Protein AF-A0A832MPG4-F1 (afdb_monomer_lite)

InterPro domains:
  IPR000160 GGDEF domain [PS50887] (207-350)
  IPR043128 Reverse transcriptase/Diguanylate cyclase domain [G3DSA:3.30.70.270] (206-352)
  IPR054767 Cas10/Cmr2, second palm domain [PF22335] (208-336)

Organism: NCBI:txid57487

Radius of gyration: 25.45 Å; chains: 1; bounding box: 69×52×69 Å

Structure (mmCIF, N/CA/C/O backbone):
data_AF-A0A832MPG4-F1
#
_entry.id   AF-A0A832MPG4-F1
#
loop_
_atom_site.group_PDB
_atom_site.id
_atom_site.type_symbol
_atom_site.label_atom_id
_atom_site.label_alt_id
_atom_site.label_comp_id
_atom_site.label_asym_id
_atom_site.label_entity_id
_atom_site.label_seq_id
_atom_site.pdbx_PDB_ins_code
_atom_site.Cartn_x
_atom_site.Cartn_y
_atom_site.Cartn_z
_atom_site.occupancy
_atom_site.B_iso_or_equiv
_atom_site.auth_seq_id
_atom_site.auth_comp_id
_atom_site.auth_asym_id
_atom_site.auth_atom_id
_atom_site.pdbx_PDB_model_num
ATOM 1 N N . MET A 1 1 ? -30.781 -4.147 20.267 1.00 72.12 1 MET A N 1
ATOM 2 C CA . MET A 1 1 ? -29.347 -4.487 20.108 1.00 72.12 1 MET A CA 1
ATOM 3 C C . MET A 1 1 ? -28.607 -3.244 19.686 1.00 72.12 1 MET A C 1
ATOM 5 O O . MET A 1 1 ? -28.600 -2.948 18.504 1.00 72.12 1 MET A O 1
ATOM 9 N N . LYS A 1 2 ? -27.970 -2.528 20.610 1.00 80.94 2 LYS A N 1
ATOM 10 C CA . LYS A 1 2 ? -27.192 -1.333 20.265 1.00 80.94 2 LYS A CA 1
ATOM 11 C C . LYS A 1 2 ? -25.809 -1.713 19.722 1.00 80.94 2 LYS A C 1
ATOM 13 O O . LYS A 1 2 ? -25.154 -2.627 20.226 1.00 80.94 2 LYS A O 1
ATOM 18 N N . LEU A 1 3 ? -25.357 -1.006 18.692 1.00 83.38 3 LEU A N 1
ATOM 19 C CA . LEU A 1 3 ? -24.011 -1.117 18.136 1.00 83.38 3 LEU A CA 1
ATOM 20 C C . LEU A 1 3 ? -23.300 0.224 18.255 1.00 83.38 3 LEU A C 1
ATOM 22 O O . LEU A 1 3 ? -23.774 1.226 17.729 1.00 83.38 3 LEU A O 1
ATOM 26 N N . LEU A 1 4 ? -22.142 0.231 18.898 1.00 87.81 4 LEU A N 1
ATOM 27 C CA . LEU A 1 4 ? -21.223 1.356 18.880 1.00 87.81 4 LEU A CA 1
ATOM 28 C C . LEU A 1 4 ? -20.187 1.121 17.798 1.00 87.81 4 LEU A C 1
ATOM 30 O O . LEU A 1 4 ? -19.517 0.091 17.785 1.00 87.81 4 LEU A O 1
ATOM 34 N N . ALA A 1 5 ? -20.023 2.096 16.919 1.00 87.88 5 ALA A N 1
ATOM 35 C CA . ALA A 1 5 ? -18.925 2.123 15.979 1.00 87.88 5 ALA A CA 1
ATOM 36 C C . ALA A 1 5 ? -18.061 3.347 16.198 1.00 87.88 5 ALA A C 1
ATOM 38 O O . ALA A 1 5 ? -18.566 4.422 16.528 1.00 87.88 5 ALA A O 1
ATOM 39 N N . TYR A 1 6 ? -16.767 3.178 15.971 1.00 89.50 6 TYR A N 1
ATOM 40 C CA . TYR A 1 6 ? -15.835 4.283 15.934 1.00 89.50 6 TYR A CA 1
ATOM 41 C C . TYR A 1 6 ? -14.905 4.206 14.731 1.00 89.50 6 TYR A C 1
ATOM 43 O O . TYR A 1 6 ? -14.626 3.126 14.213 1.00 89.50 6 TYR A O 1
ATOM 51 N N . ASP A 1 7 ? -14.423 5.375 14.321 1.00 88.44 7 ASP A N 1
ATOM 52 C CA . ASP A 1 7 ? -13.494 5.575 13.209 1.00 88.44 7 ASP A CA 1
ATOM 53 C C . ASP A 1 7 ? -12.481 6.650 13.609 1.00 88.44 7 ASP A C 1
ATOM 55 O O . ASP A 1 7 ? -12.854 7.793 13.904 1.00 88.44 7 ASP A O 1
ATOM 59 N N . VAL A 1 8 ? -11.204 6.276 13.682 1.00 87.38 8 VAL A N 1
ATOM 60 C CA . VAL A 1 8 ? -10.113 7.214 13.950 1.00 87.38 8 VAL A CA 1
ATOM 61 C C . VAL A 1 8 ? -9.846 8.036 12.690 1.00 87.38 8 VAL A C 1
ATOM 63 O O . VAL A 1 8 ? -9.507 7.523 11.625 1.00 87.38 8 VAL A O 1
ATOM 66 N N . GLU A 1 9 ? -9.948 9.354 12.813 1.00 83.31 9 GLU A N 1
ATOM 67 C CA . GLU A 1 9 ? -9.802 10.253 11.681 1.00 83.31 9 GLU A CA 1
ATOM 68 C C . GLU A 1 9 ? -8.371 10.289 11.157 1.00 83.31 9 GLU A C 1
ATOM 70 O O . GLU A 1 9 ? -7.395 10.426 11.896 1.00 83.31 9 GLU A O 1
ATOM 75 N N . HIS A 1 10 ? -8.257 10.272 9.827 1.00 81.50 10 HIS A N 1
ATOM 76 C CA . HIS A 1 10 ? -7.028 10.621 9.121 1.00 81.50 10 HIS A CA 1
ATOM 77 C C . HIS A 1 10 ? -5.778 9.849 9.593 1.00 81.50 10 HIS A C 1
ATOM 79 O O . HIS A 1 10 ? -4.670 10.378 9.482 1.00 81.50 10 HIS A O 1
ATOM 85 N N . ILE A 1 11 ? -5.930 8.589 10.032 1.00 86.94 11 ILE A N 1
ATOM 86 C CA . ILE A 1 11 ? -4.853 7.720 10.556 1.00 86.94 11 ILE A CA 1
ATOM 87 C C . ILE A 1 11 ? -3.583 7.799 9.711 1.00 86.94 11 ILE A C 1
ATOM 89 O O . ILE A 1 11 ? -2.497 8.027 10.232 1.00 86.94 11 ILE A O 1
ATOM 93 N N . LYS A 1 12 ? -3.711 7.678 8.385 1.00 87.62 12 LYS A N 1
ATOM 94 C CA . LYS A 1 12 ? -2.565 7.705 7.468 1.00 87.62 12 LYS A CA 1
ATOM 95 C C . LYS A 1 12 ? -1.814 9.045 7.543 1.00 87.62 12 LYS A C 1
ATOM 97 O O . LYS A 1 12 ? -0.597 9.066 7.690 1.00 87.62 12 LYS A O 1
ATOM 102 N N . LYS A 1 13 ? -2.531 10.178 7.569 1.00 83.94 13 LYS A N 1
ATOM 103 C CA . LYS A 1 13 ? -1.917 11.505 7.774 1.00 83.94 13 LYS A CA 1
ATOM 104 C C . LYS A 1 13 ? -1.330 11.662 9.176 1.00 83.94 13 LYS A C 1
ATOM 106 O O . LYS A 1 13 ? -0.319 12.340 9.315 1.00 83.94 13 LYS A O 1
ATOM 111 N N . TYR A 1 14 ? -1.949 11.074 10.199 1.00 85.25 14 TYR A N 1
ATOM 112 C CA . TYR A 1 14 ? -1.407 11.056 11.558 1.00 85.25 14 TYR A CA 1
ATOM 113 C C . TYR A 1 14 ? -0.072 10.292 11.605 1.00 85.25 14 TYR A C 1
ATOM 115 O O . TYR A 1 14 ? 0.888 10.800 12.185 1.00 85.25 14 TYR A O 1
ATOM 123 N N . ILE A 1 15 ? 0.013 9.123 10.961 1.00 87.12 15 ILE A N 1
ATOM 124 C CA . ILE A 1 15 ? 1.207 8.267 10.907 1.00 87.12 15 ILE A CA 1
ATOM 125 C C . ILE A 1 15 ? 2.340 8.957 10.130 1.00 87.12 15 ILE A C 1
ATOM 127 O O . ILE A 1 15 ? 3.437 9.121 10.663 1.00 87.12 15 ILE A O 1
ATOM 131 N N . PHE A 1 16 ? 2.076 9.427 8.907 1.00 87.31 16 PHE A N 1
ATOM 132 C CA . PHE A 1 16 ? 3.109 9.973 8.013 1.00 87.31 16 PHE A CA 1
ATOM 133 C C . PHE A 1 16 ? 3.426 11.462 8.223 1.00 87.31 16 PHE A C 1
ATOM 135 O O . PHE A 1 16 ? 4.261 12.011 7.511 1.00 87.31 16 PHE A O 1
ATOM 142 N N . SER A 1 17 ? 2.817 12.140 9.204 1.00 80.00 17 SER A N 1
ATOM 143 C CA . SER A 1 17 ? 3.164 13.539 9.516 1.00 80.00 17 SER A CA 1
ATOM 144 C C . SER A 1 17 ? 4.507 13.709 10.230 1.00 80.00 17 SER A C 1
ATOM 146 O O . SER A 1 17 ? 4.906 14.838 10.497 1.00 80.00 17 SER A O 1
ATOM 148 N N . GLY A 1 18 ? 5.152 12.615 10.631 1.00 72.62 18 GLY A N 1
ATOM 149 C CA . GLY A 1 18 ? 6.453 12.655 11.285 1.00 72.62 18 GLY A CA 1
ATOM 150 C C . GLY A 1 18 ? 7.586 12.937 10.298 1.00 72.62 18 GLY A C 1
ATOM 151 O O . GLY A 1 18 ? 7.536 12.495 9.155 1.00 72.62 18 GLY A O 1
ATOM 152 N N . LYS A 1 19 ? 8.633 13.637 10.749 1.00 70.81 19 LYS A N 1
ATOM 153 C CA . LYS A 1 19 ? 9.854 13.882 9.954 1.00 70.81 19 LYS A CA 1
ATOM 154 C C . LYS A 1 19 ? 10.850 12.721 9.972 1.00 70.81 19 LYS A C 1
ATOM 156 O O . LYS A 1 19 ? 11.709 12.640 9.106 1.00 70.81 19 LYS A O 1
ATOM 161 N N . HIS A 1 20 ? 10.741 11.825 10.953 1.00 75.38 20 HIS A N 1
ATOM 162 C CA . HIS A 1 20 ? 11.677 10.716 11.146 1.00 75.38 20 HIS A CA 1
ATOM 163 C C . HIS A 1 20 ? 10.942 9.378 11.154 1.00 75.38 20 HIS A C 1
ATOM 165 O O . HIS A 1 20 ? 9.866 9.267 11.746 1.00 75.38 20 HIS A O 1
ATOM 171 N N . LEU A 1 21 ? 11.562 8.330 10.606 1.00 77.50 21 LEU A N 1
ATOM 172 C CA . LEU A 1 21 ? 10.959 6.995 10.537 1.00 77.50 21 LEU A CA 1
ATOM 173 C C . LEU A 1 21 ? 10.512 6.484 11.917 1.00 77.50 21 LEU A C 1
ATOM 175 O O . LEU A 1 21 ? 9.410 5.961 12.049 1.00 77.50 21 LEU A O 1
ATOM 179 N N . LYS A 1 22 ? 11.310 6.720 12.970 1.00 76.00 22 LYS A N 1
ATOM 180 C CA . LYS A 1 22 ? 10.948 6.368 14.358 1.00 76.00 22 LYS A CA 1
ATOM 181 C C . LYS A 1 22 ? 9.586 6.936 14.768 1.00 76.00 22 LYS A C 1
ATOM 183 O O . LYS A 1 22 ? 8.824 6.258 15.441 1.00 76.00 22 LYS A O 1
ATOM 188 N N . THR A 1 23 ? 9.244 8.144 14.322 1.00 76.44 23 THR A N 1
ATOM 189 C CA . THR A 1 23 ? 7.944 8.765 14.627 1.00 76.44 23 THR A CA 1
ATOM 190 C C . THR A 1 23 ? 6.795 8.228 13.789 1.00 76.44 23 THR A C 1
ATOM 192 O O . THR A 1 23 ? 5.671 8.185 14.285 1.00 76.44 23 THR A O 1
ATOM 195 N N . VAL A 1 24 ? 7.065 7.782 12.560 1.00 83.38 24 VAL A N 1
ATOM 196 C CA . VAL A 1 24 ? 6.081 7.087 11.720 1.00 83.38 24 VAL A CA 1
ATOM 197 C C . VAL A 1 24 ? 5.732 5.739 12.358 1.00 83.38 24 VAL A C 1
ATOM 199 O O . VAL A 1 24 ? 4.561 5.421 12.563 1.00 83.38 24 VAL A O 1
ATOM 202 N N . ILE A 1 25 ? 6.750 4.980 12.770 1.00 83.06 25 ILE A N 1
ATOM 203 C CA . ILE A 1 25 ? 6.578 3.681 13.432 1.00 83.06 25 ILE A CA 1
ATOM 204 C C . ILE A 1 25 ? 5.965 3.823 14.822 1.00 83.06 25 ILE A C 1
ATOM 206 O O . ILE A 1 25 ? 5.067 3.060 15.177 1.00 83.06 25 ILE A O 1
ATOM 210 N N . GLY A 1 26 ? 6.398 4.825 15.584 1.00 82.62 26 GLY A N 1
ATOM 211 C CA . GLY A 1 26 ? 5.801 5.190 16.861 1.00 82.62 26 GLY A CA 1
ATOM 212 C C . GLY A 1 26 ? 4.330 5.563 16.718 1.00 82.62 26 GLY A C 1
ATOM 213 O O . GLY A 1 26 ? 3.496 5.036 17.442 1.00 82.62 26 GLY A O 1
ATOM 214 N N . GLY A 1 27 ? 3.987 6.397 15.730 1.00 85.94 27 GLY A N 1
ATOM 215 C CA . GLY A 1 27 ? 2.603 6.761 15.418 1.00 85.94 27 GLY A CA 1
ATOM 216 C C . GLY A 1 27 ? 1.734 5.545 15.092 1.00 85.94 27 GLY A C 1
ATOM 217 O O . GLY A 1 27 ? 0.668 5.385 15.677 1.00 85.94 27 GLY A O 1
ATOM 218 N N . SER A 1 28 ? 2.210 4.645 14.229 1.00 87.69 28 SER A N 1
ATOM 219 C CA . SER A 1 28 ? 1.526 3.371 13.957 1.00 87.69 28 SER A CA 1
ATOM 220 C C . SER A 1 28 ? 1.383 2.501 15.212 1.00 87.69 28 SER A C 1
ATOM 222 O O . SER A 1 28 ? 0.315 1.962 15.500 1.00 87.69 28 SER A O 1
ATOM 224 N N . GLY A 1 29 ? 2.446 2.421 16.015 1.00 87.44 29 GLY A N 1
ATOM 225 C CA . GLY A 1 29 ? 2.453 1.705 17.285 1.00 87.44 29 GLY A CA 1
ATOM 226 C C . GLY A 1 29 ? 1.420 2.235 18.281 1.00 87.44 29 GLY A C 1
ATOM 227 O O . GLY A 1 29 ? 0.754 1.435 18.934 1.00 87.44 29 GLY A O 1
ATOM 228 N N . LEU A 1 30 ? 1.230 3.556 18.352 1.00 88.50 30 LEU A N 1
ATOM 229 C CA . LEU A 1 30 ? 0.194 4.179 19.179 1.00 88.50 30 LEU A CA 1
ATOM 230 C C . LEU A 1 30 ? -1.219 3.852 18.685 1.00 88.50 30 LEU A C 1
ATOM 232 O O . LEU A 1 30 ? -2.087 3.613 19.516 1.00 88.50 30 LEU A O 1
ATOM 236 N N . VAL A 1 31 ? -1.450 3.761 17.369 1.00 89.50 31 VAL A N 1
ATOM 237 C CA . VAL A 1 31 ? -2.740 3.295 16.820 1.00 89.50 31 VAL A CA 1
ATOM 238 C C . VAL A 1 31 ? -3.007 1.847 17.241 1.00 89.50 31 VAL A C 1
ATOM 240 O O . VAL A 1 31 ? -4.068 1.556 17.784 1.00 89.50 31 VAL A O 1
ATOM 243 N N . ARG A 1 32 ? -2.019 0.951 17.112 1.00 88.31 32 ARG A N 1
ATOM 244 C CA . ARG A 1 32 ? -2.151 -0.439 17.590 1.00 88.31 32 ARG A CA 1
ATOM 245 C C . ARG A 1 32 ? -2.336 -0.521 19.107 1.00 88.31 32 ARG A C 1
ATOM 247 O O . ARG A 1 32 ? -3.034 -1.400 19.605 1.00 88.31 32 ARG A O 1
ATOM 254 N N . LYS A 1 33 ? -1.683 0.358 19.876 1.00 89.12 33 LYS A N 1
ATOM 255 C CA . LYS A 1 33 ? -1.841 0.400 21.336 1.00 89.12 33 LYS A CA 1
ATOM 256 C C . LYS A 1 33 ? -3.229 0.896 21.725 1.00 89.12 33 LYS A C 1
ATOM 258 O O . LYS A 1 33 ? -3.817 0.310 22.624 1.00 89.12 33 LYS A O 1
ATOM 263 N N . PHE A 1 34 ? -3.760 1.894 21.025 1.00 92.00 34 PHE A N 1
ATOM 264 C CA . PHE A 1 34 ? -5.147 2.321 21.167 1.00 92.00 34 PHE A CA 1
ATOM 265 C C . PHE A 1 34 ? -6.099 1.140 20.961 1.00 92.00 34 PHE A C 1
ATOM 267 O O . PHE A 1 34 ? -6.880 0.841 21.856 1.00 92.00 34 PHE A O 1
ATOM 274 N N . GLU A 1 35 ? -5.962 0.401 19.857 1.00 90.75 35 GLU A N 1
ATOM 275 C CA . GLU A 1 35 ? -6.779 -0.791 19.587 1.00 90.75 35 GLU A CA 1
ATOM 276 C C . GLU A 1 35 ? -6.671 -1.831 20.713 1.00 90.75 35 GLU A C 1
ATOM 278 O O . GLU A 1 35 ? -7.694 -2.304 21.203 1.00 90.75 35 GLU A O 1
ATOM 283 N N . LYS A 1 36 ? -5.456 -2.137 21.187 1.00 90.75 36 LYS A N 1
ATOM 284 C CA . LYS A 1 36 ? -5.241 -3.064 22.314 1.00 90.75 36 LYS A CA 1
ATOM 285 C C . LYS A 1 36 ? -5.875 -2.580 23.618 1.00 90.75 36 LYS A C 1
ATOM 287 O O . LYS A 1 36 ? -6.447 -3.389 24.339 1.00 90.75 36 LYS A O 1
ATOM 292 N N . ASP A 1 37 ? -5.797 -1.288 23.922 1.00 92.38 37 ASP A N 1
ATOM 293 C CA . ASP A 1 37 ? -6.431 -0.703 25.109 1.00 92.38 37 ASP A CA 1
ATOM 294 C C . ASP A 1 37 ? -7.960 -0.802 25.029 1.00 92.38 37 ASP A C 1
ATOM 296 O O . ASP A 1 37 ? -8.609 -1.067 26.043 1.00 92.38 37 ASP A O 1
ATOM 300 N N . ILE A 1 38 ? -8.534 -0.645 23.830 1.00 91.94 38 ILE A N 1
ATOM 301 C CA . ILE A 1 38 ? -9.957 -0.906 23.592 1.00 91.94 38 ILE A CA 1
ATOM 302 C C . ILE A 1 38 ? -10.278 -2.387 23.852 1.00 91.94 38 ILE A C 1
ATOM 304 O O . ILE A 1 38 ? -11.235 -2.691 24.565 1.00 91.94 38 ILE A O 1
ATOM 308 N N . GLU A 1 39 ? -9.469 -3.320 23.341 1.00 90.94 39 GLU A N 1
ATOM 309 C CA . GLU A 1 39 ? -9.669 -4.754 23.593 1.00 90.94 39 GLU A CA 1
ATOM 310 C C . GLU A 1 39 ? -9.580 -5.122 25.077 1.00 90.94 39 GLU A C 1
ATOM 312 O O . GLU A 1 39 ? -10.393 -5.901 25.572 1.00 90.94 39 GLU A O 1
ATOM 317 N N . GLU A 1 40 ? -8.589 -4.589 25.790 1.00 90.94 40 GLU A N 1
ATOM 318 C CA . GLU A 1 40 ? -8.394 -4.819 27.223 1.00 90.94 40 GLU A CA 1
ATOM 319 C C . GLU A 1 40 ? -9.551 -4.258 28.053 1.00 90.94 40 GLU A C 1
ATOM 321 O O . GLU A 1 40 ? -10.003 -4.918 28.989 1.00 90.94 40 GLU A O 1
ATOM 326 N N . PHE A 1 41 ? -10.068 -3.081 27.693 1.00 89.69 41 PHE A N 1
ATOM 327 C CA . PHE A 1 41 ? -11.236 -2.497 28.344 1.00 89.69 41 PHE A CA 1
ATOM 328 C C . PHE A 1 41 ? -12.461 -3.402 28.206 1.00 89.69 41 PHE A C 1
ATOM 330 O O . PHE A 1 41 ? -13.052 -3.792 29.211 1.00 89.69 41 PHE A O 1
ATOM 337 N N . PHE A 1 42 ? -12.789 -3.826 26.984 1.00 86.50 42 PHE A N 1
ATOM 338 C CA . PHE A 1 42 ? -13.979 -4.645 26.749 1.00 86.50 42 PHE A CA 1
ATOM 339 C C . PHE A 1 42 ? -13.837 -6.106 27.193 1.00 86.50 42 PHE A C 1
ATOM 341 O O . PHE A 1 42 ? -14.845 -6.742 27.470 1.00 86.50 42 PHE A O 1
ATOM 348 N N . LYS A 1 43 ? -12.620 -6.647 27.353 1.00 82.75 43 LYS A N 1
ATOM 349 C CA . LYS A 1 43 ? -12.422 -7.952 28.023 1.00 82.75 43 LYS A CA 1
ATOM 350 C C . LYS A 1 43 ? -12.928 -7.956 29.467 1.00 82.75 43 LYS A C 1
ATOM 352 O O . LYS A 1 43 ? -13.313 -9.011 29.963 1.00 82.75 43 LYS A O 1
ATOM 357 N N . ASN A 1 44 ? -12.902 -6.801 30.130 1.00 78.75 44 ASN A N 1
ATOM 358 C CA . ASN A 1 44 ? -13.364 -6.643 31.508 1.00 78.75 44 ASN A CA 1
ATOM 359 C C . ASN A 1 44 ? -14.854 -6.267 31.601 1.00 78.75 44 ASN A C 1
ATOM 361 O O . ASN A 1 44 ? -15.393 -6.201 32.702 1.00 78.75 44 ASN A O 1
ATOM 365 N N . GLU A 1 45 ? -15.522 -6.049 30.467 1.00 77.12 45 GLU A N 1
ATOM 366 C CA . GLU A 1 45 ? -16.935 -5.680 30.380 1.00 77.12 45 GLU A CA 1
ATOM 367 C C . GLU A 1 45 ? -17.725 -6.873 29.829 1.00 77.12 45 GLU A C 1
ATOM 369 O O . GLU A 1 45 ? -17.860 -7.038 28.618 1.00 77.12 45 GLU A O 1
ATOM 374 N N . SER A 1 46 ? -18.240 -7.729 30.721 1.00 65.94 46 SER A N 1
ATOM 375 C CA . SER A 1 46 ? -18.885 -9.009 30.367 1.00 65.94 46 SER A CA 1
ATOM 376 C C . SER A 1 46 ? -20.084 -8.889 29.424 1.00 65.94 46 SER A C 1
ATOM 378 O O . SER A 1 46 ? -20.449 -9.866 28.773 1.00 65.94 46 SER A O 1
ATOM 380 N N . ASP A 1 47 ? -20.680 -7.702 29.355 1.00 77.56 47 ASP A N 1
ATOM 381 C CA . ASP A 1 47 ? -21.929 -7.448 28.639 1.00 77.56 47 ASP A CA 1
ATOM 382 C C . ASP A 1 47 ? -21.697 -6.778 27.273 1.00 77.56 47 ASP A C 1
ATOM 384 O O . ASP A 1 47 ? -22.653 -6.469 26.559 1.00 77.56 47 ASP A O 1
ATOM 388 N N . CYS A 1 48 ? -20.432 -6.551 26.899 1.00 82.50 48 CYS A N 1
ATOM 389 C CA . CYS A 1 48 ? -20.033 -6.000 25.607 1.00 82.50 48 CYS A CA 1
ATOM 390 C C . CYS A 1 48 ? -19.321 -7.056 24.756 1.00 82.50 48 CYS A C 1
ATOM 392 O O . CYS A 1 48 ? -18.548 -7.874 25.251 1.00 82.50 48 CYS A O 1
ATOM 394 N N . GLU A 1 49 ? -19.523 -7.003 23.442 1.00 84.38 49 GLU A N 1
ATOM 395 C CA . GLU A 1 49 ? -18.852 -7.905 22.505 1.00 84.38 49 GLU A CA 1
ATOM 396 C C . GLU A 1 49 ? -18.168 -7.111 21.389 1.00 84.38 49 GLU A C 1
ATOM 398 O O . GLU A 1 49 ? -18.814 -6.388 20.631 1.00 84.38 49 GLU A O 1
ATOM 403 N N . ILE A 1 50 ? -16.849 -7.268 21.250 1.00 86.56 50 ILE A N 1
ATOM 404 C CA . ILE A 1 50 ? -16.105 -6.704 20.118 1.00 86.56 50 ILE A CA 1
ATOM 405 C C . ILE A 1 50 ? -16.402 -7.542 18.873 1.00 86.56 50 ILE A C 1
ATOM 407 O O . ILE A 1 50 ? -15.969 -8.693 18.773 1.00 86.56 50 ILE A O 1
ATOM 411 N N . VAL A 1 51 ? -17.103 -6.946 17.910 1.00 81.38 51 VAL A N 1
ATOM 412 C CA . VAL A 1 51 ? -17.351 -7.549 16.593 1.00 81.38 51 VAL A CA 1
ATOM 413 C C . VAL A 1 51 ? -16.112 -7.395 15.715 1.00 81.38 51 VAL A C 1
ATOM 415 O O . VAL A 1 51 ? -15.674 -8.347 15.069 1.00 81.38 51 VAL A O 1
ATOM 418 N N . TYR A 1 52 ? -15.537 -6.192 15.709 1.00 83.00 52 TYR A N 1
ATOM 419 C CA . TYR A 1 52 ? -14.341 -5.850 14.950 1.00 83.00 52 TYR A CA 1
ATOM 420 C C . TYR A 1 52 ? -13.579 -4.722 15.642 1.00 83.00 52 TYR A C 1
ATOM 422 O O . TYR A 1 52 ? -14.187 -3.798 16.173 1.00 83.00 52 TYR A O 1
ATOM 430 N N . ASN A 1 53 ? -12.254 -4.803 15.626 1.00 86.56 53 ASN A N 1
ATOM 431 C CA . ASN A 1 53 ? -11.361 -3.744 16.067 1.00 86.56 53 ASN A CA 1
ATOM 432 C C . ASN A 1 53 ? -10.047 -3.883 15.293 1.00 86.56 53 ASN A C 1
ATOM 434 O O . ASN A 1 53 ? -9.393 -4.921 15.384 1.00 86.56 53 ASN A O 1
ATOM 438 N N . GLY A 1 54 ? -9.705 -2.884 14.489 1.00 83.81 54 GLY A N 1
ATOM 439 C CA . GLY A 1 54 ? -8.490 -2.889 13.685 1.00 83.81 54 GLY A CA 1
ATOM 440 C C . GLY A 1 54 ? -8.466 -1.769 12.649 1.00 83.81 54 GLY A C 1
ATOM 441 O O . GLY A 1 54 ? -9.503 -1.238 12.253 1.00 83.81 54 GLY A O 1
ATOM 442 N N . GLY A 1 55 ? -7.267 -1.387 12.212 1.00 78.06 55 GLY A N 1
ATOM 443 C CA . GLY A 1 55 ? -7.078 -0.299 11.249 1.00 78.06 55 GLY A CA 1
ATOM 444 C C . GLY A 1 55 ? -7.641 1.045 11.731 1.00 78.06 55 GLY A C 1
ATOM 445 O O . GLY A 1 55 ? -8.092 1.840 10.911 1.00 78.06 55 GLY A O 1
ATOM 446 N N . GLY A 1 56 ? -7.677 1.264 13.051 1.00 82.94 56 GLY A N 1
ATOM 447 C CA . GLY A 1 56 ? -8.305 2.392 13.745 1.00 82.94 56 GLY A CA 1
ATOM 448 C C . GLY A 1 56 ? -9.824 2.489 13.589 1.00 82.94 56 GLY A C 1
ATOM 449 O O . GLY A 1 56 ? -10.403 3.532 13.880 1.00 82.94 56 GLY A O 1
ATOM 450 N N . ASN A 1 57 ? -10.474 1.405 13.175 1.00 86.69 57 ASN A N 1
ATOM 451 C CA . ASN A 1 57 ? -11.922 1.266 13.143 1.00 86.69 57 ASN A CA 1
ATOM 452 C C . ASN A 1 57 ? -12.365 0.230 14.173 1.00 86.69 57 ASN A C 1
ATOM 454 O O . ASN A 1 57 ? -11.670 -0.755 14.421 1.00 86.69 57 ASN A O 1
ATOM 458 N N . GLY A 1 58 ? -13.549 0.419 14.744 1.00 87.88 58 GLY A N 1
ATOM 459 C CA . GLY A 1 58 ? -14.110 -0.550 15.672 1.00 87.88 58 GLY A CA 1
ATOM 460 C C . GLY A 1 58 ? -15.620 -0.624 15.615 1.00 87.88 58 GLY A C 1
ATOM 461 O O . GLY A 1 58 ? -16.304 0.352 15.312 1.00 87.88 58 GLY A O 1
ATOM 462 N N . LEU A 1 59 ? -16.127 -1.811 15.921 1.00 86.81 59 LEU A N 1
ATOM 463 C CA . LEU A 1 59 ? -17.537 -2.105 16.075 1.00 86.81 59 LEU A CA 1
ATOM 464 C C . LEU A 1 59 ? -17.737 -2.992 17.300 1.00 86.81 59 LEU A C 1
ATOM 466 O O . LEU A 1 59 ? -17.212 -4.107 17.381 1.00 86.81 59 LEU A O 1
ATOM 470 N N . ILE A 1 60 ? -18.537 -2.492 18.229 1.00 87.81 60 ILE A N 1
ATOM 471 C CA . ILE A 1 60 ? -18.814 -3.107 19.515 1.00 87.81 60 ILE A CA 1
ATOM 472 C C . ILE A 1 60 ? -20.318 -3.248 19.674 1.00 87.81 60 ILE A C 1
ATOM 474 O O . ILE A 1 60 ? -21.080 -2.304 19.469 1.00 87.81 60 ILE A O 1
ATOM 478 N N . ARG A 1 61 ? -20.746 -4.441 20.063 1.00 85.25 61 ARG A N 1
ATOM 479 C CA . ARG A 1 61 ? -22.105 -4.695 20.511 1.00 85.25 61 ARG A CA 1
ATOM 480 C C . ARG A 1 61 ? -22.225 -4.301 21.975 1.00 85.25 61 ARG A C 1
ATOM 482 O O . ARG A 1 61 ? -21.472 -4.797 22.811 1.00 85.25 61 ARG A O 1
ATOM 489 N N . LEU A 1 62 ? -23.177 -3.417 22.243 1.00 85.12 62 LEU A N 1
ATOM 490 C CA . LEU A 1 62 ? -23.519 -2.930 23.572 1.00 85.12 62 LEU A CA 1
ATOM 491 C C . LEU A 1 62 ? -24.730 -3.701 24.132 1.00 85.12 62 LEU A C 1
ATOM 493 O O . LEU A 1 62 ? -25.522 -4.246 23.348 1.00 85.12 62 LEU A O 1
ATOM 497 N N . PRO A 1 63 ? -24.898 -3.749 25.466 1.00 78.50 63 PRO A N 1
ATOM 498 C CA . PRO A 1 63 ? -26.090 -4.317 26.089 1.00 78.50 63 PRO A CA 1
ATOM 499 C C . PRO A 1 63 ? -27.354 -3.519 25.727 1.00 78.50 63 PRO A C 1
ATOM 501 O O . PRO A 1 63 ? -27.297 -2.328 25.429 1.00 78.50 63 PRO A O 1
ATOM 504 N N . ASP A 1 64 ? -28.517 -4.177 25.762 1.00 70.88 64 ASP A N 1
ATOM 505 C CA . ASP A 1 64 ? -29.793 -3.569 25.348 1.00 70.88 64 ASP A CA 1
ATOM 506 C C . ASP A 1 64 ? -30.288 -2.448 26.303 1.00 70.88 64 ASP A C 1
ATOM 508 O O . ASP A 1 64 ? -31.059 -1.595 25.873 1.00 70.88 64 ASP A O 1
ATOM 512 N N . GLN A 1 65 ? -29.810 -2.394 27.557 1.00 68.88 65 GLN A N 1
ATOM 513 C CA . GLN A 1 65 ? -29.897 -1.273 28.526 1.00 68.88 65 GLN A CA 1
ATOM 514 C C . GLN A 1 65 ? -28.713 -1.401 29.512 1.00 68.88 65 GLN A C 1
ATOM 516 O O . GLN A 1 65 ? -28.422 -2.549 29.860 1.00 68.88 65 GLN A O 1
ATOM 521 N N . PRO A 1 66 ? -28.023 -0.331 29.995 1.00 57.81 66 PRO A N 1
ATOM 522 C CA . PRO A 1 66 ? -28.473 1.052 30.254 1.00 57.81 66 PRO A CA 1
ATOM 523 C C . PRO A 1 66 ? -27.635 2.187 29.601 1.00 57.81 66 PRO A C 1
ATOM 525 O O . PRO A 1 66 ? -26.439 2.039 29.367 1.00 57.81 66 PRO A O 1
ATOM 528 N N . ASP A 1 67 ? -28.233 3.378 29.438 1.00 63.16 67 ASP A N 1
ATOM 529 C CA . ASP A 1 67 ? -27.617 4.589 28.835 1.00 63.16 67 ASP A CA 1
ATOM 530 C C . ASP A 1 67 ? -26.298 5.051 29.500 1.00 63.16 67 ASP A C 1
ATOM 532 O O . ASP A 1 67 ? -25.464 5.700 28.875 1.00 63.16 67 ASP A O 1
ATOM 536 N N . GLN A 1 68 ? -26.062 4.678 30.762 1.00 60.28 68 GLN A N 1
ATOM 537 C CA . GLN A 1 68 ? -24.808 4.978 31.469 1.00 60.28 68 GLN A CA 1
ATOM 538 C C . GLN A 1 68 ? -23.604 4.186 30.933 1.00 60.28 68 GLN A C 1
ATOM 540 O O . GLN A 1 68 ? -22.465 4.646 31.043 1.00 60.28 68 GLN A O 1
ATOM 545 N N . VAL A 1 69 ? -23.829 2.995 30.363 1.00 64.31 69 VAL A N 1
ATOM 546 C CA . VAL A 1 69 ? -22.759 2.210 29.726 1.00 64.31 69 VAL A CA 1
ATOM 547 C C . VAL A 1 69 ? -22.322 2.898 28.436 1.00 64.31 69 VAL A C 1
ATOM 549 O O . VAL A 1 69 ? -21.121 2.998 28.191 1.00 64.31 69 VAL A O 1
ATOM 552 N N . ASP A 1 70 ? -23.269 3.458 27.683 1.00 75.44 70 ASP A N 1
ATOM 553 C CA . ASP A 1 70 ? -23.019 4.180 26.435 1.00 75.44 70 ASP A CA 1
ATOM 554 C C . ASP A 1 70 ? -22.088 5.385 26.674 1.00 75.44 70 ASP A C 1
ATOM 556 O O . ASP A 1 70 ? -21.047 5.504 26.023 1.00 75.44 70 ASP A O 1
ATOM 560 N N . GLU A 1 71 ? -22.396 6.241 27.658 1.00 80.81 71 GLU A N 1
ATOM 561 C CA . GLU A 1 71 ? -21.578 7.422 27.982 1.00 80.81 71 GLU A CA 1
ATOM 562 C C . GLU A 1 71 ? -20.174 7.054 28.471 1.00 80.81 71 GLU A C 1
ATOM 564 O O . GLU A 1 71 ? -19.185 7.591 27.967 1.00 80.81 71 GLU A O 1
ATOM 569 N N . ARG A 1 72 ? -20.068 6.099 29.404 1.00 84.81 72 ARG A N 1
ATOM 570 C CA . ARG A 1 72 ? -18.778 5.664 29.962 1.00 84.81 72 ARG A CA 1
ATOM 571 C C . ARG A 1 72 ? -17.863 5.080 28.885 1.00 84.81 72 ARG A C 1
ATOM 573 O O . ARG A 1 72 ? -16.665 5.360 28.875 1.00 84.81 72 ARG A O 1
ATOM 580 N N . VAL A 1 73 ? -18.415 4.269 27.980 1.00 86.69 73 VAL A N 1
ATOM 581 C CA . VAL A 1 73 ? -17.667 3.673 26.864 1.00 86.69 73 VAL A CA 1
ATOM 582 C C . VAL A 1 73 ? -17.201 4.759 25.891 1.00 86.69 73 VAL A C 1
ATOM 584 O O . VAL A 1 73 ? -16.035 4.777 25.496 1.00 86.69 73 VAL A O 1
ATOM 587 N N . VAL A 1 74 ? -18.087 5.689 25.525 1.00 87.81 74 VAL A N 1
ATOM 588 C CA . VAL A 1 74 ? -17.759 6.813 24.634 1.00 87.81 74 VAL A CA 1
ATOM 589 C C . VAL A 1 74 ? -16.661 7.690 25.237 1.00 87.81 74 VAL A C 1
ATOM 591 O O . VAL A 1 74 ? -15.713 8.049 24.536 1.00 87.81 74 VAL A O 1
ATOM 594 N N . GLU A 1 75 ? -16.766 8.027 26.523 1.00 89.62 75 GLU A N 1
ATOM 595 C CA . GLU A 1 75 ? -15.770 8.830 27.234 1.00 89.62 75 GLU A CA 1
ATOM 596 C C . GLU A 1 75 ? -14.420 8.111 27.300 1.00 89.62 75 GLU A C 1
ATOM 598 O O . GLU A 1 75 ? -13.389 8.719 27.010 1.00 89.62 75 GLU A O 1
ATOM 603 N N . PHE A 1 76 ? -14.420 6.806 27.588 1.00 91.62 76 PHE A N 1
ATOM 604 C CA . PHE A 1 76 ? -13.207 5.996 27.580 1.00 91.62 76 PHE A CA 1
ATOM 605 C C . PHE A 1 76 ? -12.507 6.024 26.214 1.00 91.62 76 PHE A C 1
ATOM 607 O O . PHE A 1 76 ? -11.317 6.338 26.147 1.00 91.62 76 PHE A O 1
ATOM 614 N N . ILE A 1 77 ? -13.234 5.751 25.122 1.00 91.88 77 ILE A N 1
ATOM 615 C CA . ILE A 1 77 ? -12.671 5.735 23.762 1.00 91.88 77 ILE A CA 1
ATOM 616 C C . ILE A 1 77 ? -12.117 7.118 23.394 1.00 91.88 77 ILE A C 1
ATOM 618 O O . ILE A 1 77 ? -10.996 7.212 22.892 1.00 91.88 77 ILE A O 1
ATOM 622 N N . LYS A 1 78 ? -12.860 8.200 23.672 1.00 90.44 78 LYS A N 1
ATOM 623 C CA . LYS A 1 78 ? -12.413 9.577 23.393 1.00 90.44 78 LYS A CA 1
ATOM 624 C C . LYS A 1 78 ? -11.154 9.939 24.170 1.00 90.44 78 LYS A C 1
ATOM 626 O O . LYS A 1 78 ? -10.201 10.426 23.570 1.00 90.44 78 LYS A O 1
ATOM 631 N N . LYS A 1 79 ? -11.133 9.659 25.474 1.00 90.75 79 LYS A N 1
ATOM 632 C CA . LYS A 1 79 ? -9.980 9.933 26.334 1.00 90.75 79 LYS A CA 1
ATOM 633 C C . LYS A 1 79 ? -8.749 9.160 25.872 1.00 90.75 79 LYS A C 1
ATOM 635 O O . LYS A 1 79 ? -7.676 9.733 25.747 1.00 90.75 79 LYS A O 1
ATOM 640 N N . LYS A 1 80 ? -8.907 7.874 25.546 1.00 92.00 80 LYS A N 1
ATOM 641 C CA . LYS A 1 80 ? -7.807 7.058 25.021 1.00 92.00 80 LYS A CA 1
ATOM 642 C C . LYS A 1 80 ? -7.306 7.548 23.670 1.00 92.00 80 LYS A C 1
ATOM 644 O O . LYS A 1 80 ? -6.099 7.575 23.455 1.00 92.00 80 LYS A O 1
ATOM 649 N N . ALA A 1 81 ? -8.197 7.957 22.771 1.00 89.62 81 ALA A N 1
ATOM 650 C CA . ALA A 1 81 ? -7.787 8.568 21.513 1.00 89.62 81 ALA A CA 1
ATOM 651 C C . ALA A 1 81 ? -6.968 9.847 21.769 1.00 89.62 81 ALA A C 1
ATOM 653 O O . ALA A 1 81 ? -5.871 9.986 21.228 1.00 89.62 81 ALA A O 1
ATOM 654 N N . GLU A 1 82 ? -7.439 10.728 22.655 1.00 86.12 82 GLU A N 1
ATOM 655 C CA . GLU A 1 82 ? -6.748 11.963 23.041 1.00 86.12 82 GLU A CA 1
ATOM 656 C C . GLU A 1 82 ? -5.370 11.705 23.672 1.00 86.12 82 GLU A C 1
ATOM 658 O O . GLU A 1 82 ? -4.389 12.330 23.257 1.00 86.12 82 GLU A O 1
ATOM 663 N N . ASP A 1 83 ? -5.260 10.726 24.579 1.00 86.06 83 ASP A N 1
ATOM 664 C CA . ASP A 1 83 ? -4.003 10.316 25.225 1.00 86.06 83 ASP A CA 1
ATOM 665 C C . ASP A 1 83 ? -2.908 9.963 24.198 1.00 86.06 83 ASP A C 1
ATOM 667 O O . ASP A 1 83 ? -1.714 10.184 24.447 1.00 86.06 83 ASP A O 1
ATOM 671 N N . TYR A 1 84 ? -3.323 9.444 23.035 1.00 86.88 84 TYR A N 1
ATOM 672 C CA . TYR A 1 84 ? -2.472 9.065 21.905 1.00 86.88 84 TYR A CA 1
ATOM 673 C C . TYR A 1 84 ? -2.422 10.113 20.779 1.00 86.88 84 TYR A C 1
ATOM 675 O O . TYR A 1 84 ? -1.758 9.903 19.760 1.00 86.88 84 TYR A O 1
ATOM 683 N N . GLY A 1 85 ? -3.074 11.265 20.950 1.00 80.62 85 GLY A N 1
ATOM 684 C CA . GLY A 1 85 ? -3.140 12.336 19.953 1.00 80.62 85 GLY A CA 1
ATOM 685 C C . GLY A 1 85 ? -3.971 11.986 18.714 1.00 80.62 85 GLY A C 1
ATOM 686 O O . GLY A 1 85 ? -3.758 12.572 17.652 1.00 80.62 85 GLY A O 1
ATOM 687 N N . LEU A 1 86 ? -4.866 11.009 18.832 1.00 85.75 86 LEU A N 1
ATOM 688 C CA . LEU A 1 86 ? -5.802 10.580 17.803 1.00 85.75 86 LEU A CA 1
ATOM 689 C C . LEU A 1 86 ? -7.106 11.376 17.913 1.00 85.75 86 LEU A C 1
ATOM 691 O O . LEU A 1 86 ? -7.506 11.821 18.987 1.00 85.75 86 LEU A O 1
ATOM 695 N N . GLN A 1 87 ? -7.790 11.524 16.786 1.00 84.56 87 GLN A N 1
ATOM 696 C CA . GLN A 1 87 ? -9.156 12.036 16.733 1.00 84.56 87 GLN A CA 1
ATOM 697 C C . GLN A 1 87 ? -10.070 10.875 16.373 1.00 84.56 87 GLN A C 1
ATOM 699 O O . GLN A 1 87 ? -9.738 10.103 15.481 1.00 84.56 87 GLN A O 1
ATOM 704 N N . VAL A 1 88 ? -11.191 10.726 17.073 1.00 87.19 88 VAL A N 1
ATOM 705 C CA . VAL A 1 88 ? -12.093 9.587 16.891 1.00 87.19 88 VAL A CA 1
ATOM 706 C C . VAL A 1 88 ? -13.529 10.060 16.726 1.00 87.19 88 VAL A C 1
ATOM 708 O O . VAL A 1 88 ? -14.038 10.853 17.519 1.00 87.19 88 VAL A O 1
ATOM 711 N N . ASN A 1 89 ? -14.184 9.543 15.694 1.00 85.94 89 ASN A N 1
ATOM 712 C CA . ASN A 1 89 ? -15.624 9.623 15.525 1.00 85.94 89 ASN A CA 1
ATOM 713 C C . ASN A 1 89 ? -16.269 8.438 16.200 1.00 85.94 89 ASN A C 1
ATOM 715 O O . ASN A 1 89 ? -15.779 7.325 16.055 1.00 85.94 89 ASN A O 1
ATOM 719 N N . ILE A 1 90 ? -17.384 8.661 16.885 1.00 86.88 90 ILE A N 1
ATOM 720 C CA . ILE A 1 90 ? -18.139 7.590 17.526 1.00 86.88 90 ILE A CA 1
ATOM 721 C C . ILE A 1 90 ? -19.611 7.773 17.183 1.00 86.88 90 ILE A C 1
ATOM 723 O O . ILE A 1 90 ? -20.137 8.884 17.239 1.00 86.88 90 ILE A O 1
ATOM 727 N N . SER A 1 91 ? -20.275 6.681 16.829 1.00 84.00 91 SER A N 1
ATOM 728 C CA . SER A 1 91 ? -21.709 6.639 16.587 1.00 84.00 91 SER A CA 1
ATOM 729 C C . SER A 1 91 ? -22.300 5.412 17.264 1.00 84.00 91 SER A C 1
ATOM 731 O O . SER A 1 91 ? -21.742 4.322 17.168 1.00 84.00 91 SER A O 1
ATOM 733 N N . ILE A 1 92 ? -23.429 5.595 17.944 1.00 81.19 92 ILE A N 1
ATOM 734 C CA . ILE A 1 92 ? -24.227 4.501 18.489 1.00 81.19 92 ILE A CA 1
ATOM 735 C C . ILE A 1 92 ? -25.462 4.363 17.608 1.00 81.19 92 ILE A C 1
ATOM 737 O O . ILE A 1 92 ? -26.152 5.343 17.324 1.00 81.19 92 ILE A O 1
ATOM 741 N N . VAL A 1 93 ? -25.705 3.146 17.145 1.00 76.06 93 VAL A N 1
ATOM 742 C CA . VAL A 1 93 ? -26.813 2.788 16.270 1.00 76.06 93 VAL A CA 1
ATOM 743 C C . VAL A 1 93 ? -27.646 1.734 16.975 1.00 76.06 93 VAL A C 1
ATOM 745 O O . VAL A 1 93 ? -27.148 0.649 17.270 1.00 76.06 93 VAL A O 1
ATOM 748 N N . ASP A 1 94 ? -28.923 2.033 17.203 1.00 74.19 94 ASP A N 1
ATOM 749 C CA . ASP A 1 94 ? -29.920 1.005 17.480 1.00 74.19 94 ASP A CA 1
ATOM 750 C C . ASP A 1 94 ? -30.590 0.600 16.150 1.00 74.19 94 ASP A C 1
ATOM 752 O O . ASP A 1 94 ? -31.290 1.412 15.538 1.00 74.19 94 ASP A O 1
ATOM 756 N N . PRO A 1 95 ? -30.373 -0.630 15.647 1.00 62.53 95 PRO A N 1
ATOM 757 C CA . PRO A 1 95 ? -31.018 -1.135 14.444 1.00 62.53 95 PRO A CA 1
ATOM 758 C C . PRO A 1 95 ? -32.549 -1.171 14.542 1.00 62.53 95 PRO A C 1
ATOM 760 O O . PRO A 1 95 ? -33.193 -1.169 13.493 1.00 62.53 95 PRO A O 1
ATOM 763 N N . GLY A 1 96 ? -33.113 -1.228 15.758 1.00 60.16 96 GLY A N 1
ATOM 764 C CA . GLY A 1 96 ? -34.553 -1.284 16.019 1.00 60.16 96 GLY A CA 1
ATOM 765 C C . GLY A 1 96 ? -35.241 0.083 16.094 1.00 60.16 96 GLY A C 1
ATOM 766 O O . GLY A 1 96 ? -36.404 0.181 15.715 1.00 60.16 96 GLY A O 1
ATOM 767 N N . GLU A 1 97 ? -34.533 1.137 16.514 1.00 53.34 97 GLU A N 1
ATOM 768 C CA . GLU A 1 97 ? -35.074 2.508 16.646 1.00 53.34 97 GLU A CA 1
ATOM 769 C C . GLU A 1 97 ? -34.708 3.434 15.480 1.00 53.34 97 GLU A C 1
ATOM 771 O O . GLU A 1 97 ? -34.979 4.635 15.509 1.00 53.34 97 GLU A O 1
ATOM 776 N N . PHE A 1 98 ? -34.076 2.905 14.434 1.00 47.88 98 PHE A N 1
ATOM 777 C CA . PHE A 1 98 ? -33.729 3.684 13.252 1.00 47.88 98 PHE A CA 1
ATOM 778 C C . PHE A 1 98 ? -35.012 4.017 12.454 1.00 47.88 98 PHE A C 1
ATOM 780 O O . PHE A 1 98 ? -35.311 3.385 11.441 1.00 47.88 98 PHE A O 1
ATOM 787 N N . GLU A 1 99 ? -35.787 5.009 12.906 1.00 40.75 99 GLU A N 1
ATOM 788 C CA . GLU A 1 99 ? -36.810 5.676 12.099 1.00 40.75 99 GLU A CA 1
ATOM 789 C C . GLU A 1 99 ? -36.094 6.498 11.030 1.00 40.75 99 GLU A C 1
ATOM 791 O O . GLU A 1 99 ? -35.496 7.547 11.280 1.00 40.75 99 GLU A O 1
ATOM 796 N N . ILE A 1 100 ? -36.092 5.970 9.812 1.00 44.06 100 ILE A N 1
ATOM 797 C CA . ILE A 1 100 ? -35.416 6.598 8.694 1.00 44.06 100 ILE A CA 1
ATOM 798 C C . ILE A 1 100 ? -36.440 7.293 7.801 1.00 44.06 100 ILE A C 1
ATOM 800 O O . ILE A 1 100 ? -37.141 6.654 7.024 1.00 44.06 100 ILE A O 1
ATOM 804 N N . ASP A 1 101 ? -36.356 8.615 7.743 1.00 42.72 101 ASP A N 1
ATOM 805 C CA . ASP A 1 101 ? -36.920 9.473 6.687 1.00 42.72 101 ASP A CA 1
ATOM 806 C C . ASP A 1 101 ? -36.307 9.195 5.273 1.00 42.72 101 ASP A C 1
ATOM 808 O O . ASP A 1 101 ? -36.418 9.985 4.342 1.00 42.72 101 ASP A O 1
ATOM 812 N N . THR A 1 102 ? -35.606 8.061 5.091 1.00 47.44 102 THR A N 1
ATOM 813 C CA . THR A 1 102 ? -34.996 7.557 3.836 1.00 47.44 102 THR A CA 1
ATOM 814 C C . THR A 1 102 ? -35.469 6.131 3.492 1.00 47.44 102 THR A C 1
ATOM 816 O O . THR A 1 102 ? -34.745 5.354 2.864 1.00 47.44 102 THR A O 1
ATOM 819 N N . LEU A 1 103 ? -36.712 5.808 3.878 1.00 46.03 103 LEU A N 1
ATOM 820 C CA . LEU A 1 103 ? -37.447 4.533 3.733 1.00 46.03 103 LEU A CA 1
ATOM 821 C C . LEU A 1 103 ? -37.567 3.956 2.295 1.00 46.03 103 LEU A C 1
ATOM 823 O O . LEU A 1 103 ? -38.325 3.027 2.054 1.00 46.03 103 LEU A O 1
ATOM 827 N N . GLY A 1 104 ? -36.856 4.500 1.307 1.00 52.34 104 GLY A N 1
ATOM 828 C CA . GLY A 1 104 ? -36.823 3.970 -0.059 1.00 52.34 104 GLY A CA 1
ATOM 829 C C . GLY A 1 104 ? -35.510 3.285 -0.432 1.00 52.34 104 GLY A C 1
ATOM 830 O O . GLY A 1 104 ? -35.518 2.385 -1.261 1.00 52.34 104 GLY A O 1
ATOM 831 N N . PHE A 1 105 ? -34.372 3.689 0.143 1.00 57.75 105 PHE A N 1
ATOM 832 C CA . PHE A 1 105 ? -33.053 3.244 -0.332 1.00 57.75 105 PHE A CA 1
ATOM 833 C C . PHE A 1 105 ? -32.594 1.923 0.299 1.00 57.75 105 PHE A C 1
ATOM 835 O O . PHE A 1 105 ? -32.118 1.038 -0.401 1.00 57.75 105 PHE A O 1
ATOM 842 N N . PHE A 1 106 ? -32.746 1.766 1.617 1.00 57.03 106 PHE A N 1
ATOM 843 C CA . PHE A 1 106 ? -32.273 0.561 2.313 1.00 57.03 106 PHE A CA 1
ATOM 844 C C . PHE A 1 106 ? -33.217 -0.635 2.146 1.00 57.03 106 PHE A C 1
ATOM 846 O O . PHE A 1 106 ? -32.748 -1.771 2.092 1.00 57.03 106 PHE A O 1
ATOM 853 N N . ASP A 1 107 ? -34.516 -0.376 1.984 1.00 56.06 107 ASP A N 1
ATOM 854 C CA . ASP A 1 107 ? -35.521 -1.397 1.662 1.00 56.06 107 ASP A CA 1
ATOM 855 C C . ASP A 1 107 ? -35.491 -1.800 0.177 1.00 56.06 107 ASP A C 1
ATOM 857 O O . ASP A 1 107 ? -35.981 -2.867 -0.181 1.00 56.06 107 ASP A O 1
ATOM 861 N N . SER A 1 108 ? -34.864 -0.985 -0.686 1.00 55.97 108 SER A N 1
ATOM 862 C CA . SER A 1 108 ? -34.564 -1.331 -2.085 1.00 55.97 108 SER A CA 1
ATOM 863 C C . SER A 1 108 ? -33.157 -1.896 -2.292 1.00 55.97 108 SER A C 1
ATOM 865 O O . SER A 1 108 ? -32.764 -2.145 -3.437 1.00 55.97 108 SER A O 1
ATOM 867 N N . LEU A 1 109 ? -32.391 -2.130 -1.214 1.00 62.62 109 LEU A N 1
ATOM 868 C CA . LEU A 1 109 ? -31.128 -2.851 -1.335 1.00 62.62 109 LEU A CA 1
ATOM 869 C C . LEU A 1 109 ? -31.396 -4.257 -1.890 1.00 62.62 109 LEU A C 1
ATOM 871 O O . LEU A 1 109 ? -32.346 -4.909 -1.451 1.00 62.62 109 LEU A O 1
ATOM 875 N N . PRO A 1 110 ? -30.562 -4.742 -2.827 1.00 59.03 110 PRO A N 1
ATOM 876 C CA . PRO A 1 110 ? -30.738 -6.062 -3.417 1.00 59.03 110 PRO A CA 1
ATOM 877 C C . PRO A 1 110 ? -30.872 -7.157 -2.353 1.00 59.03 110 PRO A C 1
ATOM 879 O O . PRO A 1 110 ? -30.179 -7.117 -1.335 1.00 59.03 110 PRO A O 1
ATOM 882 N N . GLU A 1 111 ? -31.673 -8.192 -2.628 1.00 61.28 111 GLU A N 1
ATOM 883 C CA . GLU A 1 111 ? -31.799 -9.383 -1.762 1.00 61.28 111 GLU A CA 1
ATOM 884 C C . GLU A 1 111 ? -30.449 -10.065 -1.471 1.00 61.28 111 GLU A C 1
ATOM 886 O O . GLU A 1 111 ? -30.325 -10.820 -0.515 1.00 61.28 111 GLU A O 1
ATOM 891 N N . SER A 1 112 ? -29.411 -9.774 -2.264 1.00 61.19 112 SER A N 1
ATOM 892 C CA . SER A 1 112 ? -28.049 -10.261 -2.042 1.00 61.19 112 SER A CA 1
ATOM 893 C C . SER A 1 112 ? -27.339 -9.656 -0.823 1.00 61.19 112 SER A C 1
ATOM 895 O O . SER A 1 112 ? -26.246 -10.115 -0.498 1.00 61.19 112 SER A O 1
ATOM 897 N N . PHE A 1 113 ? -27.892 -8.614 -0.192 1.00 65.88 113 PHE A N 1
ATOM 898 C CA . PHE A 1 113 ? -27.357 -8.051 1.049 1.00 65.88 113 PHE A CA 1
ATOM 899 C C . PHE A 1 113 ? -27.798 -8.879 2.254 1.00 65.88 113 PHE A C 1
ATOM 901 O O . PHE A 1 113 ? -28.992 -8.953 2.554 1.00 65.88 113 PHE A O 1
ATOM 908 N N . GLY A 1 114 ? -26.826 -9.424 2.984 1.00 68.94 114 GLY A N 1
ATOM 909 C CA . GLY A 1 114 ? -27.077 -10.074 4.265 1.00 68.94 114 GLY A CA 1
ATOM 910 C C . GLY A 1 114 ? -27.517 -9.066 5.330 1.00 68.94 114 GLY A C 1
ATOM 911 O O . GLY A 1 114 ? -27.249 -7.863 5.230 1.00 68.94 114 GLY A O 1
ATOM 912 N N . GLU A 1 115 ? -28.201 -9.546 6.370 1.00 68.94 115 GLU A N 1
ATOM 913 C CA . GLU A 1 115 ? -28.734 -8.692 7.445 1.00 68.94 115 GLU A CA 1
ATOM 914 C C . GLU A 1 115 ? -27.637 -7.855 8.118 1.00 68.94 115 GLU A C 1
ATOM 916 O O . GLU A 1 115 ? -27.815 -6.657 8.354 1.00 68.94 115 GLU A O 1
ATOM 921 N N . ILE A 1 116 ? -26.461 -8.449 8.333 1.00 71.19 116 ILE A N 1
ATOM 922 C CA . ILE A 1 116 ? -25.300 -7.752 8.892 1.00 71.19 116 ILE A CA 1
ATOM 923 C C . ILE A 1 116 ? -24.750 -6.713 7.920 1.00 71.19 116 ILE A C 1
ATOM 925 O O . ILE A 1 116 ? -24.467 -5.595 8.341 1.00 71.19 116 ILE A O 1
ATOM 929 N N . GLY A 1 117 ? -24.666 -7.018 6.623 1.00 70.56 117 GLY A N 1
ATOM 930 C CA . GLY A 1 117 ? -24.240 -6.051 5.608 1.00 70.56 117 GLY A CA 1
ATOM 931 C C . GLY A 1 117 ? -25.082 -4.769 5.624 1.00 70.56 117 GLY A C 1
ATOM 932 O O . GLY A 1 117 ? -24.540 -3.663 5.576 1.00 70.56 117 GLY A O 1
ATOM 933 N N . LYS A 1 118 ? -26.407 -4.897 5.787 1.00 71.50 118 LYS A N 1
ATOM 934 C CA . LYS A 1 118 ? -27.324 -3.747 5.915 1.00 71.50 118 LYS A CA 1
ATOM 935 C C . LYS A 1 118 ? -27.045 -2.925 7.173 1.00 71.50 118 LYS A C 1
ATOM 937 O O . LYS A 1 118 ? -27.032 -1.696 7.111 1.00 71.50 118 LYS A O 1
ATOM 942 N N . ILE A 1 119 ? -26.812 -3.590 8.304 1.00 72.75 119 ILE A N 1
ATOM 943 C CA . ILE A 1 119 ? -26.476 -2.933 9.573 1.00 72.75 119 ILE A CA 1
ATOM 944 C C . ILE A 1 119 ? -25.143 -2.181 9.453 1.00 72.75 119 ILE A C 1
ATOM 946 O O . ILE A 1 119 ? -25.079 -1.003 9.795 1.00 72.75 119 ILE A O 1
ATOM 950 N N . MET A 1 120 ? -24.111 -2.810 8.886 1.00 72.56 120 MET A N 1
ATOM 951 C CA . MET A 1 120 ? -22.794 -2.195 8.671 1.00 72.56 120 MET A CA 1
ATOM 952 C C . MET A 1 120 ? -22.877 -0.948 7.791 1.00 72.56 120 MET A C 1
ATOM 954 O O . MET A 1 120 ? -22.275 0.079 8.109 1.00 72.56 120 MET A O 1
ATOM 958 N N . LEU A 1 121 ? -23.668 -1.002 6.713 1.00 73.50 121 LEU A N 1
ATOM 959 C CA . LEU A 1 121 ? -23.919 0.166 5.872 1.00 73.50 121 LEU A CA 1
ATOM 960 C C . LEU A 1 121 ? -24.555 1.308 6.670 1.00 73.50 121 LEU A C 1
ATOM 962 O O . LEU A 1 121 ? -24.062 2.435 6.601 1.00 73.50 121 LEU A O 1
ATOM 966 N N . LYS A 1 122 ? -25.619 1.035 7.441 1.00 73.56 122 LYS A N 1
ATOM 967 C CA . LYS A 1 122 ? -26.291 2.047 8.279 1.00 73.56 122 LYS A CA 1
ATOM 968 C C . LYS A 1 122 ? -25.307 2.705 9.248 1.00 73.56 122 LYS A C 1
ATOM 970 O O . LYS A 1 122 ? -25.243 3.932 9.319 1.00 73.56 122 LYS A O 1
ATOM 975 N N . THR A 1 123 ? -24.492 1.899 9.917 1.00 72.50 123 THR A N 1
ATOM 976 C CA . THR A 1 123 ? -23.453 2.360 10.839 1.00 72.50 123 THR A CA 1
ATOM 977 C C . THR A 1 123 ? -22.400 3.226 10.148 1.00 72.50 123 THR A C 1
ATOM 979 O O . THR A 1 123 ? -22.083 4.316 10.625 1.00 72.50 123 THR A O 1
ATOM 982 N N . GLY A 1 124 ? -21.923 2.819 8.968 1.00 75.38 124 GLY A N 1
ATOM 983 C CA . GLY A 1 124 ? -20.994 3.617 8.167 1.00 75.38 124 GLY A CA 1
ATOM 984 C C . GLY A 1 124 ? -21.586 4.958 7.710 1.00 75.38 124 GLY A C 1
ATOM 985 O O . GLY A 1 124 ? -20.892 5.976 7.702 1.00 75.38 124 GLY A O 1
ATOM 986 N N . PHE A 1 125 ? -22.877 5.003 7.362 1.00 72.19 125 PHE A N 1
ATOM 987 C CA . PHE A 1 125 ? -23.570 6.258 7.049 1.00 72.19 125 PHE A CA 1
ATOM 988 C C . PHE A 1 125 ? -23.701 7.174 8.270 1.00 72.19 125 PHE A C 1
ATOM 990 O O . PHE A 1 125 ? -23.476 8.382 8.145 1.00 72.19 125 PHE A O 1
ATOM 997 N N . ALA A 1 126 ? -24.026 6.619 9.440 1.00 72.62 126 ALA A N 1
ATOM 998 C CA . ALA A 1 126 ? -24.112 7.376 10.685 1.00 72.62 126 ALA A CA 1
ATOM 999 C C . ALA A 1 126 ? -22.755 8.007 11.052 1.00 72.62 126 ALA A C 1
ATOM 1001 O O . ALA A 1 126 ? -22.683 9.215 11.285 1.00 72.62 126 ALA A O 1
ATOM 1002 N N . LEU A 1 127 ? -21.666 7.235 10.956 1.00 73.19 127 LEU A N 1
ATOM 1003 C CA . LEU A 1 127 ? -20.296 7.728 11.143 1.00 73.19 127 LEU A CA 1
ATOM 1004 C C . LEU A 1 127 ? -19.910 8.820 10.136 1.00 73.19 127 LEU A C 1
ATOM 1006 O O . LEU A 1 127 ? -19.313 9.830 10.511 1.00 73.19 127 LEU A O 1
ATOM 1010 N N . LYS A 1 128 ? -20.267 8.669 8.852 1.00 72.62 128 LYS A N 1
ATOM 1011 C CA . LYS A 1 128 ? -20.007 9.700 7.828 1.00 72.62 128 LYS A CA 1
ATOM 1012 C C . LYS A 1 128 ? -20.736 11.011 8.119 1.00 72.62 128 LYS A C 1
ATOM 1014 O O . LYS A 1 128 ? -20.186 12.083 7.865 1.00 72.62 128 LYS A O 1
ATOM 1019 N N . LYS A 1 129 ? -21.970 10.941 8.624 1.00 70.25 129 LYS A N 1
ATOM 1020 C CA . LYS A 1 129 ? -22.754 12.125 9.002 1.00 70.25 129 LYS A CA 1
ATOM 1021 C C . LYS A 1 129 ? -22.117 12.853 10.186 1.00 70.25 129 LYS A C 1
ATOM 1023 O O . LYS A 1 129 ? -22.069 14.082 10.177 1.00 70.25 129 LYS A O 1
ATOM 1028 N N . GLU A 1 130 ? -21.600 12.108 11.158 1.00 68.50 130 GLU A N 1
ATOM 1029 C CA . GLU A 1 130 ? -20.920 12.679 12.322 1.00 68.50 130 GLU A CA 1
ATOM 1030 C C . GLU A 1 130 ? -19.583 13.340 11.944 1.00 68.50 130 GLU A C 1
ATOM 1032 O O . GLU A 1 130 ? -19.366 14.511 12.258 1.00 68.50 130 GLU A O 1
ATOM 1037 N N . ASN A 1 131 ? -18.778 12.676 11.108 1.00 64.44 131 ASN A N 1
ATOM 1038 C CA . ASN A 1 131 ? -17.570 13.233 10.480 1.00 64.44 131 ASN A CA 1
ATOM 1039 C C . ASN A 1 131 ? -17.814 14.619 9.831 1.00 64.44 131 ASN A C 1
ATOM 1041 O O . ASN A 1 131 ? -17.018 15.552 9.955 1.00 64.44 131 ASN A O 1
ATOM 1045 N N . GLN A 1 132 ? -18.930 14.788 9.108 1.00 64.25 132 GLN A N 1
ATOM 1046 C CA . GLN A 1 132 ? -19.263 16.062 8.452 1.00 64.25 132 GLN A CA 1
ATOM 1047 C C . GLN A 1 132 ? -19.607 17.188 9.438 1.00 64.25 132 GLN A C 1
ATOM 1049 O O . GLN A 1 132 ? -19.437 18.362 9.096 1.00 64.25 132 GLN A O 1
ATOM 1054 N N . ARG A 1 133 ? -20.093 16.859 10.642 1.00 62.94 133 ARG A N 1
ATOM 1055 C CA . ARG A 1 133 ? -20.418 17.843 11.685 1.00 62.94 133 ARG A CA 1
ATOM 1056 C C . ARG A 1 133 ? -19.157 18.395 12.343 1.00 62.94 133 ARG A C 1
ATOM 1058 O O . ARG A 1 133 ? -19.066 19.607 12.518 1.00 62.94 133 ARG A O 1
ATOM 1065 N N . LEU A 1 134 ? -18.175 17.542 12.631 1.00 58.50 134 LEU A N 1
ATOM 1066 C CA . LEU A 1 134 ? -16.940 17.932 13.324 1.00 58.50 134 LEU A CA 1
ATOM 1067 C C . LEU A 1 134 ? -15.979 18.757 12.458 1.00 58.50 134 LEU A C 1
ATOM 1069 O O . LEU A 1 134 ? -15.296 19.641 12.972 1.00 58.50 134 LEU A O 1
ATOM 1073 N N . ARG A 1 135 ? -16.011 18.591 11.127 1.00 55.06 135 ARG A N 1
ATOM 1074 C CA . ARG A 1 135 ? -15.245 19.440 10.185 1.00 55.06 135 ARG A CA 1
ATOM 1075 C C . ARG A 1 135 ? -15.574 20.937 10.272 1.00 55.06 135 ARG A C 1
ATOM 1077 O O . ARG A 1 135 ? -14.853 21.749 9.698 1.00 55.06 135 ARG A O 1
ATOM 1084 N N . LYS A 1 136 ? -16.644 21.319 10.978 1.00 42.94 136 LYS A N 1
ATOM 1085 C CA . LYS A 1 136 ? -17.067 22.707 11.193 1.00 42.94 136 LYS A CA 1
ATOM 1086 C C . LYS A 1 136 ? -16.602 23.302 12.533 1.00 42.94 136 LYS A C 1
ATOM 1088 O O . LYS A 1 136 ? -17.390 24.008 13.137 1.00 42.94 136 LYS A O 1
ATOM 1093 N N . SER A 1 137 ? -15.365 23.095 12.995 1.00 48.00 137 SER A N 1
ATOM 1094 C CA . SER A 1 137 ? -14.688 24.066 13.891 1.00 48.00 137 SER A CA 1
ATOM 1095 C C . SER A 1 137 ? -13.338 23.579 14.415 1.00 48.00 137 SER A C 1
ATOM 1097 O O . SER A 1 137 ? -13.289 22.596 15.147 1.00 48.00 137 SER A O 1
ATOM 1099 N N . ARG A 1 138 ? -12.283 24.356 14.144 1.00 46.81 138 ARG A N 1
ATOM 1100 C CA . ARG A 1 138 ? -11.355 24.983 15.112 1.00 46.81 138 ARG A CA 1
ATOM 1101 C C . ARG A 1 138 ? -10.200 25.579 14.303 1.00 46.81 138 ARG A C 1
ATOM 1103 O O . ARG A 1 138 ? -9.358 24.849 13.795 1.00 46.81 138 ARG A O 1
ATOM 1110 N N . ILE A 1 139 ? -10.183 26.903 14.156 1.00 51.59 139 ILE A N 1
ATOM 1111 C CA . ILE A 1 139 ? -8.933 27.609 13.860 1.00 51.59 139 ILE A CA 1
ATOM 1112 C C . ILE A 1 139 ? -8.224 27.668 15.207 1.00 51.59 139 ILE A C 1
ATOM 1114 O O . ILE A 1 139 ? -8.720 28.310 16.129 1.00 51.59 139 ILE A O 1
ATOM 1118 N N . ILE A 1 140 ? -7.152 26.899 15.348 1.00 57.38 140 ILE A N 1
ATOM 1119 C CA . ILE A 1 140 ? -6.269 26.994 16.505 1.00 57.38 140 ILE A CA 1
ATOM 1120 C C . ILE A 1 140 ? -5.260 28.081 16.140 1.00 57.38 140 ILE A C 1
ATOM 1122 O O . ILE A 1 140 ? -4.548 27.940 15.146 1.00 57.38 140 ILE A O 1
ATOM 1126 N N . GLU A 1 141 ? -5.257 29.187 16.880 1.00 60.25 141 GLU A N 1
ATOM 1127 C CA . GLU A 1 141 ? -4.138 30.128 16.841 1.00 60.25 141 GLU A CA 1
ATOM 1128 C C . GLU A 1 141 ? -2.971 29.444 17.552 1.00 60.25 141 GLU A C 1
ATOM 1130 O O . GLU A 1 141 ? -3.066 29.161 18.741 1.00 60.25 141 GLU A O 1
ATOM 1135 N N . LEU A 1 142 ? -1.934 29.095 16.790 1.00 65.00 142 LEU A N 1
ATOM 1136 C CA . LEU A 1 142 ? -0.697 28.524 17.315 1.00 65.00 142 LEU A CA 1
ATOM 1137 C C . LEU A 1 142 ? 0.329 29.644 17.475 1.00 65.00 142 LEU A C 1
ATOM 1139 O O . LEU A 1 142 ? 0.491 30.466 16.567 1.00 65.00 142 LEU A O 1
ATOM 1143 N N . ASP A 1 143 ? 1.056 29.640 18.584 1.00 74.44 143 ASP A N 1
ATOM 1144 C CA . ASP A 1 143 ? 2.246 30.462 18.757 1.00 74.44 143 ASP A CA 1
ATOM 1145 C C . ASP A 1 143 ? 3.369 29.941 17.845 1.00 74.44 143 ASP A C 1
ATOM 1147 O O . ASP A 1 143 ? 3.901 28.843 18.034 1.00 74.44 143 ASP A O 1
ATOM 1151 N N . ALA A 1 144 ? 3.724 30.737 16.831 1.00 72.44 144 ALA A N 1
ATOM 1152 C CA . ALA A 1 144 ? 4.729 30.387 15.832 1.00 72.44 144 ALA A CA 1
ATOM 1153 C C . ALA A 1 144 ? 6.109 30.091 16.444 1.00 72.44 144 ALA A C 1
ATOM 1155 O O . ALA A 1 144 ? 6.853 29.281 15.886 1.00 72.44 144 ALA A O 1
ATOM 1156 N N . ASP A 1 145 ? 6.425 30.691 17.595 1.00 78.38 145 ASP A N 1
ATOM 1157 C CA . ASP A 1 145 ? 7.711 30.521 18.276 1.00 78.38 145 ASP A CA 1
ATOM 1158 C C . ASP A 1 145 ? 7.768 29.242 19.129 1.00 78.38 145 ASP A C 1
ATOM 1160 O O . ASP A 1 145 ? 8.851 28.813 19.540 1.00 78.38 145 ASP A O 1
ATOM 1164 N N . ARG A 1 146 ? 6.615 28.598 19.360 1.00 79.81 146 ARG A N 1
ATOM 1165 C CA . ARG A 1 146 ? 6.476 27.377 20.168 1.00 79.81 146 ARG A CA 1
ATOM 1166 C C . ARG A 1 146 ? 6.013 26.169 19.363 1.00 79.81 146 ARG A C 1
ATOM 1168 O O . ARG A 1 146 ? 5.555 25.184 19.933 1.00 79.81 146 ARG A O 1
ATOM 1175 N N . ILE A 1 147 ? 6.154 26.195 18.040 1.00 80.38 147 ILE A N 1
ATOM 1176 C CA . ILE A 1 147 ? 5.765 25.063 17.196 1.00 80.38 147 ILE A CA 1
ATOM 1177 C C . ILE A 1 147 ? 6.745 23.899 17.378 1.00 80.38 147 ILE A C 1
ATOM 1179 O O . ILE A 1 147 ? 7.953 24.035 17.200 1.00 80.38 147 ILE A O 1
ATOM 1183 N N . CYS A 1 148 ? 6.199 22.718 17.665 1.00 77.62 148 CYS A N 1
ATOM 1184 C CA . CYS A 1 148 ? 6.939 21.465 17.751 1.00 77.62 148 CYS A CA 1
ATOM 1185 C C . CYS A 1 148 ? 7.743 21.197 16.470 1.00 77.62 148 CYS A C 1
ATOM 1187 O O . CYS A 1 148 ? 7.180 21.059 15.377 1.00 77.62 148 CYS A O 1
ATOM 1189 N N . GLU A 1 149 ? 9.056 21.017 16.619 1.00 75.62 149 GLU A N 1
ATOM 1190 C CA . GLU A 1 149 ? 9.985 20.797 15.505 1.00 75.62 149 GLU A CA 1
ATOM 1191 C C . GLU A 1 149 ? 9.704 19.486 14.756 1.00 75.62 149 GLU A C 1
ATOM 1193 O O . GLU A 1 149 ? 10.036 19.357 13.574 1.00 75.62 149 GLU A O 1
ATOM 1198 N N . PHE A 1 150 ? 9.047 18.526 15.416 1.00 71.75 150 PHE A N 1
ATOM 1199 C CA . PHE A 1 150 ? 8.736 17.210 14.861 1.00 71.75 150 PHE A CA 1
ATOM 1200 C C . PHE A 1 150 ? 7.461 17.176 14.020 1.00 71.75 150 PHE A C 1
ATOM 1202 O O . PHE A 1 150 ? 7.506 16.689 12.892 1.00 71.75 150 PHE A O 1
ATOM 1209 N N . CYS A 1 151 ? 6.321 17.636 14.552 1.00 70.50 151 CYS A N 1
ATOM 1210 C CA . CYS A 1 151 ? 5.045 17.566 13.827 1.00 70.50 151 CYS A CA 1
ATOM 1211 C C . CYS A 1 151 ? 4.681 18.857 13.096 1.00 70.50 151 CYS A C 1
ATOM 1213 O O . CYS A 1 151 ? 3.860 18.797 12.183 1.00 70.50 151 CYS A O 1
ATOM 1215 N N . GLY A 1 152 ? 5.235 20.005 13.500 1.00 70.88 152 GLY A N 1
ATOM 1216 C CA . GLY A 1 152 ? 4.888 21.310 12.937 1.00 70.88 152 GLY A CA 1
ATOM 1217 C C . GLY A 1 152 ? 3.429 21.738 13.156 1.00 70.88 152 GLY A C 1
ATOM 1218 O O . GLY A 1 152 ? 2.946 22.592 12.421 1.00 70.88 152 GLY A O 1
ATOM 1219 N N . LYS A 1 153 ? 2.697 21.095 14.079 1.00 69.25 153 LYS A N 1
ATOM 1220 C CA . LYS A 1 153 ? 1.227 21.209 14.217 1.00 69.25 153 LYS A CA 1
ATOM 1221 C C . LYS A 1 153 ? 0.733 21.511 15.628 1.00 69.25 153 LYS A C 1
ATOM 1223 O O . LYS A 1 153 ? -0.444 21.797 15.800 1.00 69.25 153 LYS A O 1
ATOM 1228 N N . GLU A 1 154 ? 1.594 21.365 16.621 1.00 75.06 154 GLU A N 1
ATOM 1229 C CA . GLU A 1 154 ? 1.246 21.465 18.036 1.00 75.06 154 GLU A CA 1
ATOM 1230 C C . GLU A 1 154 ? 2.287 22.344 18.714 1.00 75.06 154 GLU A C 1
ATOM 1232 O O . GLU A 1 154 ? 3.452 22.340 18.298 1.00 75.06 154 GLU A O 1
ATOM 1237 N N . GLU A 1 155 ? 1.876 23.050 19.758 1.00 80.75 155 GLU A N 1
ATOM 1238 C CA . GLU A 1 155 ? 2.807 23.756 20.628 1.00 80.75 155 GLU A CA 1
ATOM 1239 C C . GLU A 1 155 ? 3.574 22.763 21.515 1.00 80.75 155 GLU A C 1
ATOM 1241 O O . GLU A 1 155 ? 3.079 21.674 21.826 1.00 80.75 155 GLU A O 1
ATOM 1246 N N . TYR A 1 156 ? 4.803 23.111 21.888 1.00 79.12 156 TYR A N 1
ATOM 1247 C CA . TYR A 1 156 ? 5.545 22.440 22.957 1.00 79.12 156 TYR A CA 1
ATOM 1248 C C . TYR A 1 156 ? 5.594 23.348 24.195 1.00 79.12 156 TYR A C 1
ATOM 1250 O O . TYR A 1 156 ? 5.589 24.575 24.076 1.00 79.12 156 TYR A O 1
ATOM 1258 N N . GLU A 1 157 ? 5.646 22.753 25.385 1.00 78.25 157 GLU A N 1
ATOM 1259 C CA . GLU A 1 157 ? 5.869 23.501 26.632 1.00 78.25 157 GLU A CA 1
ATOM 1260 C C . GLU A 1 157 ? 7.377 23.703 26.872 1.00 78.25 157 GLU A C 1
ATOM 1262 O O . GLU A 1 157 ? 8.188 22.888 26.440 1.00 78.25 157 GLU A O 1
ATOM 1267 N N . GLU A 1 158 ? 7.794 24.793 27.529 1.00 68.25 158 GLU A N 1
ATOM 1268 C CA . GLU A 1 158 ? 9.223 25.151 27.683 1.00 68.25 158 GLU A CA 1
ATOM 1269 C C . GLU A 1 158 ? 10.067 24.087 28.414 1.00 68.25 158 GLU A C 1
ATOM 1271 O O . GLU A 1 158 ? 11.281 24.033 28.229 1.00 68.25 158 GLU A O 1
ATOM 1276 N N . ASP A 1 159 ? 9.441 23.215 29.203 1.00 68.56 159 ASP A N 1
ATOM 1277 C CA . ASP A 1 159 ? 10.064 22.073 29.880 1.00 68.56 159 ASP A CA 1
ATOM 1278 C C . ASP A 1 159 ? 10.125 20.795 29.011 1.00 68.56 159 ASP A C 1
ATOM 1280 O O . ASP A 1 159 ? 10.718 19.790 29.411 1.00 68.56 159 ASP A O 1
ATOM 1284 N N . GLN A 1 160 ? 9.572 20.829 27.794 1.00 67.44 160 GLN A N 1
ATOM 1285 C CA . GLN A 1 160 ? 9.575 19.742 26.807 1.00 67.44 160 GLN A CA 1
ATOM 1286 C C . GLN A 1 160 ? 10.731 19.870 25.797 1.00 67.44 160 GLN A C 1
ATOM 1288 O O . GLN A 1 160 ? 10.564 19.688 24.586 1.00 67.44 160 GLN A O 1
ATOM 1293 N N . ILE A 1 161 ? 11.925 20.176 26.307 1.00 66.31 161 ILE A N 1
ATOM 1294 C CA . ILE A 1 161 ? 13.174 20.166 25.541 1.00 66.31 161 ILE A CA 1
ATOM 1295 C C . ILE A 1 161 ? 13.848 18.806 25.756 1.00 66.31 161 ILE A C 1
ATOM 1297 O O . ILE A 1 161 ? 14.224 18.457 26.876 1.00 66.31 161 ILE A O 1
ATOM 1301 N N . GLU A 1 162 ? 13.974 18.007 24.696 1.00 66.62 162 GLU A N 1
ATOM 1302 C CA . GLU A 1 162 ? 14.749 16.762 24.727 1.00 66.62 162 GLU A CA 1
ATOM 1303 C C . GLU A 1 162 ? 16.150 16.994 24.176 1.00 66.62 162 GLU A C 1
ATOM 1305 O O . GLU A 1 162 ? 16.312 17.54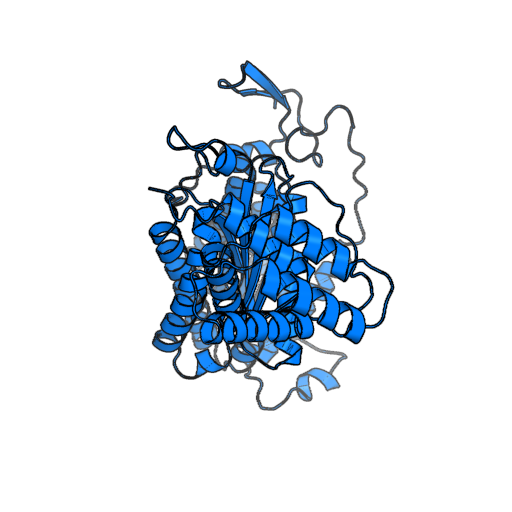5 23.094 1.00 66.62 162 GLU A O 1
ATOM 1310 N N . PHE A 1 163 ? 17.164 16.523 24.893 1.00 59.75 163 PHE A N 1
ATOM 1311 C CA . PHE A 1 163 ? 18.528 16.481 24.383 1.00 59.75 163 PHE A CA 1
ATOM 1312 C C . PHE A 1 163 ? 18.735 15.171 23.616 1.00 59.75 163 PHE A C 1
ATOM 1314 O O . PHE A 1 163 ? 18.630 14.088 24.198 1.00 59.75 163 PHE A O 1
ATOM 1321 N N . ASP A 1 164 ? 19.004 15.243 22.313 1.00 60.31 164 ASP A N 1
ATOM 1322 C CA . ASP A 1 164 ? 19.395 14.057 21.548 1.00 60.31 164 ASP A CA 1
ATOM 1323 C C . ASP A 1 164 ? 20.879 13.775 21.798 1.00 60.31 164 ASP A C 1
ATOM 1325 O O . ASP A 1 164 ? 21.754 14.424 21.229 1.00 60.31 164 ASP A O 1
ATOM 1329 N N . GLU A 1 165 ? 21.162 12.774 22.633 1.00 53.94 165 GLU A N 1
ATOM 1330 C CA . GLU A 1 165 ? 22.527 12.344 22.966 1.00 53.94 165 GLU A CA 1
ATOM 1331 C C . GLU A 1 165 ? 23.364 11.951 21.734 1.00 53.94 165 GLU A C 1
ATOM 1333 O O . GLU A 1 165 ? 24.589 11.956 21.810 1.00 53.94 165 GLU A O 1
ATOM 1338 N N . ASN A 1 166 ? 22.739 11.611 20.597 1.00 53.44 166 ASN A N 1
ATOM 1339 C CA . ASN A 1 166 ? 23.466 11.231 19.381 1.00 53.44 166 ASN A CA 1
ATOM 1340 C C . ASN A 1 166 ? 23.871 12.433 18.529 1.00 53.44 166 ASN A C 1
ATOM 1342 O O . ASN A 1 166 ? 24.857 12.346 17.799 1.00 53.44 166 ASN A O 1
ATOM 1346 N N . THR A 1 167 ? 23.087 13.514 18.559 1.00 59.16 167 THR A N 1
ATOM 1347 C CA . THR A 1 167 ? 23.351 14.720 17.758 1.00 59.16 167 THR A CA 1
ATOM 1348 C C . THR A 1 167 ? 23.848 15.892 18.595 1.00 59.16 167 THR A C 1
ATOM 1350 O O . THR A 1 167 ? 24.230 16.899 18.018 1.00 59.16 167 THR A O 1
ATOM 1353 N N . GLU A 1 168 ? 23.866 15.756 19.925 1.00 62.31 168 GLU A N 1
ATOM 1354 C CA . GLU A 1 168 ? 24.205 16.811 20.891 1.00 62.31 168 GLU A CA 1
ATOM 1355 C C . GLU A 1 168 ? 23.342 18.078 20.730 1.00 62.31 168 GLU A C 1
ATOM 1357 O O . GLU A 1 168 ? 23.781 19.194 21.001 1.00 62.31 168 GLU A O 1
ATOM 1362 N N . GLU A 1 169 ? 22.094 17.908 20.286 1.00 65.94 169 GLU A N 1
ATOM 1363 C CA . GLU A 1 169 ? 21.167 19.009 20.014 1.00 65.94 169 GLU A CA 1
ATOM 1364 C C . GLU A 1 169 ? 19.954 18.953 20.944 1.00 65.94 169 GLU A C 1
ATOM 1366 O O . GLU A 1 169 ? 19.350 17.897 21.154 1.00 65.94 169 GLU A O 1
ATOM 1371 N N . GLU A 1 170 ? 19.568 20.120 21.461 1.00 72.62 170 GLU A N 1
ATOM 1372 C CA . GLU A 1 170 ? 18.274 20.330 22.102 1.00 72.62 170 GLU A CA 1
ATOM 1373 C C . GLU A 1 170 ? 17.174 20.361 21.039 1.00 72.62 170 GLU A C 1
ATOM 1375 O O . GLU A 1 170 ? 17.255 21.110 20.065 1.00 72.62 170 GLU A O 1
ATOM 1380 N N . ARG A 1 171 ? 16.127 19.564 21.240 1.00 73.44 171 ARG A N 1
ATOM 1381 C CA . ARG A 1 171 ? 14.959 19.497 20.368 1.00 73.44 171 ARG A CA 1
ATOM 1382 C C . ARG A 1 171 ? 13.703 19.864 21.125 1.00 73.44 171 ARG A C 1
ATOM 1384 O O . ARG A 1 171 ? 13.464 19.395 22.237 1.00 73.44 171 ARG A O 1
ATOM 1391 N N . ARG A 1 172 ? 12.863 20.663 20.479 1.00 82.38 172 ARG A N 1
ATOM 1392 C CA . ARG A 1 172 ? 11.613 21.173 21.050 1.00 82.38 172 ARG A CA 1
ATOM 1393 C C . ARG A 1 172 ? 10.446 20.329 20.562 1.00 82.38 172 ARG A C 1
ATOM 1395 O O . ARG A 1 172 ? 10.012 20.436 19.409 1.00 82.38 172 ARG A O 1
ATOM 1402 N N . ILE A 1 173 ? 9.973 19.431 21.421 1.00 79.75 173 ILE A N 1
ATOM 1403 C CA . ILE A 1 173 ? 9.076 18.341 21.026 1.00 79.75 173 ILE A CA 1
ATOM 1404 C C . ILE A 1 173 ? 7.820 18.376 21.887 1.00 79.75 173 ILE A C 1
ATOM 1406 O O . ILE A 1 173 ? 7.903 18.242 23.098 1.00 79.75 173 ILE A O 1
ATOM 1410 N N . CYS A 1 174 ? 6.640 18.463 21.269 1.00 81.00 174 CYS A N 1
ATOM 1411 C CA . CYS A 1 174 ? 5.389 18.361 22.020 1.00 81.00 174 CYS A CA 1
ATOM 1412 C C . CYS A 1 174 ? 5.213 16.975 22.667 1.00 81.00 174 CYS A C 1
ATOM 1414 O O . CYS A 1 174 ? 5.685 15.957 22.143 1.00 81.00 174 CYS A O 1
ATOM 1416 N N . GLU A 1 175 ? 4.437 16.908 23.752 1.00 81.62 175 GLU A N 1
ATOM 1417 C CA . GLU A 1 175 ? 4.151 15.669 24.492 1.00 81.62 175 GLU A CA 1
ATOM 1418 C C . GLU A 1 175 ? 3.680 14.512 23.585 1.00 81.62 175 GLU A C 1
ATOM 1420 O O . GLU A 1 175 ? 4.113 13.365 23.728 1.00 81.62 175 GLU A O 1
ATOM 1425 N N . LYS A 1 176 ? 2.839 14.807 22.583 1.00 78.81 176 LYS A N 1
ATOM 1426 C CA . LYS A 1 176 ? 2.337 13.809 21.620 1.00 78.81 176 LYS A CA 1
ATOM 1427 C C . LYS A 1 176 ? 3.470 13.201 20.785 1.00 78.81 176 LYS A C 1
ATOM 1429 O O . LYS A 1 176 ? 3.527 11.985 20.599 1.00 78.81 176 LYS A O 1
ATOM 1434 N N . CYS A 1 177 ? 4.388 14.026 20.280 1.00 77.31 177 CYS A N 1
ATOM 1435 C CA . CYS A 1 177 ? 5.547 13.554 19.519 1.00 77.31 177 CYS A CA 1
ATOM 1436 C C . CYS A 1 177 ? 6.535 12.800 20.409 1.00 77.31 177 CYS A C 1
ATOM 1438 O O . CYS A 1 177 ? 7.050 11.763 19.992 1.00 77.31 177 CYS A O 1
ATOM 1440 N N . LYS A 1 178 ? 6.722 13.244 21.653 1.00 80.88 178 LYS A N 1
ATOM 1441 C CA . LYS A 1 178 ? 7.523 12.534 22.655 1.00 80.88 178 LYS A CA 1
ATOM 1442 C C . LYS A 1 178 ? 6.983 11.129 22.930 1.00 80.88 178 LYS A C 1
ATOM 1444 O O . LYS A 1 178 ? 7.745 10.161 22.938 1.00 80.88 178 LYS A O 1
ATOM 1449 N N . LYS A 1 179 ? 5.659 10.971 23.046 1.00 81.25 179 LYS A N 1
ATOM 1450 C CA . LYS A 1 179 ? 5.008 9.651 23.146 1.00 81.25 179 LYS A CA 1
ATOM 1451 C C . LYS A 1 179 ? 5.296 8.777 21.924 1.00 81.25 179 LYS A C 1
ATOM 1453 O O . LYS A 1 179 ? 5.633 7.612 22.089 1.00 81.25 179 LYS A O 1
ATOM 1458 N N . ARG A 1 180 ? 5.243 9.329 20.705 1.00 82.19 180 ARG A N 1
ATOM 1459 C CA . ARG A 1 180 ? 5.593 8.577 19.481 1.00 82.19 180 ARG A CA 1
ATOM 1460 C C . ARG A 1 180 ? 7.051 8.115 19.484 1.00 82.19 180 ARG A C 1
ATOM 1462 O O . ARG A 1 180 ? 7.313 6.970 19.147 1.00 82.19 180 ARG A O 1
ATOM 1469 N N . ILE A 1 181 ? 7.992 8.986 19.847 1.00 76.12 181 ILE A N 1
ATOM 1470 C CA . ILE A 1 181 ? 9.432 8.670 19.849 1.00 76.12 181 ILE A CA 1
ATOM 1471 C C . ILE A 1 181 ? 9.767 7.618 20.912 1.00 76.12 181 ILE A C 1
ATOM 1473 O O . ILE A 1 181 ? 10.523 6.684 20.648 1.00 76.12 181 ILE A O 1
ATOM 1477 N N . SER A 1 182 ? 9.197 7.769 22.109 1.00 74.56 182 SER A N 1
ATOM 1478 C CA . SER A 1 182 ? 9.423 6.859 23.237 1.00 74.56 182 SER A CA 1
ATOM 1479 C C . SER A 1 182 ? 8.700 5.519 23.089 1.00 74.56 182 SER A C 1
ATOM 1481 O O . SER A 1 182 ? 9.083 4.548 23.747 1.00 74.56 182 SER A O 1
ATOM 1483 N N . PHE A 1 183 ? 7.695 5.430 22.210 1.00 75.31 183 PHE A N 1
ATOM 1484 C CA . PHE A 1 183 ? 6.980 4.188 21.955 1.00 75.31 183 PHE A CA 1
ATOM 1485 C C . PHE A 1 183 ? 7.882 3.167 21.256 1.00 75.31 183 PHE A C 1
ATOM 1487 O O . PHE A 1 183 ? 8.051 3.156 20.035 1.00 75.31 183 PHE A O 1
ATOM 1494 N N . ARG A 1 184 ? 8.444 2.256 22.052 1.00 61.03 184 ARG A N 1
ATOM 1495 C CA . ARG A 1 184 ? 9.087 1.043 21.552 1.00 61.03 184 ARG A CA 1
ATOM 1496 C C . ARG A 1 184 ? 8.007 0.007 21.285 1.00 61.03 184 ARG A C 1
ATOM 1498 O O . ARG A 1 184 ? 7.354 -0.459 22.214 1.00 61.03 184 ARG A O 1
ATOM 1505 N N . GLN A 1 185 ? 7.826 -0.362 20.023 1.00 59.38 185 GLN A N 1
ATOM 1506 C CA . GLN A 1 185 ? 6.998 -1.513 19.685 1.00 59.38 185 GLN A CA 1
ATOM 1507 C C . GLN A 1 185 ? 7.636 -2.779 20.303 1.00 59.38 185 GLN A C 1
ATOM 1509 O O . GLN A 1 185 ? 8.798 -3.058 20.002 1.00 59.38 185 GLN A O 1
ATOM 1514 N N . PRO A 1 186 ? 6.921 -3.525 21.170 1.00 43.12 186 PRO A N 1
ATOM 1515 C CA . PRO A 1 186 ? 7.498 -4.647 21.916 1.00 43.12 186 PRO A CA 1
ATOM 1516 C C . PRO A 1 186 ? 7.944 -5.828 21.039 1.00 43.12 186 PRO A C 1
ATOM 1518 O O . PRO A 1 186 ? 8.805 -6.578 21.470 1.00 43.12 186 PRO A O 1
ATOM 1521 N N . ASP A 1 187 ? 7.443 -5.928 19.803 1.00 44.91 187 ASP A N 1
ATOM 1522 C CA . ASP A 1 187 ? 7.796 -6.963 18.820 1.00 44.91 187 ASP A CA 1
ATOM 1523 C C . ASP A 1 187 ? 7.849 -6.374 17.404 1.00 44.91 187 ASP A C 1
ATOM 1525 O O . ASP A 1 187 ? 7.194 -6.850 16.476 1.00 44.91 187 ASP A O 1
ATOM 1529 N N . SER A 1 188 ? 8.576 -5.275 17.209 1.00 45.00 188 SER A N 1
ATOM 1530 C CA . SER A 1 188 ? 8.763 -4.784 15.848 1.00 45.00 188 SER A CA 1
ATOM 1531 C C . SER A 1 188 ? 9.784 -5.680 15.148 1.00 45.00 188 SER A C 1
ATOM 1533 O O . SER A 1 188 ? 10.989 -5.446 15.202 1.00 45.00 188 SER A O 1
ATOM 1535 N N . GLU A 1 189 ? 9.302 -6.712 14.466 1.00 46.12 189 GLU A N 1
ATOM 1536 C CA . GLU A 1 189 ? 10.090 -7.484 13.498 1.00 46.12 189 GLU A CA 1
ATOM 1537 C C . GLU A 1 189 ? 10.603 -6.611 12.333 1.00 46.12 189 GLU A C 1
ATOM 1539 O O . GLU A 1 189 ? 11.393 -7.057 11.504 1.00 46.12 189 GLU A O 1
ATOM 1544 N N . SER A 1 190 ? 10.195 -5.339 12.290 1.00 48.00 190 SER A N 1
ATOM 1545 C CA . SER A 1 190 ? 10.876 -4.282 11.564 1.00 48.00 190 SER A CA 1
ATOM 1546 C C . SER A 1 190 ? 12.255 -4.012 12.175 1.00 48.00 190 SER A C 1
ATOM 1548 O O . SER A 1 190 ? 12.381 -3.441 13.260 1.00 48.00 190 SER A O 1
ATOM 1550 N N . ASN A 1 191 ? 13.310 -4.356 11.439 1.00 46.59 191 ASN A N 1
ATOM 1551 C CA . ASN A 1 191 ? 14.644 -3.792 11.642 1.00 46.59 191 ASN A CA 1
ATOM 1552 C C . ASN A 1 191 ? 14.601 -2.298 11.254 1.00 46.59 191 ASN A C 1
ATOM 1554 O O . ASN A 1 191 ? 14.982 -1.915 10.151 1.00 46.59 191 ASN A O 1
ATOM 1558 N N . ILE A 1 192 ? 14.064 -1.464 12.154 1.00 49.00 192 ILE A N 1
ATOM 1559 C CA . ILE A 1 192 ? 13.832 -0.017 11.957 1.00 49.00 192 ILE A CA 1
ATOM 1560 C C . ILE A 1 192 ? 15.151 0.754 11.902 1.00 49.00 192 ILE A C 1
ATOM 1562 O O . ILE A 1 192 ? 15.235 1.814 11.282 1.00 49.00 192 ILE A O 1
ATOM 1566 N N . ASN A 1 193 ? 16.190 0.233 12.556 1.00 38.44 193 ASN A N 1
ATOM 1567 C CA . ASN A 1 193 ? 17.504 0.841 12.494 1.00 38.44 193 ASN A CA 1
ATOM 1568 C C . ASN A 1 193 ? 18.044 0.619 11.077 1.00 38.44 193 ASN A C 1
ATOM 1570 O O . ASN A 1 193 ? 18.357 -0.514 10.705 1.00 38.44 193 ASN A O 1
ATOM 1574 N N . HIS A 1 194 ? 18.172 1.713 10.320 1.00 46.66 194 HIS A N 1
ATOM 1575 C CA . HIS A 1 194 ? 18.889 1.779 9.044 1.00 46.66 194 HIS A CA 1
ATOM 1576 C C . HIS A 1 194 ? 18.124 1.302 7.796 1.00 46.66 194 HIS A C 1
ATOM 1578 O O . HIS A 1 194 ? 18.722 0.675 6.922 1.00 46.66 194 HIS A O 1
ATOM 1584 N N . ILE A 1 195 ? 16.831 1.614 7.644 1.00 49.25 195 ILE A N 1
ATOM 1585 C CA . ILE A 1 195 ? 16.208 1.566 6.305 1.00 49.25 195 ILE A CA 1
ATOM 1586 C C . ILE A 1 195 ? 16.819 2.708 5.486 1.00 49.25 195 ILE A C 1
ATOM 1588 O O . ILE A 1 195 ? 16.413 3.856 5.632 1.00 49.25 195 ILE A O 1
ATOM 1592 N N . GLY A 1 196 ? 17.868 2.395 4.721 1.00 40.69 196 GLY A N 1
ATOM 1593 C CA . GLY A 1 196 ? 18.680 3.370 3.981 1.00 40.69 196 GLY A CA 1
ATOM 1594 C C . GLY A 1 196 ? 20.058 3.693 4.580 1.00 40.69 196 GLY A C 1
ATOM 1595 O O . GLY A 1 196 ? 20.766 4.523 4.025 1.00 40.69 196 GLY A O 1
ATOM 1596 N N . GLU A 1 197 ? 20.490 3.039 5.663 1.00 39.56 197 GLU A N 1
ATOM 1597 C CA . GLU A 1 197 ? 21.917 3.007 6.035 1.00 39.56 197 GLU A CA 1
ATOM 1598 C C . GLU A 1 197 ? 22.448 1.587 5.762 1.00 39.56 197 GLU A C 1
ATOM 1600 O O . GLU A 1 197 ? 21.670 0.644 5.890 1.00 39.56 197 GLU A O 1
ATOM 1605 N N . PRO A 1 198 ? 23.711 1.378 5.345 1.00 46.38 198 PRO A N 1
ATOM 1606 C CA . PRO A 1 198 ? 24.136 0.142 4.669 1.00 46.38 198 PRO A CA 1
ATOM 1607 C C . PRO A 1 198 ? 24.677 -0.960 5.607 1.00 46.38 198 PRO A C 1
ATOM 1609 O O . PRO A 1 198 ? 24.972 -0.721 6.784 1.00 46.38 198 PRO A O 1
ATOM 1612 N N . PRO A 1 199 ? 24.866 -2.200 5.121 1.00 37.94 199 PRO A N 1
ATOM 1613 C CA . PRO A 1 199 ? 26.097 -2.956 5.342 1.00 37.94 199 PRO A CA 1
ATOM 1614 C C . PRO A 1 199 ? 27.218 -2.346 4.475 1.00 37.94 199 PRO A C 1
ATOM 1616 O O . PRO A 1 199 ? 27.050 -2.215 3.272 1.00 37.94 199 PRO A O 1
ATOM 1619 N N . LYS A 1 200 ? 28.343 -1.926 5.075 1.00 35.94 200 LYS A N 1
ATOM 1620 C CA . LYS A 1 200 ? 29.467 -1.229 4.400 1.00 35.94 200 LYS A CA 1
ATOM 1621 C C . LYS A 1 200 ? 29.720 -1.710 2.951 1.00 35.94 200 LYS A C 1
ATOM 1623 O O . LYS A 1 200 ? 30.136 -2.853 2.783 1.00 35.94 200 LYS A O 1
ATOM 1628 N N . GLY A 1 201 ? 29.561 -0.831 1.949 1.00 40.53 201 GLY A N 1
ATOM 1629 C CA . GLY A 1 201 ? 30.022 -1.088 0.571 1.00 40.53 201 GLY A CA 1
ATOM 1630 C C . GLY A 1 201 ? 29.176 -0.539 -0.589 1.00 40.53 201 GLY A C 1
ATOM 1631 O O . GLY A 1 201 ? 29.696 -0.476 -1.697 1.00 40.53 201 GLY A O 1
ATOM 1632 N N . GLU A 1 202 ? 27.925 -0.119 -0.372 1.00 48.34 202 GLU A N 1
ATOM 1633 C CA . GLU A 1 202 ? 27.011 0.258 -1.471 1.00 48.34 202 GLU A CA 1
ATOM 1634 C C . GLU A 1 202 ? 26.498 1.701 -1.313 1.00 48.34 202 GLU A C 1
ATOM 1636 O O . GLU A 1 202 ? 25.631 1.981 -0.493 1.00 48.34 202 GLU A O 1
ATOM 1641 N N . GLU A 1 203 ? 27.070 2.658 -2.057 1.00 52.88 203 GLU A N 1
ATOM 1642 C CA . GLU A 1 203 ? 26.821 4.102 -1.868 1.00 52.88 203 GLU A CA 1
ATOM 1643 C C . GLU A 1 203 ? 25.475 4.597 -2.440 1.00 52.88 203 GLU A C 1
ATOM 1645 O O . GLU A 1 203 ? 24.904 5.547 -1.904 1.00 52.88 203 GLU A O 1
ATOM 1650 N N . LYS A 1 204 ? 24.937 3.961 -3.496 1.00 53.72 204 LYS A N 1
ATOM 1651 C CA . LYS A 1 204 ? 23.686 4.392 -4.160 1.00 53.72 204 LYS A CA 1
ATOM 1652 C C . LYS A 1 204 ? 22.410 3.924 -3.457 1.00 53.72 204 LYS A C 1
ATOM 1654 O O . LYS A 1 204 ? 21.457 4.704 -3.403 1.00 53.72 204 LYS A O 1
ATOM 1659 N N . GLU A 1 205 ? 22.391 2.718 -2.880 1.00 54.47 205 GLU A N 1
ATOM 1660 C CA . GLU A 1 205 ? 21.239 2.219 -2.104 1.00 54.47 205 GLU A CA 1
ATOM 1661 C C . GLU A 1 205 ? 20.890 3.147 -0.926 1.00 54.47 205 GLU A C 1
ATOM 1663 O O . GLU A 1 205 ? 19.728 3.270 -0.560 1.00 54.47 205 GLU A O 1
ATOM 1668 N N . ASN A 1 206 ? 21.875 3.881 -0.395 1.00 56.72 206 ASN A N 1
ATOM 1669 C CA . ASN A 1 206 ? 21.716 4.766 0.768 1.00 56.72 206 ASN A CA 1
ATOM 1670 C C . ASN A 1 206 ? 20.940 6.059 0.482 1.00 56.72 206 ASN A C 1
ATOM 1672 O O . ASN A 1 206 ? 20.534 6.772 1.399 1.00 56.72 206 ASN A O 1
ATOM 1676 N N . THR A 1 207 ? 20.767 6.403 -0.793 1.00 72.94 207 THR A N 1
ATOM 1677 C CA . THR A 1 207 ? 20.135 7.670 -1.186 1.00 72.94 207 THR A CA 1
ATOM 1678 C C . THR A 1 207 ? 18.676 7.512 -1.576 1.00 72.94 207 THR A C 1
ATOM 1680 O O . THR A 1 207 ? 18.029 8.525 -1.817 1.00 72.94 207 THR A O 1
ATOM 1683 N N . TYR A 1 208 ? 18.147 6.284 -1.609 1.00 87.12 208 TYR A N 1
ATOM 1684 C CA . TYR A 1 208 ? 16.783 5.992 -2.043 1.00 87.12 208 TYR A CA 1
ATOM 1685 C C . TYR A 1 208 ? 16.066 5.038 -1.096 1.00 87.12 208 TYR A C 1
ATOM 1687 O O . TYR A 1 208 ? 16.670 4.181 -0.458 1.00 87.12 208 TYR A O 1
ATOM 1695 N N . ILE A 1 209 ? 14.746 5.160 -1.066 1.00 88.56 209 ILE A N 1
ATOM 1696 C CA . ILE A 1 209 ? 13.844 4.256 -0.366 1.00 88.56 209 ILE A CA 1
ATOM 1697 C C . ILE A 1 209 ? 12.763 3.794 -1.339 1.00 88.56 209 ILE A C 1
ATOM 1699 O O . ILE A 1 209 ? 12.266 4.578 -2.154 1.00 88.56 209 ILE A O 1
ATOM 1703 N N . ALA A 1 210 ? 12.429 2.507 -1.285 1.00 93.25 210 ALA A N 1
ATOM 1704 C CA . ALA A 1 210 ? 11.278 1.969 -1.986 1.00 93.25 210 ALA A CA 1
ATOM 1705 C C . ALA A 1 210 ? 10.086 1.876 -1.040 1.00 93.25 210 ALA A C 1
ATOM 1707 O O . ALA A 1 210 ? 10.209 1.475 0.117 1.00 93.25 210 ALA A O 1
ATOM 1708 N N . ILE A 1 211 ? 8.922 2.224 -1.564 1.00 95.38 211 ILE A N 1
ATOM 1709 C CA . ILE A 1 211 ? 7.640 2.159 -0.887 1.00 95.38 211 ILE A CA 1
ATOM 1710 C C . ILE A 1 211 ? 6.749 1.237 -1.694 1.00 95.38 211 ILE A C 1
ATOM 1712 O O . ILE A 1 211 ? 6.479 1.494 -2.869 1.00 95.38 211 ILE A O 1
ATOM 1716 N N . LEU A 1 212 ? 6.275 0.183 -1.044 1.00 97.00 212 LEU A N 1
ATOM 1717 C CA . LEU A 1 212 ? 5.224 -0.667 -1.573 1.00 97.00 212 LEU A CA 1
ATOM 1718 C C . LEU A 1 212 ? 3.955 -0.387 -0.778 1.00 97.00 212 LEU A C 1
ATOM 1720 O O . LEU A 1 212 ? 3.871 -0.735 0.399 1.00 97.00 212 LEU A O 1
ATOM 1724 N N . TYR A 1 213 ? 2.984 0.256 -1.421 1.00 96.94 213 TYR A N 1
ATOM 1725 C CA . TYR A 1 213 ? 1.673 0.500 -0.838 1.00 96.94 213 TYR A CA 1
ATOM 1726 C C . TYR A 1 213 ? 0.627 -0.350 -1.559 1.00 96.94 213 TYR A C 1
ATOM 1728 O O . TYR A 1 213 ? 0.429 -0.195 -2.761 1.00 96.94 213 TYR A O 1
ATOM 1736 N N . ALA A 1 214 ? -0.031 -1.255 -0.842 1.00 95.19 214 ALA A N 1
ATOM 1737 C CA . ALA A 1 214 ? -1.110 -2.080 -1.354 1.00 95.19 214 ALA A CA 1
ATOM 1738 C C . ALA A 1 214 ? -2.409 -1.829 -0.591 1.00 95.19 214 ALA A C 1
ATOM 1740 O O . ALA A 1 214 ? -2.399 -1.537 0.604 1.00 95.19 214 ALA A O 1
ATOM 1741 N N . ASP A 1 215 ? -3.516 -1.977 -1.304 1.00 93.56 215 ASP A N 1
ATOM 1742 C CA . ASP A 1 215 ? -4.860 -1.899 -0.751 1.00 93.56 215 ASP A CA 1
ATOM 1743 C C . ASP A 1 215 ? -5.743 -2.912 -1.479 1.00 93.56 215 ASP A C 1
ATOM 1745 O O . ASP A 1 215 ? -5.739 -2.982 -2.720 1.00 93.56 215 ASP A O 1
ATOM 1749 N N . GLY A 1 216 ? -6.430 -3.755 -0.713 1.00 89.62 216 GLY A N 1
ATOM 1750 C CA . GLY A 1 216 ? -7.262 -4.792 -1.292 1.00 89.62 216 GLY A CA 1
ATOM 1751 C C . GLY A 1 216 ? -8.643 -4.292 -1.689 1.00 89.62 216 GLY A C 1
ATOM 1752 O O . GLY A 1 216 ? -9.313 -3.519 -1.011 1.00 89.62 216 GLY A O 1
ATOM 1753 N N . ASN A 1 217 ? -9.093 -4.752 -2.845 1.00 87.50 217 ASN A N 1
ATOM 1754 C CA . ASN A 1 217 ? -10.338 -4.324 -3.442 1.00 87.50 217 ASN A CA 1
ATOM 1755 C C . ASN A 1 217 ? -11.447 -5.339 -3.162 1.00 87.50 217 ASN A C 1
ATOM 1757 O O . ASN A 1 217 ? -11.222 -6.518 -2.892 1.00 87.50 217 ASN A O 1
ATOM 1761 N N . SER A 1 218 ? -12.688 -4.871 -3.296 1.00 81.94 218 SER A N 1
ATOM 1762 C CA . SER A 1 218 ? -13.890 -5.708 -3.226 1.00 81.94 218 SER A CA 1
ATOM 1763 C C . SER A 1 218 ? -14.146 -6.407 -1.882 1.00 81.94 218 SER A C 1
ATOM 1765 O O . SER A 1 218 ? -15.153 -7.107 -1.772 1.00 81.94 218 SER A O 1
ATOM 1767 N N . PHE A 1 219 ? -13.369 -6.131 -0.829 1.00 81.69 219 PHE A N 1
ATOM 1768 C CA . PHE A 1 219 ? -13.676 -6.585 0.531 1.00 81.69 219 PHE A CA 1
ATOM 1769 C C . PHE A 1 219 ? -15.097 -6.212 0.954 1.00 81.69 219 PHE A C 1
ATOM 1771 O O . PHE A 1 219 ? -15.855 -7.088 1.364 1.00 81.69 219 PHE A O 1
ATOM 1778 N N . GLY A 1 220 ? -15.497 -4.949 0.756 1.00 77.38 220 GLY A N 1
ATOM 1779 C CA . GLY A 1 220 ? -16.852 -4.478 1.060 1.00 77.38 220 GLY A CA 1
ATOM 1780 C C . GLY A 1 220 ? -17.934 -5.351 0.420 1.00 77.38 220 GLY A C 1
ATOM 1781 O O . GLY A 1 220 ? -18.819 -5.830 1.113 1.00 77.38 220 GLY A O 1
ATOM 1782 N N . THR A 1 221 ? -17.794 -5.689 -0.865 1.00 78.56 221 THR A N 1
ATOM 1783 C CA . THR A 1 221 ? -18.777 -6.530 -1.578 1.00 78.56 221 THR A CA 1
ATOM 1784 C C . THR A 1 221 ? -18.889 -7.955 -1.032 1.00 78.56 221 THR A C 1
ATOM 1786 O O . THR A 1 221 ? -19.911 -8.615 -1.227 1.00 78.56 221 THR A O 1
ATOM 1789 N N . VAL A 1 222 ? -17.841 -8.456 -0.368 1.00 81.69 222 VAL A N 1
ATOM 1790 C CA . VAL A 1 222 ? -17.870 -9.751 0.320 1.00 81.69 222 VAL A CA 1
ATOM 1791 C C . VAL A 1 222 ? -18.512 -9.597 1.698 1.00 81.69 222 VAL A C 1
ATOM 1793 O O . VAL A 1 222 ? -19.380 -10.397 2.040 1.00 81.69 222 VAL A O 1
ATOM 1796 N N . PHE A 1 223 ? -18.151 -8.550 2.446 1.00 80.81 223 PHE A N 1
ATOM 1797 C CA . PHE A 1 223 ? -18.736 -8.230 3.753 1.00 80.81 223 PHE A CA 1
ATOM 1798 C C . PHE A 1 223 ? -20.249 -7.964 3.682 1.00 80.81 223 PHE A C 1
ATOM 1800 O O . PHE A 1 223 ? -20.988 -8.381 4.570 1.00 80.81 223 PHE A O 1
ATOM 1807 N N . GLU A 1 224 ? -20.729 -7.344 2.604 1.00 79.50 224 GLU A N 1
ATOM 1808 C CA . GLU A 1 224 ? -22.151 -7.053 2.367 1.00 79.50 224 GLU A CA 1
ATOM 1809 C C . GLU A 1 224 ? -23.031 -8.310 2.276 1.00 79.50 224 GLU A C 1
ATOM 1811 O O . GLU A 1 224 ? -24.229 -8.243 2.545 1.00 79.50 224 GLU A O 1
ATOM 1816 N N . LYS A 1 225 ? -22.449 -9.461 1.917 1.00 81.25 225 LYS A N 1
ATOM 1817 C CA . LYS A 1 225 ? -23.163 -10.736 1.730 1.00 81.25 225 LYS A CA 1
ATOM 1818 C C . LYS A 1 225 ? -23.198 -11.610 2.988 1.00 81.25 225 LYS A C 1
ATOM 1820 O O . LYS A 1 225 ? -23.787 -12.688 2.950 1.00 81.25 225 LYS A O 1
ATOM 1825 N N . LEU A 1 226 ? -22.534 -11.196 4.068 1.00 81.31 226 LEU A N 1
ATOM 1826 C CA . LEU A 1 226 ? -22.441 -11.980 5.303 1.00 81.31 226 LEU A CA 1
ATOM 1827 C C . LEU A 1 226 ? -23.729 -11.859 6.126 1.00 81.31 226 LEU A C 1
ATOM 1829 O O . LEU A 1 226 ? -24.329 -10.784 6.207 1.00 81.31 226 LEU A O 1
ATOM 1833 N N . ASN A 1 227 ? -24.139 -12.964 6.754 1.00 74.25 227 ASN A N 1
ATOM 1834 C CA . ASN A 1 227 ? -25.453 -13.067 7.404 1.00 74.25 227 ASN A CA 1
ATOM 1835 C C . ASN A 1 227 ? -25.396 -13.073 8.935 1.00 74.25 227 ASN A C 1
ATOM 1837 O O . ASN A 1 227 ? -26.431 -12.902 9.571 1.00 74.25 227 ASN A O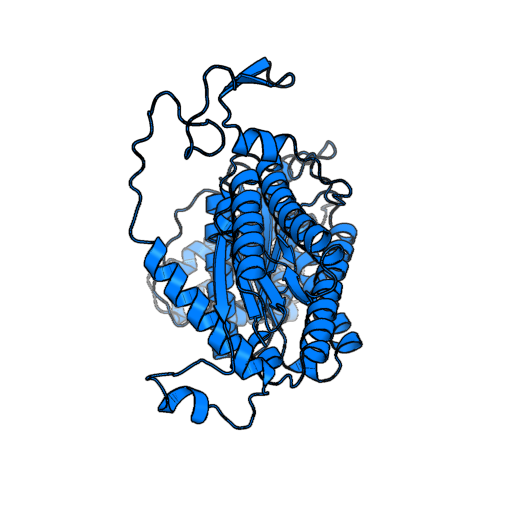 1
ATOM 1841 N N . SER A 1 228 ? -24.219 -13.241 9.544 1.00 78.19 228 SER A N 1
ATOM 1842 C CA . SER A 1 228 ? -24.068 -13.225 11.005 1.00 78.19 228 SER A CA 1
ATOM 1843 C C . SER A 1 228 ? -22.825 -12.460 11.466 1.00 78.19 228 SER A C 1
ATOM 1845 O O . SER A 1 228 ? -21.847 -12.317 10.728 1.00 78.19 228 SER A O 1
ATOM 1847 N N . LEU A 1 229 ? -22.871 -11.939 12.700 1.00 74.00 229 LEU A N 1
ATOM 1848 C CA . LEU A 1 229 ? -21.736 -11.243 13.324 1.00 74.00 229 LEU A CA 1
ATOM 1849 C C . LEU A 1 229 ? -20.533 -12.179 13.494 1.00 74.00 229 LEU A C 1
ATOM 1851 O O . LEU A 1 229 ? -19.393 -11.761 13.314 1.00 74.00 229 LEU A O 1
ATOM 1855 N N . GLU A 1 230 ? -20.791 -13.454 13.781 1.00 79.12 230 GLU A N 1
ATOM 1856 C CA . GLU A 1 230 ? -19.764 -14.490 13.879 1.00 79.12 230 GLU A CA 1
ATOM 1857 C C . GLU A 1 230 ? -19.073 -14.726 12.528 1.00 79.12 230 GLU A C 1
ATOM 1859 O O . GLU A 1 230 ? -17.845 -14.773 12.459 1.00 79.12 230 GLU A O 1
ATOM 1864 N N . GLU A 1 231 ? -19.840 -14.797 11.433 1.00 80.94 231 GLU A N 1
ATOM 1865 C CA . GLU A 1 231 ? -19.285 -14.928 10.082 1.00 80.94 231 GLU A CA 1
ATOM 1866 C C . GLU A 1 231 ? -18.434 -13.705 9.711 1.00 80.94 231 GLU A C 1
ATOM 1868 O O . GLU A 1 231 ? -17.329 -13.859 9.188 1.00 80.94 231 GLU A O 1
ATOM 1873 N N . TYR A 1 232 ? -18.912 -12.497 10.035 1.00 82.69 232 TYR A N 1
ATOM 1874 C CA . TYR A 1 232 ? -18.164 -11.251 9.850 1.00 82.69 232 TYR A CA 1
ATOM 1875 C C . TYR A 1 232 ? -16.833 -11.274 10.601 1.00 82.69 232 TYR A C 1
ATOM 1877 O O . TYR A 1 232 ? -15.780 -11.001 10.018 1.00 82.69 232 TYR A O 1
ATOM 1885 N N . ARG A 1 233 ? -16.868 -11.644 11.884 1.00 81.69 233 ARG A N 1
ATOM 1886 C CA . ARG A 1 233 ? -15.694 -11.696 12.754 1.00 81.69 233 ARG A CA 1
ATOM 1887 C C . ARG A 1 233 ? -14.668 -12.706 12.254 1.00 81.69 233 ARG A C 1
ATOM 1889 O O . ARG A 1 233 ? -13.510 -12.340 12.061 1.00 81.69 233 ARG A O 1
ATOM 1896 N N . HIS A 1 234 ? -15.087 -13.945 11.989 1.00 84.00 234 HIS A N 1
ATOM 1897 C CA . HIS A 1 234 ? -14.200 -14.988 11.471 1.00 84.00 234 HIS A CA 1
ATOM 1898 C C . HIS A 1 234 ? -13.572 -14.586 10.138 1.00 84.00 234 HIS A C 1
ATOM 1900 O O . HIS A 1 234 ? -12.370 -14.763 9.945 1.00 84.00 234 HIS A O 1
ATOM 1906 N N . PHE A 1 235 ? -14.358 -14.002 9.231 1.00 84.50 235 PHE A N 1
ATOM 1907 C CA . PHE A 1 235 ? -13.851 -13.558 7.940 1.00 84.50 235 PHE A CA 1
ATOM 1908 C C . PHE A 1 235 ? -12.850 -12.403 8.081 1.00 84.50 235 PHE A C 1
ATOM 1910 O O . PHE A 1 235 ? -11.755 -12.470 7.526 1.00 84.50 235 PHE A O 1
ATOM 1917 N N . SER A 1 236 ? -13.168 -11.381 8.878 1.00 84.31 236 SER A N 1
ATOM 1918 C CA . SER A 1 236 ? -12.265 -10.252 9.119 1.00 84.31 236 SER A CA 1
ATOM 1919 C C . SER A 1 236 ? -10.948 -10.687 9.768 1.00 84.31 236 SER A C 1
ATOM 1921 O O . SER A 1 236 ? -9.883 -10.223 9.363 1.00 84.31 236 SER A O 1
ATOM 1923 N N . GLN A 1 237 ? -11.005 -11.582 10.758 1.00 85.00 237 GLN A N 1
ATOM 1924 C CA . GLN A 1 237 ? -9.815 -12.117 11.425 1.00 85.00 237 GLN A CA 1
ATOM 1925 C C . GLN A 1 237 ? -8.972 -12.966 10.472 1.00 85.00 237 GLN A C 1
ATOM 1927 O O . GLN A 1 237 ? -7.746 -12.855 10.475 1.00 85.00 237 GLN A O 1
ATOM 1932 N N . ALA A 1 238 ? -9.613 -13.779 9.628 1.00 84.56 238 ALA A N 1
ATOM 1933 C CA . ALA A 1 238 ? -8.941 -14.583 8.616 1.00 84.56 238 ALA A CA 1
ATOM 1934 C C . ALA A 1 238 ? -8.164 -13.709 7.622 1.00 84.56 238 ALA A C 1
ATOM 1936 O O . ALA A 1 238 ? -6.978 -13.951 7.405 1.00 84.56 238 ALA A O 1
ATOM 1937 N N . ILE A 1 239 ? -8.799 -12.668 7.070 1.00 87.25 239 ILE A N 1
ATOM 1938 C CA . ILE A 1 239 ? -8.145 -11.722 6.154 1.00 87.25 239 ILE A CA 1
ATOM 1939 C C . ILE A 1 239 ? -6.962 -11.040 6.831 1.00 87.25 239 ILE A C 1
ATOM 1941 O O . ILE A 1 239 ? -5.854 -11.091 6.300 1.00 87.25 239 ILE A O 1
ATOM 1945 N N . ASN A 1 240 ? -7.180 -10.460 8.016 1.00 86.50 240 ASN A N 1
ATOM 1946 C CA . ASN A 1 240 ? -6.128 -9.749 8.733 1.00 86.50 240 ASN A CA 1
ATOM 1947 C C . ASN A 1 240 ? -4.926 -10.662 9.006 1.00 86.50 240 ASN A C 1
ATOM 1949 O O . ASN A 1 240 ? -3.791 -10.285 8.742 1.00 86.50 240 ASN A O 1
ATOM 1953 N N . THR A 1 241 ? -5.184 -11.897 9.447 1.00 86.56 241 THR A N 1
ATOM 1954 C CA . THR A 1 241 ? -4.138 -12.894 9.716 1.00 86.56 241 THR A CA 1
ATOM 1955 C C . THR A 1 241 ? -3.342 -13.241 8.460 1.00 86.56 241 THR A C 1
ATOM 1957 O O . THR A 1 241 ? -2.113 -13.288 8.506 1.00 86.56 241 THR A O 1
ATOM 1960 N N . VAL A 1 242 ? -4.023 -13.488 7.334 1.00 88.75 242 VAL A N 1
ATOM 1961 C CA . VAL A 1 242 ? -3.360 -13.822 6.065 1.00 88.75 242 VAL A CA 1
ATOM 1962 C C . VAL A 1 242 ? -2.501 -12.662 5.592 1.00 88.75 242 VAL A C 1
ATOM 1964 O O . VAL A 1 242 ? -1.335 -12.874 5.265 1.00 88.75 242 VAL A O 1
ATOM 1967 N N . VAL A 1 243 ? -3.064 -11.455 5.562 1.00 89.88 243 VAL A N 1
ATOM 1968 C CA . VAL A 1 243 ? -2.380 -10.255 5.078 1.00 89.88 243 VAL A CA 1
ATOM 1969 C C . VAL A 1 243 ? -1.182 -9.924 5.963 1.00 89.88 243 VAL A C 1
ATOM 1971 O O . VAL A 1 243 ? -0.079 -9.760 5.442 1.00 89.88 243 VAL A O 1
ATOM 1974 N N . GLU A 1 244 ? -1.361 -9.897 7.285 1.00 88.69 244 GLU A N 1
ATOM 1975 C CA . GLU A 1 244 ? -0.297 -9.578 8.240 1.00 88.69 244 GLU A CA 1
ATOM 1976 C C . GLU A 1 244 ? 0.857 -10.578 8.141 1.00 88.69 244 GLU A C 1
ATOM 1978 O O . GLU A 1 244 ? 1.993 -10.189 7.862 1.00 88.69 244 GLU A O 1
ATOM 1983 N N . LYS A 1 245 ? 0.559 -11.876 8.269 1.00 89.19 245 LYS A N 1
ATOM 1984 C CA . LYS A 1 245 ? 1.584 -12.923 8.246 1.00 89.19 245 LYS A CA 1
ATOM 1985 C C . LYS A 1 245 ? 2.312 -12.992 6.905 1.00 89.19 245 LYS A C 1
ATOM 1987 O O . LYS A 1 245 ? 3.537 -13.022 6.877 1.00 89.19 245 LYS A O 1
ATOM 1992 N N . THR A 1 246 ? 1.568 -12.981 5.797 1.00 92.06 246 THR A N 1
ATOM 1993 C CA . THR A 1 246 ? 2.164 -13.083 4.456 1.00 92.06 246 THR A CA 1
ATOM 1994 C C . THR A 1 246 ? 3.089 -11.906 4.178 1.00 92.06 246 THR A C 1
ATOM 1996 O O . THR A 1 246 ? 4.194 -12.096 3.681 1.00 92.06 246 THR A O 1
ATOM 1999 N N . SER A 1 247 ? 2.662 -10.693 4.528 1.00 91.88 247 SER A N 1
ATOM 2000 C CA . SER A 1 247 ? 3.457 -9.494 4.264 1.00 91.88 247 SER A CA 1
ATOM 2001 C C . SER A 1 247 ? 4.760 -9.483 5.061 1.00 91.88 247 SER A C 1
ATOM 2003 O O . SER A 1 247 ? 5.801 -9.123 4.517 1.00 91.88 247 SER A O 1
ATOM 2005 N N . ILE A 1 248 ? 4.720 -9.924 6.322 1.00 89.38 248 ILE A N 1
ATOM 2006 C CA . ILE A 1 248 ? 5.908 -10.069 7.173 1.00 89.38 248 ILE A CA 1
ATOM 2007 C C . ILE A 1 248 ? 6.862 -11.127 6.611 1.00 89.38 248 ILE A C 1
ATOM 2009 O O . ILE A 1 248 ? 8.058 -10.863 6.475 1.00 89.38 248 ILE A O 1
ATOM 2013 N N . ASP A 1 249 ? 6.344 -12.314 6.285 1.00 91.69 249 ASP A N 1
ATOM 2014 C CA . ASP A 1 249 ? 7.151 -13.439 5.805 1.00 91.69 249 ASP A CA 1
ATOM 2015 C C . ASP A 1 249 ? 7.858 -13.083 4.486 1.00 91.69 249 ASP A C 1
ATOM 2017 O O . ASP A 1 249 ? 9.065 -13.297 4.348 1.00 91.69 249 ASP A O 1
ATOM 2021 N N . VAL A 1 250 ? 7.138 -12.458 3.547 1.00 93.94 250 VAL A N 1
ATOM 2022 C CA . VAL A 1 250 ? 7.698 -12.002 2.266 1.00 93.94 250 VAL A CA 1
ATOM 2023 C C . VAL A 1 250 ? 8.724 -10.886 2.472 1.00 93.94 250 VAL A C 1
ATOM 2025 O O . VAL A 1 250 ? 9.812 -10.943 1.898 1.00 93.94 250 VAL A O 1
ATOM 2028 N N . ALA A 1 251 ? 8.432 -9.888 3.313 1.00 90.12 251 ALA A N 1
ATOM 2029 C CA . ALA A 1 251 ? 9.377 -8.804 3.579 1.00 90.12 251 ALA A CA 1
ATOM 2030 C C . ALA A 1 251 ? 10.694 -9.335 4.171 1.00 90.12 251 ALA A C 1
ATOM 2032 O O . ALA A 1 251 ? 11.769 -8.960 3.705 1.00 90.12 251 ALA A O 1
ATOM 2033 N N . LYS A 1 252 ? 10.626 -10.269 5.129 1.00 89.50 252 LYS A N 1
ATOM 2034 C CA . LYS A 1 252 ? 11.807 -10.921 5.723 1.00 89.50 252 LYS A CA 1
ATOM 2035 C C . LYS A 1 252 ? 12.600 -11.762 4.728 1.00 89.50 252 LYS A C 1
ATOM 2037 O O . LYS A 1 252 ? 13.824 -11.827 4.840 1.00 89.50 252 LYS A O 1
ATOM 2042 N N . ALA A 1 253 ? 11.923 -12.425 3.792 1.00 90.62 253 ALA A N 1
ATOM 2043 C CA . ALA A 1 253 ? 12.575 -13.275 2.800 1.00 90.62 253 ALA A CA 1
ATOM 2044 C C . ALA A 1 253 ? 13.463 -12.469 1.836 1.00 90.62 253 ALA A C 1
ATOM 2046 O O . ALA A 1 253 ? 14.527 -12.945 1.442 1.00 90.62 253 ALA A O 1
ATOM 2047 N N . HIS A 1 254 ? 13.055 -11.242 1.500 1.00 89.38 254 HIS A N 1
ATOM 2048 C CA . HIS A 1 254 ? 13.721 -10.418 0.481 1.00 89.38 254 HIS A CA 1
ATOM 2049 C C . HIS A 1 254 ? 14.515 -9.237 1.033 1.00 89.38 254 HIS A C 1
ATOM 2051 O O . HIS A 1 254 ? 15.417 -8.744 0.356 1.00 89.38 254 HIS A O 1
ATOM 2057 N N . ALA A 1 255 ? 14.212 -8.771 2.245 1.00 84.12 255 ALA A N 1
ATOM 2058 C CA . ALA A 1 255 ? 14.830 -7.588 2.825 1.00 84.12 255 ALA A CA 1
ATOM 2059 C C . ALA A 1 255 ? 15.302 -7.838 4.263 1.00 84.12 255 ALA A C 1
ATOM 2061 O O . ALA A 1 255 ? 14.540 -8.190 5.160 1.00 84.12 255 ALA A O 1
ATOM 2062 N N . LYS A 1 256 ? 16.585 -7.558 4.521 1.00 76.94 256 LYS A N 1
ATOM 2063 C CA . LYS A 1 256 ? 17.155 -7.603 5.883 1.00 76.94 256 LYS A CA 1
ATOM 2064 C C . LYS A 1 256 ? 16.657 -6.461 6.775 1.00 76.94 256 LYS A C 1
ATOM 2066 O O . LYS A 1 256 ? 16.675 -6.579 8.002 1.00 76.94 256 LYS A O 1
ATOM 2071 N N . ARG A 1 257 ? 16.296 -5.334 6.157 1.00 77.12 257 ARG A N 1
ATOM 2072 C CA . ARG A 1 257 ? 15.869 -4.090 6.806 1.00 77.12 257 ARG A CA 1
ATOM 2073 C C . ARG A 1 257 ? 14.625 -3.598 6.090 1.00 77.12 257 ARG A C 1
ATOM 2075 O O . ARG A 1 257 ? 14.693 -3.338 4.899 1.00 77.12 257 ARG A O 1
ATOM 2082 N N . PHE A 1 258 ? 13.512 -3.502 6.800 1.00 84.75 258 PHE A N 1
ATOM 2083 C CA . PHE A 1 258 ? 12.239 -3.016 6.278 1.00 84.75 258 PHE A CA 1
ATOM 2084 C C . PHE A 1 258 ? 11.390 -2.482 7.433 1.00 84.75 258 PHE A C 1
ATOM 2086 O O . PHE A 1 258 ? 11.638 -2.791 8.604 1.00 84.75 258 PHE A O 1
ATOM 2093 N N . ALA A 1 259 ? 10.382 -1.679 7.106 1.00 85.06 259 ALA A N 1
ATOM 2094 C CA . ALA A 1 259 ? 9.397 -1.195 8.063 1.00 85.06 259 ALA A CA 1
ATOM 2095 C C . ALA A 1 259 ? 8.002 -1.286 7.471 1.00 85.06 259 ALA A C 1
ATOM 2097 O O . ALA A 1 259 ? 7.812 -1.069 6.279 1.00 85.06 259 ALA A O 1
ATOM 2098 N N . MET A 1 260 ? 7.028 -1.568 8.330 1.00 87.12 260 MET A N 1
ATOM 2099 C CA . MET A 1 260 ? 5.631 -1.748 7.946 1.00 87.12 260 MET A CA 1
ATOM 2100 C C . MET A 1 260 ? 4.748 -0.818 8.782 1.00 87.12 260 MET A C 1
ATOM 2102 O O . MET A 1 260 ? 4.073 -1.271 9.707 1.00 87.12 260 MET A O 1
ATOM 2106 N N . PRO A 1 261 ? 4.795 0.507 8.545 1.00 83.38 261 PRO A N 1
ATOM 2107 C CA . PRO A 1 261 ? 4.007 1.470 9.314 1.00 83.38 261 PRO A CA 1
ATOM 2108 C C . PRO A 1 261 ? 2.498 1.244 9.193 1.00 83.38 261 PRO A C 1
ATOM 2110 O O . PRO A 1 261 ? 1.757 1.644 10.083 1.00 83.38 261 PRO A O 1
ATOM 2113 N N . ILE A 1 262 ? 2.022 0.610 8.125 1.00 83.31 262 ILE A N 1
ATOM 2114 C CA . ILE A 1 262 ? 0.626 0.192 8.009 1.00 83.31 262 ILE A CA 1
ATOM 2115 C C . ILE A 1 262 ? 0.625 -1.274 7.619 1.00 83.31 262 ILE A C 1
ATOM 2117 O O . ILE A 1 262 ? 1.227 -1.661 6.621 1.00 83.31 262 ILE A O 1
ATOM 2121 N N . LEU A 1 263 ? -0.029 -2.083 8.439 1.00 80.06 263 LEU A N 1
ATOM 2122 C CA . LEU A 1 263 ? -0.214 -3.500 8.193 1.00 80.06 263 LEU A CA 1
ATOM 2123 C C . LEU A 1 263 ? -1.458 -3.936 8.954 1.00 80.06 263 LEU A C 1
ATOM 2125 O O . LEU A 1 263 ? -1.413 -4.019 10.183 1.00 80.06 263 LEU A O 1
ATOM 2129 N N . GLY A 1 264 ? -2.554 -4.145 8.232 1.00 70.62 264 GLY A N 1
ATOM 2130 C CA . GLY A 1 264 ? -3.802 -4.626 8.811 1.00 70.62 264 GLY A CA 1
ATOM 2131 C C . GLY A 1 264 ? -5.000 -4.414 7.891 1.00 70.62 264 GLY A C 1
ATOM 2132 O O . GLY A 1 264 ? -5.047 -3.460 7.119 1.00 70.62 264 GLY A O 1
ATOM 2133 N N . GLY A 1 265 ? -5.974 -5.318 7.991 1.00 73.50 265 GLY A N 1
ATOM 2134 C CA . GLY A 1 265 ? -7.171 -5.321 7.157 1.00 73.50 265 GLY A CA 1
ATOM 2135 C C . GLY A 1 265 ? -6.830 -5.486 5.678 1.00 73.50 265 GLY A C 1
ATOM 2136 O O . GLY A 1 265 ? -6.326 -6.529 5.261 1.00 73.50 265 GLY A O 1
ATOM 2137 N N . ASP A 1 266 ? -7.139 -4.455 4.900 1.00 81.06 266 ASP A N 1
ATOM 2138 C CA . ASP A 1 266 ? -6.919 -4.356 3.462 1.00 81.06 266 ASP A CA 1
ATOM 2139 C C . ASP A 1 266 ? -5.704 -3.500 3.078 1.00 81.06 266 ASP A C 1
ATOM 2141 O O . ASP A 1 266 ? -5.255 -3.610 1.942 1.00 81.06 266 ASP A O 1
ATOM 2145 N N . ASP A 1 267 ? -5.142 -2.705 3.995 1.00 87.75 267 ASP A N 1
ATOM 2146 C CA . ASP A 1 267 ? -4.040 -1.772 3.739 1.00 87.75 267 ASP A CA 1
ATOM 2147 C C . ASP A 1 267 ? -2.671 -2.332 4.177 1.00 87.75 267 ASP A C 1
ATOM 2149 O O . ASP A 1 267 ? -2.470 -2.815 5.298 1.00 87.75 267 ASP A O 1
ATOM 2153 N N . ILE A 1 268 ? -1.679 -2.187 3.300 1.00 92.44 268 ILE A N 1
ATOM 2154 C CA . ILE A 1 268 ? -0.309 -2.656 3.511 1.00 92.44 268 ILE A CA 1
ATOM 2155 C C . ILE A 1 268 ? 0.661 -1.577 3.026 1.00 92.44 268 ILE A C 1
ATOM 2157 O O . ILE A 1 268 ? 0.739 -1.329 1.832 1.00 92.44 268 ILE A O 1
ATOM 2161 N N . PHE A 1 269 ? 1.442 -0.958 3.908 1.00 93.81 269 PHE A N 1
ATOM 2162 C CA . PHE A 1 269 ? 2.446 0.043 3.537 1.00 93.81 269 PHE A CA 1
ATOM 2163 C C . PHE A 1 269 ? 3.818 -0.395 4.036 1.00 93.81 269 PHE A C 1
ATOM 2165 O O . PHE A 1 269 ? 4.031 -0.479 5.246 1.00 93.81 269 PHE A O 1
ATOM 2172 N N . LEU A 1 270 ? 4.743 -0.662 3.112 1.00 92.81 270 LEU A N 1
ATOM 2173 C CA . LEU A 1 270 ? 6.104 -1.106 3.406 1.00 92.81 270 LEU A CA 1
ATOM 2174 C C . LEU A 1 270 ? 7.130 -0.086 2.932 1.00 92.81 270 LEU A C 1
ATOM 2176 O O . LEU A 1 270 ? 7.059 0.389 1.803 1.00 92.81 270 LEU A O 1
ATOM 2180 N N . PHE A 1 271 ? 8.142 0.129 3.763 1.00 91.50 271 PHE A N 1
ATOM 2181 C CA . PHE A 1 271 ? 9.423 0.700 3.380 1.00 91.50 271 PHE A CA 1
ATOM 2182 C C . PHE A 1 271 ? 10.447 -0.413 3.164 1.00 91.50 271 PHE A C 1
ATOM 2184 O O . PHE A 1 271 ? 10.625 -1.271 4.035 1.00 91.50 271 PHE A O 1
ATOM 2191 N N . LEU A 1 272 ? 11.129 -0.376 2.023 1.00 90.06 272 LEU A N 1
ATOM 2192 C CA . LEU A 1 272 ? 12.022 -1.422 1.535 1.00 90.06 272 LEU A CA 1
ATOM 2193 C C . LEU A 1 272 ? 13.311 -0.821 0.947 1.00 90.06 272 LEU A C 1
ATOM 2195 O O . LEU A 1 272 ? 13.289 0.291 0.410 1.00 90.06 272 LEU A O 1
ATOM 2199 N N . PRO A 1 273 ? 14.428 -1.569 0.963 1.00 88.12 273 PRO A N 1
ATOM 2200 C CA . PRO A 1 273 ? 15.568 -1.296 0.103 1.00 88.12 273 PRO A CA 1
ATOM 2201 C C . PRO A 1 273 ? 15.136 -1.382 -1.369 1.00 88.12 273 PRO A C 1
ATOM 2203 O O . PRO A 1 273 ? 14.446 -2.347 -1.727 1.00 88.12 273 PRO A O 1
ATOM 2206 N N . PRO A 1 274 ? 15.545 -0.437 -2.237 1.00 90.38 274 PRO A N 1
ATOM 2207 C CA . PRO A 1 274 ? 15.156 -0.435 -3.646 1.00 90.38 274 PRO A CA 1
ATOM 2208 C C . PRO A 1 274 ? 15.402 -1.763 -4.369 1.00 90.38 274 PRO A C 1
ATOM 2210 O O . PRO A 1 274 ? 14.500 -2.258 -5.036 1.00 90.38 274 PRO A O 1
ATOM 2213 N N . SER A 1 275 ? 16.557 -2.398 -4.166 1.00 89.38 275 SER A N 1
ATOM 2214 C CA . SER A 1 275 ? 16.927 -3.677 -4.796 1.00 89.38 275 SER A CA 1
ATOM 2215 C C . SER A 1 275 ? 15.969 -4.836 -4.487 1.00 89.38 275 SER A C 1
ATOM 2217 O O . SER A 1 275 ? 15.798 -5.738 -5.305 1.00 89.38 275 SER A O 1
ATOM 2219 N N . SER A 1 276 ? 15.286 -4.804 -3.340 1.00 91.56 276 SER A N 1
ATOM 2220 C CA . SER A 1 276 ? 14.322 -5.841 -2.942 1.00 91.56 276 SER A CA 1
ATOM 2221 C C . SER A 1 276 ? 12.907 -5.617 -3.491 1.00 91.56 276 SER A C 1
ATOM 2223 O O . SER A 1 276 ? 12.081 -6.529 -3.468 1.00 91.56 276 SER A O 1
ATOM 2225 N N . ALA A 1 277 ? 12.604 -4.418 -3.992 1.00 93.88 277 ALA A N 1
ATOM 2226 C CA . ALA A 1 277 ? 11.233 -3.946 -4.146 1.00 93.88 277 ALA A CA 1
ATOM 2227 C C . ALA A 1 277 ? 10.393 -4.742 -5.161 1.00 93.88 277 ALA A C 1
ATOM 2229 O O . ALA A 1 277 ? 9.235 -5.059 -4.889 1.00 93.88 277 ALA A O 1
ATOM 2230 N N . ILE A 1 278 ? 10.975 -5.101 -6.313 1.00 95.19 278 ILE A N 1
ATOM 2231 C CA . ILE A 1 278 ? 10.280 -5.899 -7.339 1.00 95.19 278 ILE A CA 1
ATOM 2232 C C . ILE A 1 278 ? 10.029 -7.325 -6.840 1.00 95.19 278 ILE A C 1
ATOM 2234 O O . ILE A 1 278 ? 8.937 -7.849 -7.046 1.00 95.19 278 ILE A O 1
ATOM 2238 N N . ASN A 1 279 ? 11.002 -7.935 -6.158 1.00 94.75 279 ASN A N 1
ATOM 2239 C CA . ASN A 1 279 ? 10.862 -9.297 -5.641 1.00 94.75 279 ASN A CA 1
ATOM 2240 C C . ASN A 1 279 ? 9.820 -9.358 -4.518 1.00 94.75 279 ASN A C 1
ATOM 2242 O O . ASN A 1 279 ? 8.981 -10.253 -4.514 1.00 94.75 279 ASN A O 1
ATOM 2246 N N . VAL A 1 280 ? 9.807 -8.365 -3.620 1.00 95.88 280 VAL A N 1
ATOM 2247 C CA . VAL A 1 280 ? 8.761 -8.248 -2.595 1.00 95.88 280 VAL A CA 1
ATOM 2248 C C . VAL A 1 280 ? 7.391 -8.070 -3.239 1.00 95.88 280 VAL A C 1
ATOM 2250 O O . VAL A 1 280 ? 6.467 -8.769 -2.845 1.00 95.88 280 VAL A O 1
ATOM 2253 N N . LEU A 1 281 ? 7.241 -7.188 -4.236 1.00 97.06 281 LEU A N 1
ATOM 2254 C CA . LEU A 1 281 ? 5.976 -7.043 -4.964 1.00 97.06 281 LEU A CA 1
ATOM 2255 C C . LEU A 1 281 ? 5.528 -8.388 -5.552 1.00 97.06 281 LEU A C 1
ATOM 2257 O O . LEU A 1 281 ? 4.376 -8.768 -5.348 1.00 97.06 281 LEU A O 1
ATOM 2261 N N . ALA A 1 282 ? 6.430 -9.085 -6.253 1.00 96.44 282 ALA A N 1
ATOM 2262 C CA . ALA A 1 282 ? 6.150 -10.339 -6.945 1.00 96.44 282 ALA A CA 1
ATOM 2263 C C . ALA A 1 282 ? 5.705 -11.456 -5.986 1.00 96.44 282 ALA A C 1
ATOM 2265 O O . ALA A 1 282 ? 4.668 -12.087 -6.182 1.00 96.44 282 ALA A O 1
ATOM 2266 N N . ASP A 1 283 ? 6.446 -11.663 -4.904 1.00 96.62 283 ASP A N 1
ATOM 2267 C CA . ASP A 1 283 ? 6.130 -12.730 -3.961 1.00 96.62 283 ASP A CA 1
ATOM 2268 C C . ASP A 1 283 ? 4.939 -12.368 -3.071 1.00 96.62 283 ASP A C 1
ATOM 2270 O O . ASP A 1 283 ? 4.179 -13.255 -2.676 1.00 96.62 283 ASP A O 1
ATOM 2274 N N . LEU A 1 284 ? 4.725 -11.078 -2.780 1.00 95.25 284 LEU A N 1
ATOM 2275 C CA . LEU A 1 284 ? 3.599 -10.625 -1.967 1.00 95.25 284 LEU A CA 1
ATOM 2276 C C . LEU A 1 284 ? 2.267 -10.883 -2.669 1.00 95.25 284 LEU A C 1
ATOM 2278 O O . LEU A 1 284 ? 1.356 -11.426 -2.042 1.00 95.25 284 LEU A O 1
ATOM 2282 N N . TYR A 1 285 ? 2.138 -10.523 -3.952 1.00 93.62 285 TYR A N 1
ATOM 2283 C CA . TYR A 1 285 ? 0.865 -10.712 -4.652 1.00 93.62 285 TYR A CA 1
ATOM 2284 C C . TYR A 1 285 ? 0.528 -12.197 -4.834 1.00 93.62 285 TYR A C 1
ATOM 2286 O O . TYR A 1 285 ? -0.617 -12.579 -4.582 1.00 93.62 285 TYR A O 1
ATOM 2294 N N . GLU A 1 286 ? 1.500 -13.043 -5.204 1.00 94.44 286 GLU A N 1
ATOM 2295 C CA . GLU A 1 286 ? 1.250 -14.483 -5.345 1.00 94.44 286 GLU A CA 1
ATOM 2296 C C . GLU A 1 286 ? 0.953 -15.125 -3.990 1.00 94.44 286 GLU A C 1
ATOM 2298 O O . GLU A 1 286 ? -0.039 -15.841 -3.849 1.00 94.44 286 GLU A O 1
ATOM 2303 N N . SER A 1 287 ? 1.733 -14.807 -2.954 1.00 94.31 287 SER A N 1
ATOM 2304 C CA . SER A 1 287 ? 1.524 -15.398 -1.629 1.00 94.31 287 SER A CA 1
ATOM 2305 C C . SER A 1 287 ? 0.176 -14.998 -1.026 1.00 94.31 287 SER A C 1
ATOM 2307 O O . SER A 1 287 ? -0.506 -15.847 -0.449 1.00 94.31 287 SER A O 1
ATOM 2309 N N . ILE A 1 288 ? -0.260 -13.738 -1.181 1.00 91.31 288 ILE A N 1
ATOM 2310 C CA . ILE A 1 288 ? -1.590 -13.295 -0.729 1.00 91.31 288 ILE A CA 1
ATOM 2311 C C . ILE A 1 288 ? -2.681 -14.052 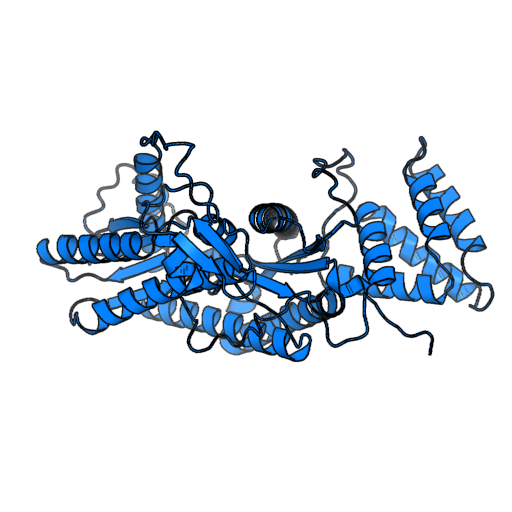-1.487 1.00 91.31 288 ILE A C 1
ATOM 2313 O O . ILE A 1 288 ? -3.593 -14.603 -0.868 1.00 91.31 288 ILE A O 1
ATOM 2317 N N . LYS A 1 289 ? -2.586 -14.113 -2.817 1.00 90.81 289 LYS A N 1
ATOM 2318 C CA . LYS A 1 289 ? -3.553 -14.805 -3.677 1.00 90.81 289 LYS A CA 1
ATOM 2319 C C . LYS A 1 289 ? -3.689 -16.283 -3.302 1.00 90.81 289 LYS A C 1
ATOM 2321 O O . LYS A 1 289 ? -4.806 -16.776 -3.127 1.00 90.81 289 LYS A O 1
ATOM 2326 N N . GLU A 1 290 ? -2.572 -16.979 -3.109 1.00 92.19 290 GLU A N 1
ATOM 2327 C CA . GLU A 1 290 ? -2.561 -18.380 -2.690 1.00 92.19 290 GLU A CA 1
ATOM 2328 C C . GLU A 1 290 ? -3.121 -18.574 -1.276 1.00 92.19 290 GLU A C 1
ATOM 2330 O O . GLU A 1 290 ? -3.990 -19.426 -1.065 1.00 92.19 290 GLU A O 1
ATOM 2335 N N . ASN A 1 291 ? -2.654 -17.793 -0.297 1.00 91.12 291 ASN A N 1
ATOM 2336 C CA . ASN A 1 291 ? -3.055 -17.949 1.102 1.00 91.12 291 ASN A CA 1
ATOM 2337 C C . ASN A 1 291 ? -4.530 -17.599 1.323 1.00 91.12 291 ASN A C 1
ATOM 2339 O O . ASN A 1 291 ? -5.223 -18.319 2.046 1.00 91.12 2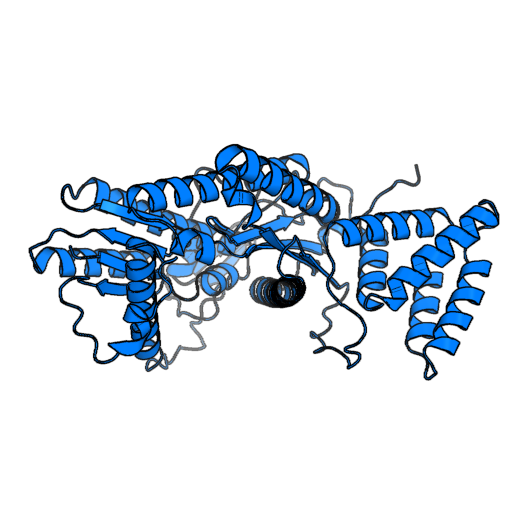91 ASN A O 1
ATOM 2343 N N . LEU A 1 292 ? -5.048 -16.568 0.648 1.00 88.06 292 LEU A N 1
ATOM 2344 C CA . LEU A 1 292 ? -6.479 -16.263 0.655 1.00 88.06 292 LEU A CA 1
ATOM 2345 C C . LEU A 1 292 ? -7.285 -17.405 0.035 1.00 88.06 292 LEU A C 1
ATOM 2347 O O . LEU A 1 292 ? -8.277 -17.842 0.617 1.00 88.06 292 LEU A O 1
ATOM 2351 N N . SER A 1 293 ? -6.845 -17.949 -1.104 1.00 89.00 293 SER A N 1
ATOM 2352 C CA . SER A 1 293 ? -7.524 -19.092 -1.721 1.00 89.00 293 SER A CA 1
ATOM 2353 C C . SER A 1 293 ? -7.551 -20.324 -0.817 1.00 89.00 293 SER A C 1
ATOM 2355 O O . SER A 1 293 ? -8.556 -21.034 -0.805 1.00 89.00 293 SER A O 1
ATOM 2357 N N . ARG A 1 294 ? -6.482 -20.584 -0.055 1.00 89.00 294 ARG A N 1
ATOM 2358 C CA . ARG A 1 294 ? -6.433 -21.689 0.915 1.00 89.00 294 ARG A CA 1
ATOM 2359 C C . ARG A 1 294 ? -7.373 -21.460 2.099 1.00 89.00 294 ARG A C 1
ATOM 2361 O O . ARG A 1 294 ? -8.004 -22.410 2.548 1.00 89.00 294 ARG A O 1
ATOM 2368 N N . MET A 1 295 ? -7.461 -20.229 2.609 1.00 84.56 295 MET A N 1
ATOM 2369 C CA . MET A 1 295 ? -8.186 -19.941 3.850 1.00 84.56 295 MET A CA 1
ATOM 2370 C C . MET A 1 295 ? -9.687 -19.703 3.684 1.00 84.56 295 MET A C 1
ATOM 2372 O O . MET A 1 295 ? -10.461 -20.157 4.520 1.00 84.56 295 MET A O 1
ATOM 2376 N N . ILE A 1 296 ? -10.111 -18.994 2.637 1.00 82.38 296 ILE A N 1
ATOM 2377 C CA . ILE A 1 296 ? -11.522 -18.598 2.452 1.00 82.38 296 ILE A CA 1
ATOM 2378 C C . ILE A 1 296 ? -12.154 -19.186 1.181 1.00 82.38 296 ILE A C 1
ATOM 2380 O O . ILE A 1 296 ? -13.292 -18.852 0.838 1.00 82.38 296 ILE A O 1
ATOM 2384 N N . GLY A 1 297 ? -11.442 -20.085 0.493 1.00 84.06 297 GLY A N 1
ATOM 2385 C CA . GLY A 1 297 ? -11.962 -20.866 -0.629 1.00 84.06 297 GLY A CA 1
ATOM 2386 C C . GLY A 1 297 ? -12.501 -19.988 -1.756 1.00 84.06 297 GLY A C 1
ATOM 2387 O O . GLY A 1 297 ? -11.864 -19.024 -2.164 1.00 84.06 297 GLY A O 1
ATOM 2388 N N . GLU A 1 298 ? -13.699 -20.294 -2.255 1.00 81.56 298 GLU A N 1
ATOM 2389 C CA . GLU A 1 298 ? -14.287 -19.583 -3.400 1.00 81.56 298 GLU A CA 1
ATOM 2390 C C . GLU A 1 298 ? -14.511 -18.083 -3.172 1.00 81.56 298 GLU A C 1
ATOM 2392 O O . GLU A 1 298 ? -14.512 -17.323 -4.144 1.00 81.56 298 GLU A O 1
ATOM 2397 N N . LYS A 1 299 ? -14.650 -17.632 -1.914 1.00 79.75 299 LYS A N 1
ATOM 2398 C CA . LYS A 1 299 ? -14.796 -16.202 -1.598 1.00 79.75 299 LYS A CA 1
ATOM 2399 C C . LYS A 1 299 ? -13.548 -15.398 -2.001 1.00 79.75 299 LYS A C 1
ATOM 2401 O O . LYS A 1 299 ? -13.688 -14.213 -2.295 1.00 79.75 299 LYS A O 1
ATOM 2406 N N . SER A 1 300 ? -12.369 -16.031 -2.093 1.00 81.50 300 SER A N 1
ATOM 2407 C CA . SER A 1 300 ? -11.116 -15.374 -2.501 1.00 81.50 300 SER A CA 1
ATOM 2408 C C . SER A 1 300 ? -11.141 -14.863 -3.942 1.00 81.50 300 SER A C 1
ATOM 2410 O O . SER A 1 300 ? -10.500 -13.864 -4.234 1.00 81.50 300 SER A O 1
ATOM 2412 N N . LYS A 1 301 ? -11.916 -15.490 -4.840 1.00 80.81 301 LYS A N 1
ATOM 2413 C CA . LYS A 1 301 ? -11.983 -15.109 -6.265 1.00 80.81 301 LYS A CA 1
ATOM 2414 C C . LYS A 1 301 ? -12.516 -13.692 -6.486 1.00 80.81 301 LYS A C 1
ATOM 2416 O O . LYS A 1 301 ? -12.321 -13.130 -7.556 1.00 80.81 301 LYS A O 1
ATOM 2421 N N . ASN A 1 302 ? -13.206 -13.138 -5.489 1.00 79.94 302 ASN A N 1
ATOM 2422 C CA . ASN A 1 302 ? -13.763 -11.789 -5.525 1.00 79.94 302 ASN A CA 1
ATOM 2423 C C . ASN A 1 302 ? -12.880 -10.762 -4.802 1.00 79.94 302 ASN A C 1
ATOM 2425 O O . ASN A 1 302 ? -13.307 -9.621 -4.646 1.00 79.94 302 ASN A O 1
ATOM 2429 N N . ILE A 1 303 ? -11.700 -11.162 -4.324 1.00 85.19 303 ILE A N 1
ATOM 2430 C CA . ILE A 1 303 ? -10.775 -10.317 -3.572 1.00 85.19 303 ILE A CA 1
ATOM 2431 C C . ILE A 1 303 ? -9.473 -10.252 -4.355 1.00 85.19 303 ILE A C 1
ATOM 2433 O O . ILE A 1 303 ? -8.842 -11.268 -4.636 1.00 85.19 303 ILE A O 1
ATOM 2437 N N . ASP A 1 304 ? -9.062 -9.043 -4.691 1.00 89.44 304 ASP A N 1
ATOM 2438 C CA . ASP A 1 304 ? -7.792 -8.769 -5.351 1.00 89.44 304 ASP A CA 1
ATOM 2439 C C . ASP A 1 304 ? -7.149 -7.535 -4.714 1.00 89.44 304 ASP A C 1
ATOM 2441 O O . ASP A 1 304 ? -7.721 -6.938 -3.805 1.00 89.44 304 ASP A O 1
ATOM 2445 N N . PHE A 1 305 ? -5.938 -7.180 -5.136 1.00 92.75 305 PHE A N 1
ATOM 2446 C CA . PHE A 1 305 ? -5.195 -6.055 -4.572 1.00 92.75 305 PHE A CA 1
ATOM 2447 C C . PHE A 1 305 ? -4.706 -5.113 -5.663 1.00 92.75 305 PHE A C 1
ATOM 2449 O O . PHE A 1 305 ? -4.293 -5.534 -6.746 1.00 92.75 305 PHE A O 1
ATOM 2456 N N . SER A 1 306 ? -4.733 -3.823 -5.348 1.00 96.12 306 SER A N 1
ATOM 2457 C CA . SER A 1 306 ? -4.051 -2.791 -6.119 1.00 96.12 306 SER A CA 1
ATOM 2458 C C . SER A 1 306 ? -2.755 -2.420 -5.407 1.00 96.12 306 SER A C 1
ATOM 2460 O O . SER A 1 306 ? -2.730 -2.347 -4.182 1.00 96.12 306 SER A O 1
ATOM 2462 N N . PHE A 1 307 ? -1.697 -2.154 -6.168 1.00 97.50 307 PHE A N 1
ATOM 2463 C CA . PHE A 1 307 ? -0.367 -1.845 -5.654 1.00 97.50 307 PHE A CA 1
ATOM 2464 C C . PHE A 1 307 ? 0.162 -0.537 -6.242 1.00 97.50 307 PHE A C 1
ATOM 2466 O O . PHE A 1 307 ? -0.048 -0.205 -7.411 1.00 97.50 307 PHE A O 1
ATOM 2473 N N . ALA A 1 308 ? 0.915 0.181 -5.428 1.00 97.50 308 ALA A N 1
ATOM 2474 C CA . ALA A 1 308 ? 1.781 1.272 -5.816 1.00 97.50 308 ALA A CA 1
ATOM 2475 C C . ALA A 1 308 ? 3.204 0.913 -5.415 1.00 97.50 308 ALA A C 1
ATOM 2477 O O . ALA A 1 308 ? 3.460 0.616 -4.248 1.00 97.50 308 ALA A O 1
ATOM 2478 N N . LEU A 1 309 ? 4.118 0.964 -6.379 1.00 97.38 309 LEU A N 1
ATOM 2479 C CA . LEU A 1 309 ? 5.541 0.819 -6.133 1.00 97.38 309 LEU A CA 1
ATOM 2480 C C . LEU A 1 309 ? 6.241 2.138 -6.472 1.00 97.38 309 LEU A C 1
ATOM 2482 O O . LEU A 1 309 ? 6.311 2.542 -7.632 1.00 97.38 309 LEU A O 1
ATOM 2486 N N . LEU A 1 310 ? 6.733 2.814 -5.441 1.00 95.75 310 LEU A N 1
ATOM 2487 C CA . LEU A 1 310 ? 7.365 4.125 -5.531 1.00 95.75 310 LEU A CA 1
ATOM 2488 C C . LEU A 1 310 ? 8.815 4.027 -5.068 1.00 95.75 310 LEU A C 1
ATOM 2490 O O . LEU A 1 310 ? 9.085 3.442 -4.027 1.00 95.75 310 LEU A O 1
ATOM 2494 N N . VAL A 1 311 ? 9.741 4.632 -5.805 1.00 93.81 311 VAL A N 1
ATOM 2495 C CA . VAL A 1 311 ? 11.149 4.730 -5.404 1.00 93.81 311 VAL A CA 1
ATOM 2496 C C . VAL A 1 311 ? 11.589 6.188 -5.478 1.00 93.81 311 VAL A C 1
ATOM 2498 O O . VAL A 1 311 ? 11.529 6.811 -6.542 1.00 93.81 311 VAL A O 1
ATOM 2501 N N . VAL A 1 312 ? 11.999 6.737 -4.335 1.00 90.38 312 VAL A N 1
ATOM 2502 C CA . VAL A 1 312 ? 12.258 8.173 -4.121 1.00 90.38 312 VAL A CA 1
ATOM 2503 C C . VAL A 1 312 ? 13.529 8.384 -3.305 1.00 90.38 312 VAL A C 1
ATOM 2505 O O . VAL A 1 312 ? 13.963 7.453 -2.623 1.00 90.38 312 VAL A O 1
ATOM 2508 N N . PRO A 1 313 ? 14.143 9.581 -3.347 1.00 87.12 313 PRO A N 1
ATOM 2509 C CA . PRO A 1 313 ? 15.275 9.886 -2.487 1.00 87.12 313 PRO A CA 1
ATOM 2510 C C . PRO A 1 313 ? 14.913 9.745 -1.004 1.00 87.12 313 PRO A C 1
ATOM 2512 O O . PRO A 1 313 ? 13.845 10.198 -0.600 1.00 87.12 313 PRO A O 1
ATOM 2515 N N . SER A 1 314 ? 15.811 9.200 -0.184 1.00 83.38 314 SER A N 1
ATOM 2516 C CA . SER A 1 314 ? 15.599 8.975 1.258 1.00 83.38 314 SER A CA 1
ATOM 2517 C C . SER A 1 314 ? 15.442 10.264 2.079 1.00 83.38 314 SER A C 1
ATOM 2519 O O . SER A 1 314 ? 15.008 10.224 3.226 1.00 83.38 314 SER A O 1
ATOM 2521 N N . SER A 1 315 ? 15.770 11.421 1.497 1.00 80.50 315 SER A N 1
ATOM 2522 C CA . SER A 1 315 ? 15.524 12.748 2.072 1.00 80.50 315 SER A CA 1
ATOM 2523 C C . SER A 1 315 ? 14.105 13.279 1.822 1.00 80.50 315 SER A C 1
ATOM 2525 O O . SER A 1 315 ? 13.775 14.374 2.284 1.00 80.50 315 SER A O 1
ATOM 2527 N N . THR A 1 316 ? 13.270 12.546 1.079 1.00 84.25 316 THR A N 1
ATOM 2528 C CA . THR A 1 316 ? 11.891 12.952 0.787 1.00 84.25 316 THR A CA 1
ATOM 2529 C C . THR A 1 316 ? 11.047 12.893 2.069 1.00 84.25 316 THR A C 1
ATOM 2531 O O . THR A 1 316 ? 11.074 11.892 2.778 1.00 84.25 316 THR A O 1
ATOM 2534 N N . PRO A 1 317 ? 10.274 13.940 2.411 1.00 85.69 317 PRO A N 1
ATOM 2535 C CA . PRO A 1 317 ? 9.393 13.894 3.576 1.00 85.69 317 PRO A CA 1
ATOM 2536 C C . PRO A 1 317 ? 8.332 12.784 3.473 1.00 85.69 317 PRO A C 1
ATOM 2538 O O . PRO A 1 317 ? 7.588 12.744 2.494 1.00 85.69 317 PRO A O 1
ATOM 2541 N N . PHE A 1 318 ? 8.179 11.965 4.523 1.00 86.38 318 PHE A N 1
ATOM 2542 C CA . PHE A 1 318 ? 7.248 10.821 4.573 1.00 86.38 318 PHE A CA 1
ATOM 2543 C C . PHE A 1 318 ? 5.801 11.147 4.180 1.00 86.38 318 PHE A C 1
ATOM 2545 O O . PHE A 1 318 ? 5.114 10.324 3.578 1.00 86.38 318 PHE A O 1
ATOM 2552 N N . LEU A 1 319 ? 5.314 12.351 4.500 1.00 85.56 319 LEU A N 1
ATOM 2553 C CA . LEU A 1 319 ? 3.976 12.776 4.088 1.00 85.56 319 LEU A CA 1
ATOM 2554 C C . LEU A 1 319 ? 3.856 12.860 2.560 1.00 85.56 319 LEU A C 1
ATOM 2556 O O . LEU A 1 319 ? 2.856 12.416 2.007 1.00 85.56 319 LEU A O 1
ATOM 2560 N N . ILE A 1 320 ? 4.882 13.388 1.890 1.00 87.19 320 ILE A N 1
ATOM 2561 C CA . ILE A 1 320 ? 4.919 13.504 0.429 1.00 87.19 320 ILE A CA 1
ATOM 2562 C C . ILE A 1 320 ? 5.062 12.117 -0.199 1.00 87.19 320 ILE A C 1
ATOM 2564 O O . ILE A 1 320 ? 4.366 11.799 -1.159 1.00 87.19 320 ILE A O 1
ATOM 2568 N N . GLU A 1 321 ? 5.917 11.269 0.371 1.00 90.69 321 GLU A N 1
ATOM 2569 C CA . GLU A 1 321 ? 6.057 9.869 -0.037 1.00 90.69 321 GLU A CA 1
ATOM 2570 C C . GLU A 1 321 ? 4.712 9.129 -0.010 1.00 90.69 321 GLU A C 1
ATOM 2572 O O . GLU A 1 321 ? 4.315 8.496 -0.992 1.00 90.69 321 GLU A O 1
ATOM 2577 N N . TYR A 1 322 ? 3.975 9.269 1.095 1.00 92.12 322 TYR A N 1
ATOM 2578 C CA . TYR A 1 322 ? 2.637 8.714 1.255 1.00 92.12 322 TYR A CA 1
ATOM 2579 C C . TYR A 1 322 ? 1.634 9.298 0.250 1.00 92.12 322 TYR A C 1
ATOM 2581 O O . TYR A 1 322 ? 0.829 8.550 -0.307 1.00 92.12 322 TYR A O 1
ATOM 2589 N N . GLU A 1 323 ? 1.659 10.610 0.005 1.00 91.06 323 GLU A N 1
ATOM 2590 C CA . GLU A 1 323 ? 0.763 11.266 -0.954 1.00 91.06 323 GLU A CA 1
ATOM 2591 C C . GLU A 1 323 ? 0.994 10.751 -2.380 1.00 91.06 323 GLU A C 1
ATOM 2593 O O . GLU A 1 323 ? 0.037 10.333 -3.035 1.00 91.06 323 GLU A O 1
ATOM 2598 N N . ILE A 1 324 ? 2.252 10.668 -2.826 1.00 91.69 324 ILE A N 1
ATOM 2599 C CA . ILE A 1 324 ? 2.601 10.133 -4.151 1.00 91.69 324 ILE A CA 1
ATOM 2600 C C . ILE A 1 324 ? 2.198 8.655 -4.255 1.00 91.69 324 ILE A C 1
ATOM 2602 O O . ILE A 1 324 ? 1.544 8.256 -5.222 1.00 91.69 324 ILE A O 1
ATOM 2606 N N . ALA A 1 325 ? 2.534 7.835 -3.253 1.00 94.06 325 ALA A N 1
ATOM 2607 C CA . ALA A 1 325 ? 2.158 6.421 -3.234 1.00 94.06 325 ALA A CA 1
ATOM 2608 C C . ALA A 1 325 ? 0.629 6.238 -3.264 1.00 94.06 325 ALA A C 1
ATOM 2610 O O . ALA A 1 325 ? 0.117 5.373 -3.976 1.00 94.06 325 ALA A O 1
ATOM 2611 N N . SER A 1 326 ? -0.118 7.089 -2.555 1.00 93.62 326 SER A N 1
ATOM 2612 C CA . SER A 1 326 ? -1.586 7.082 -2.552 1.00 93.62 326 SER A CA 1
ATOM 2613 C C . SER A 1 326 ? -2.173 7.441 -3.917 1.00 93.62 326 SER A C 1
ATOM 2615 O O . SER A 1 326 ? -3.165 6.848 -4.347 1.00 93.62 326 SER A O 1
ATOM 2617 N N . GLU A 1 327 ? -1.572 8.393 -4.632 1.00 92.44 327 GLU A N 1
ATOM 2618 C CA . GLU A 1 327 ? -1.999 8.738 -5.988 1.00 92.44 327 GLU A CA 1
ATOM 2619 C C . GLU A 1 327 ? -1.724 7.616 -6.991 1.00 92.44 327 GLU A C 1
ATOM 2621 O O . GLU A 1 327 ? -2.589 7.315 -7.821 1.00 92.44 327 GLU A O 1
ATOM 2626 N N . LEU A 1 328 ? -0.561 6.968 -6.902 1.00 94.19 328 LEU A N 1
ATOM 2627 C CA . LEU A 1 328 ? -0.233 5.786 -7.700 1.00 94.19 328 LEU A CA 1
ATOM 2628 C C . LEU A 1 328 ? -1.224 4.649 -7.427 1.00 94.19 328 LEU A C 1
ATOM 2630 O O . LEU A 1 328 ? -1.792 4.083 -8.363 1.00 94.19 328 LEU A O 1
ATOM 2634 N N . LEU A 1 329 ? -1.520 4.384 -6.155 1.00 95.00 329 LEU A N 1
ATOM 2635 C CA . LEU A 1 329 ? -2.469 3.350 -5.755 1.00 95.00 329 LEU A CA 1
ATOM 2636 C C . LEU A 1 329 ? -3.870 3.656 -6.293 1.00 95.00 329 LEU A C 1
ATOM 2638 O O . LEU A 1 329 ? -4.549 2.774 -6.820 1.00 95.00 329 LEU A O 1
ATOM 2642 N N . ARG A 1 330 ? -4.294 4.925 -6.240 1.00 93.88 330 ARG A N 1
ATOM 2643 C CA . ARG A 1 330 ? -5.562 5.373 -6.828 1.00 93.88 330 ARG A CA 1
ATOM 2644 C C . ARG A 1 330 ? -5.618 5.090 -8.330 1.00 93.88 330 ARG A C 1
ATOM 2646 O O . ARG A 1 330 ? -6.651 4.622 -8.806 1.00 93.88 330 ARG A O 1
ATOM 2653 N N . LYS A 1 331 ? -4.534 5.335 -9.076 1.00 92.38 331 LYS A N 1
ATOM 2654 C CA . LYS A 1 331 ? -4.462 5.003 -10.511 1.00 92.38 331 LYS A CA 1
ATOM 2655 C C . LYS A 1 331 ? -4.592 3.494 -10.744 1.00 92.38 331 LYS A C 1
ATOM 2657 O O . LYS A 1 331 ? -5.340 3.088 -11.634 1.00 92.38 331 LYS A O 1
ATOM 2662 N N . ALA A 1 332 ? -3.916 2.668 -9.941 1.00 94.69 332 ALA A N 1
ATOM 2663 C CA . ALA A 1 332 ? -4.021 1.210 -10.029 1.00 94.69 332 ALA A CA 1
ATOM 2664 C C . ALA A 1 332 ? -5.458 0.726 -9.754 1.00 94.69 332 ALA A C 1
ATOM 2666 O O . ALA A 1 332 ? -6.010 -0.042 -10.542 1.00 94.69 332 ALA A O 1
ATOM 2667 N N . LYS A 1 333 ? -6.119 1.268 -8.721 1.00 92.88 333 LYS A N 1
ATOM 2668 C CA . LYS A 1 333 ? -7.529 0.981 -8.404 1.00 92.88 333 LYS A CA 1
ATOM 2669 C C . LYS A 1 333 ? -8.490 1.371 -9.522 1.00 92.88 333 LYS A C 1
ATOM 2671 O O . LYS A 1 333 ? -9.399 0.611 -9.851 1.00 92.88 333 LYS A O 1
ATOM 2676 N N . MET A 1 334 ? -8.308 2.557 -10.107 1.00 91.62 334 MET A N 1
ATOM 2677 C CA . MET A 1 334 ? -9.127 3.006 -11.239 1.00 91.62 334 MET A CA 1
ATOM 2678 C C . MET A 1 334 ? -9.040 2.005 -12.390 1.00 91.62 334 MET A C 1
ATOM 2680 O O . MET A 1 334 ? -10.067 1.573 -12.907 1.00 91.62 334 MET A O 1
ATOM 2684 N N . ARG A 1 335 ? -7.821 1.567 -12.715 1.00 90.31 335 ARG A N 1
ATOM 2685 C CA . ARG A 1 335 ? -7.576 0.581 -13.765 1.00 90.31 335 ARG A CA 1
ATOM 2686 C C . ARG A 1 335 ? -8.208 -0.775 -13.460 1.00 90.31 335 ARG A C 1
ATOM 2688 O O . ARG A 1 335 ? -8.883 -1.340 -14.316 1.00 90.31 335 ARG A O 1
ATOM 2695 N N . ARG A 1 336 ? -8.042 -1.266 -12.233 1.00 92.25 336 ARG A N 1
ATOM 2696 C CA . ARG A 1 336 ? -8.671 -2.505 -11.765 1.00 92.25 336 ARG A CA 1
ATOM 2697 C C . ARG A 1 336 ? -10.190 -2.466 -11.931 1.00 92.25 336 ARG A C 1
ATOM 2699 O O . ARG A 1 336 ? -10.794 -3.453 -12.340 1.00 92.25 336 ARG A O 1
ATOM 2706 N N . ASN A 1 337 ? -10.818 -1.328 -11.632 1.00 89.56 337 ASN A N 1
ATOM 2707 C CA . ASN A 1 337 ? -12.266 -1.166 -11.766 1.00 89.56 337 ASN A CA 1
ATOM 2708 C C . ASN A 1 337 ? -12.732 -1.144 -13.231 1.00 89.56 337 ASN A C 1
ATOM 2710 O O . ASN A 1 337 ? -13.803 -1.672 -13.523 1.00 89.56 337 ASN A O 1
ATOM 2714 N N . GLU A 1 338 ? -11.937 -0.586 -14.151 1.00 90.00 338 GLU A N 1
ATOM 2715 C CA . GLU A 1 338 ? -12.208 -0.655 -15.598 1.00 90.00 338 GLU A CA 1
ATOM 2716 C C . GLU A 1 338 ? -12.177 -2.100 -16.117 1.00 90.00 338 GLU A C 1
ATOM 2718 O O . GLU A 1 338 ? -13.044 -2.494 -16.896 1.00 90.00 338 GLU A O 1
ATOM 2723 N N . GLU A 1 339 ? -11.204 -2.890 -15.656 1.00 87.88 339 GLU A N 1
ATOM 2724 C CA . GLU A 1 339 ? -10.998 -4.290 -16.064 1.00 87.88 339 GLU A CA 1
ATOM 2725 C C . GLU A 1 339 ? -11.853 -5.292 -15.262 1.00 87.88 339 GLU A C 1
ATOM 2727 O O . GLU A 1 339 ? -11.886 -6.479 -15.574 1.00 87.88 339 GLU A O 1
ATOM 2732 N N . LYS A 1 340 ? -12.620 -4.806 -14.274 1.00 86.56 340 LYS A N 1
ATOM 2733 C CA . LYS A 1 340 ? -13.548 -5.580 -13.426 1.00 86.56 340 LYS A CA 1
ATOM 2734 C C . LYS A 1 340 ? -12.888 -6.699 -12.611 1.00 86.56 340 LYS A C 1
ATOM 2736 O O . LYS A 1 340 ? -13.524 -7.717 -12.340 1.00 86.56 340 LYS A O 1
ATOM 2741 N N . GLY A 1 341 ? -11.655 -6.482 -12.170 1.00 86.88 341 GLY A N 1
ATOM 2742 C CA . GLY A 1 341 ? -10.928 -7.405 -11.300 1.00 86.88 341 GLY A CA 1
ATOM 2743 C C . GLY A 1 341 ? -9.488 -7.624 -11.738 1.00 86.88 341 GLY A C 1
ATOM 2744 O O . GLY A 1 341 ? -9.102 -7.243 -12.840 1.00 86.88 341 GLY A O 1
ATOM 2745 N N . GLY A 1 342 ? -8.704 -8.241 -10.858 1.00 89.75 342 GLY A N 1
ATOM 2746 C CA . GLY A 1 342 ? -7.294 -8.555 -11.088 1.00 89.75 342 GLY A CA 1
ATOM 2747 C C . GLY A 1 342 ? -6.347 -7.718 -10.233 1.00 89.75 342 GLY A C 1
ATOM 2748 O O . GLY A 1 342 ? -6.765 -6.835 -9.484 1.00 89.75 342 GLY A O 1
ATOM 2749 N N . TYR A 1 343 ? -5.055 -8.017 -10.347 1.00 94.12 343 TYR A N 1
ATOM 2750 C CA . TYR A 1 343 ? -4.008 -7.400 -9.539 1.00 94.12 343 TYR A CA 1
ATOM 2751 C C . TYR A 1 343 ? -3.240 -6.383 -10.377 1.00 94.12 343 TYR A C 1
ATOM 2753 O O . TYR A 1 343 ? -2.600 -6.744 -11.364 1.00 94.12 343 TYR A O 1
ATOM 2761 N N . PHE A 1 344 ? -3.303 -5.111 -9.989 1.00 95.69 344 PHE A N 1
ATOM 2762 C CA . PHE A 1 344 ? -2.736 -4.007 -10.766 1.00 95.69 344 PHE A CA 1
ATOM 2763 C C . PHE A 1 344 ? -1.659 -3.271 -9.993 1.00 95.69 344 PHE A C 1
ATOM 2765 O O . PHE A 1 344 ? -1.783 -3.081 -8.786 1.00 95.69 344 PHE A O 1
ATOM 2772 N N . VAL A 1 345 ? -0.645 -2.792 -10.710 1.00 97.06 345 VAL A N 1
ATOM 2773 C CA . VAL A 1 345 ? 0.436 -1.978 -10.158 1.00 97.06 345 VAL A CA 1
ATOM 2774 C C . VAL A 1 345 ? 0.594 -0.665 -10.922 1.00 97.06 345 VAL A C 1
ATOM 2776 O O . VAL A 1 345 ? 0.478 -0.600 -12.151 1.00 97.06 345 VAL A O 1
ATOM 2779 N N . ALA A 1 346 ? 0.857 0.397 -10.168 1.00 96.19 346 ALA A N 1
ATOM 2780 C CA . ALA A 1 346 ? 1.381 1.661 -10.661 1.00 96.19 346 ALA A CA 1
ATOM 2781 C C . ALA A 1 346 ? 2.818 1.825 -10.151 1.00 96.19 346 ALA A C 1
ATOM 2783 O O . ALA A 1 346 ? 3.059 1.692 -8.951 1.00 96.19 346 ALA A O 1
ATOM 2784 N N . PHE A 1 347 ? 3.760 2.107 -11.049 1.00 95.25 347 PHE A N 1
ATOM 2785 C CA . PHE A 1 347 ? 5.180 2.223 -10.721 1.00 95.25 347 PHE A CA 1
ATOM 2786 C C . PHE A 1 347 ? 5.713 3.621 -11.030 1.00 95.25 347 PHE A C 1
ATOM 2788 O O . PHE A 1 347 ? 5.379 4.191 -12.070 1.00 95.25 347 PHE A O 1
ATOM 2795 N N . GLN A 1 348 ? 6.561 4.147 -10.148 1.00 92.94 348 GLN A N 1
ATOM 2796 C CA . GLN A 1 348 ? 7.298 5.382 -10.386 1.00 92.94 348 GLN A CA 1
ATOM 2797 C C . GLN A 1 348 ? 8.672 5.333 -9.718 1.00 92.94 348 GLN A C 1
ATOM 2799 O O . GLN A 1 348 ? 8.792 5.010 -8.535 1.00 92.94 348 GLN A O 1
ATOM 2804 N N . TYR A 1 349 ? 9.695 5.740 -10.464 1.00 91.56 349 TYR A N 1
ATOM 2805 C CA . TYR A 1 349 ? 11.038 5.985 -9.948 1.00 91.56 349 TYR A CA 1
ATOM 2806 C C . TYR A 1 349 ? 11.421 7.436 -10.229 1.00 91.56 349 TYR A C 1
ATOM 2808 O O . TYR A 1 349 ? 11.306 7.898 -11.363 1.00 91.56 349 TYR A O 1
ATOM 2816 N N . THR A 1 350 ? 11.853 8.170 -9.201 1.00 82.38 350 THR A N 1
ATOM 2817 C CA . THR A 1 350 ? 12.249 9.575 -9.348 1.00 82.38 350 THR A CA 1
ATOM 2818 C C . THR A 1 350 ? 13.657 9.789 -8.812 1.00 82.38 350 THR A C 1
ATOM 2820 O O . THR A 1 350 ? 13.915 9.593 -7.630 1.00 82.38 350 THR A O 1
ATOM 2823 N N . SER A 1 351 ? 14.583 10.203 -9.680 1.00 65.94 351 SER A N 1
ATOM 2824 C CA . SER A 1 351 ? 15.983 10.470 -9.313 1.00 65.94 351 SER A CA 1
ATOM 2825 C C . SER A 1 351 ? 16.233 11.913 -8.850 1.00 65.94 351 SER A C 1
ATOM 2827 O O . SER A 1 351 ? 17.272 12.232 -8.273 1.00 65.94 351 SER A O 1
ATOM 2829 N N . ARG A 1 352 ? 15.264 12.806 -9.084 1.00 55.09 352 ARG A N 1
ATOM 2830 C CA . ARG A 1 352 ? 15.180 14.176 -8.557 1.00 55.09 352 ARG A CA 1
ATOM 2831 C C . ARG A 1 352 ? 13.727 14.464 -8.198 1.00 55.09 352 ARG A C 1
ATOM 2833 O O . ARG A 1 352 ? 12.832 13.826 -8.746 1.00 55.09 352 ARG A O 1
ATOM 2840 N N . PHE A 1 353 ? 13.485 15.392 -7.275 1.00 46.50 353 PHE A N 1
ATOM 2841 C CA . PHE A 1 353 ? 12.129 15.835 -6.956 1.00 46.50 353 PHE A CA 1
ATOM 2842 C C . PHE A 1 353 ? 11.553 16.576 -8.169 1.00 46.50 353 PHE A C 1
ATOM 2844 O O . PHE A 1 353 ? 11.762 17.776 -8.337 1.00 46.50 353 PHE A O 1
ATOM 2851 N N . GLU A 1 354 ? 10.884 15.850 -9.059 1.00 48.69 354 GLU A N 1
ATOM 2852 C CA . GLU A 1 354 ? 10.038 16.458 -10.071 1.00 48.69 354 GLU A CA 1
ATOM 2853 C C . GLU A 1 354 ? 8.656 16.650 -9.445 1.00 48.69 354 GLU A C 1
ATOM 2855 O O . GLU A 1 354 ? 8.066 15.669 -8.981 1.00 48.69 354 GLU A O 1
ATOM 2860 N N . PRO A 1 355 ? 8.126 17.888 -9.386 1.00 41.72 355 PRO A N 1
ATOM 2861 C CA . PRO A 1 355 ? 6.752 18.086 -8.957 1.00 41.72 355 PRO A CA 1
ATOM 2862 C C . PRO A 1 355 ? 5.862 17.216 -9.836 1.00 41.72 355 PRO A C 1
ATOM 2864 O O . PRO A 1 355 ? 6.003 17.225 -11.063 1.00 41.72 355 PRO A O 1
ATOM 2867 N N . PHE A 1 356 ? 4.985 16.445 -9.195 1.00 41.53 356 PHE A N 1
ATOM 2868 C CA . PHE A 1 356 ? 4.083 15.521 -9.864 1.00 41.53 356 PHE A CA 1
ATOM 2869 C C . PHE A 1 356 ? 3.360 16.259 -10.994 1.00 41.53 356 PHE A C 1
ATOM 2871 O O . PHE A 1 356 ? 2.501 17.111 -10.760 1.00 41.53 356 PHE A O 1
ATOM 2878 N N . ARG A 1 357 ? 3.744 15.983 -12.244 1.00 42.56 357 ARG A N 1
ATOM 2879 C CA . ARG A 1 357 ? 3.012 16.513 -13.388 1.00 42.56 357 ARG A CA 1
ATOM 2880 C C . ARG A 1 357 ? 1.716 15.724 -13.459 1.00 42.56 357 ARG A C 1
ATOM 2882 O O . ARG A 1 357 ? 1.733 14.517 -13.700 1.00 42.56 357 ARG A O 1
ATOM 2889 N N . HIS A 1 358 ? 0.594 16.406 -13.234 1.00 40.09 358 HIS A N 1
ATOM 2890 C CA . HIS A 1 358 ? -0.699 15.884 -13.645 1.00 40.09 358 HIS A CA 1
ATOM 2891 C C . HIS A 1 358 ? -0.600 15.527 -15.127 1.00 40.09 358 HIS A C 1
ATOM 2893 O O . HIS A 1 358 ? -0.372 16.403 -15.954 1.00 40.09 358 HIS A O 1
ATOM 2899 N N . ASP A 1 359 ? -0.690 14.223 -15.380 1.00 43.47 359 ASP A N 1
ATOM 2900 C CA . ASP A 1 359 ? -0.836 13.527 -16.654 1.00 43.47 359 ASP A CA 1
ATOM 2901 C C . ASP A 1 359 ? -0.779 14.434 -17.894 1.00 43.47 359 ASP A C 1
ATOM 2903 O O . ASP A 1 359 ? -1.714 15.187 -18.188 1.00 43.47 359 ASP A O 1
ATOM 2907 N N . SER A 1 360 ? 0.329 14.349 -18.632 1.00 37.78 360 SER A N 1
ATOM 2908 C CA . SER A 1 360 ? 0.523 15.059 -19.897 1.00 37.78 360 SER A CA 1
ATOM 2909 C C . SER A 1 360 ? -0.319 14.402 -21.000 1.00 37.78 360 SER A C 1
ATOM 2911 O O . SER A 1 360 ? 0.200 13.782 -21.917 1.00 37.78 360 SER A O 1
ATOM 2913 N N . GLY A 1 361 ? -1.640 14.531 -20.911 1.00 42.81 361 GLY A N 1
ATOM 2914 C CA . GLY A 1 361 ? -2.550 14.648 -22.052 1.00 42.81 361 GLY A CA 1
ATOM 2915 C C . GLY A 1 361 ? -2.853 13.434 -22.945 1.00 42.81 361 GLY A C 1
ATOM 2916 O O . GLY A 1 361 ? -3.920 13.459 -23.561 1.00 42.81 361 GLY A O 1
ATOM 2917 N N . ASP A 1 362 ? -2.035 12.379 -23.045 1.00 50.00 362 ASP A N 1
ATOM 2918 C CA . ASP A 1 362 ? -2.342 11.252 -23.952 1.00 50.00 362 ASP A CA 1
ATOM 2919 C C . ASP A 1 362 ? -3.086 10.109 -23.249 1.00 50.00 362 ASP A C 1
ATOM 2921 O O . ASP A 1 362 ? -2.524 9.074 -22.896 1.00 50.00 362 ASP A O 1
ATOM 2925 N N . ARG A 1 363 ? -4.410 10.271 -23.118 1.00 53.91 363 ARG A N 1
ATOM 2926 C CA . ARG A 1 363 ? -5.337 9.278 -22.531 1.00 53.91 363 ARG A CA 1
ATOM 2927 C C . ARG A 1 363 ? -5.315 7.893 -23.204 1.00 53.91 363 ARG A C 1
ATOM 2929 O O . ARG A 1 363 ? -6.006 6.991 -22.736 1.00 53.91 363 ARG A O 1
ATOM 2936 N N . ARG A 1 364 ? -4.604 7.715 -24.325 1.00 59.12 364 ARG A N 1
ATOM 2937 C CA . ARG A 1 364 ? -4.518 6.435 -25.048 1.00 59.12 364 ARG A CA 1
ATOM 2938 C C . ARG A 1 364 ? -3.519 5.459 -24.426 1.00 59.12 364 ARG A C 1
ATOM 2940 O O . ARG A 1 364 ? -3.738 4.253 -24.537 1.00 59.12 364 ARG A O 1
ATOM 2947 N N . ARG A 1 365 ? -2.448 5.946 -23.790 1.00 68.69 365 ARG A N 1
ATOM 2948 C CA . ARG A 1 365 ? -1.392 5.103 -23.203 1.00 68.69 365 ARG A CA 1
ATOM 2949 C C . ARG A 1 365 ? -1.586 4.976 -21.693 1.00 68.69 365 ARG A C 1
ATOM 2951 O O . ARG A 1 365 ? -2.005 5.915 -21.026 1.00 68.69 365 ARG A O 1
ATOM 2958 N N . LYS A 1 366 ? -1.323 3.786 -21.151 1.00 79.44 366 LYS A N 1
ATOM 2959 C CA . LYS A 1 366 ? -1.635 3.446 -19.752 1.00 79.44 366 LYS A CA 1
ATOM 2960 C C . LYS A 1 366 ? -0.408 3.607 -18.853 1.00 79.44 366 LYS A C 1
ATOM 2962 O O . LYS A 1 366 ? 0.649 3.075 -19.166 1.00 79.44 366 LYS A O 1
ATOM 2967 N N . SER A 1 367 ? -0.556 4.277 -17.711 1.00 83.38 367 SER A N 1
ATOM 2968 C CA . SER A 1 367 ? 0.492 4.380 -16.673 1.00 83.38 367 SER A CA 1
ATOM 2969 C C . SER A 1 367 ? 0.440 3.247 -15.635 1.00 83.38 367 SER A C 1
ATOM 2971 O O . SER A 1 367 ? 1.235 3.211 -14.700 1.00 83.38 367 SER A O 1
ATOM 2973 N N . THR A 1 368 ? -0.504 2.320 -15.795 1.00 91.31 368 THR A N 1
ATOM 2974 C CA . THR A 1 368 ? -0.779 1.203 -14.886 1.00 91.31 368 THR A CA 1
ATOM 2975 C C . THR A 1 368 ? -0.935 -0.091 -15.669 1.00 91.31 368 THR A C 1
ATOM 2977 O O . THR A 1 368 ? -1.354 -0.080 -16.833 1.00 91.31 368 THR A O 1
ATOM 2980 N N . MET A 1 369 ? -0.599 -1.213 -15.040 1.00 93.81 369 MET A N 1
ATOM 2981 C CA . MET A 1 369 ? -0.601 -2.523 -15.693 1.00 93.81 369 MET A CA 1
ATOM 2982 C C . MET A 1 369 ? -0.930 -3.646 -14.715 1.00 93.81 369 MET A C 1
ATOM 2984 O O . MET A 1 369 ? -0.835 -3.460 -13.501 1.00 93.81 369 MET A O 1
ATOM 2988 N N . GLU A 1 370 ? -1.355 -4.791 -15.244 1.00 95.12 370 GLU A N 1
ATOM 2989 C CA . GLU A 1 370 ? -1.489 -6.001 -14.433 1.00 95.12 370 GLU A CA 1
ATOM 2990 C C . GLU A 1 370 ? -0.097 -6.442 -13.948 1.00 95.12 370 GLU A C 1
ATOM 2992 O O . GLU A 1 370 ? 0.894 -6.240 -14.652 1.00 95.12 370 GLU A O 1
ATOM 2997 N N . ILE A 1 371 ? 0.012 -7.034 -12.755 1.00 95.00 371 ILE A N 1
ATOM 2998 C CA . ILE A 1 371 ? 1.327 -7.388 -12.190 1.00 95.00 371 ILE A CA 1
ATOM 2999 C C . ILE A 1 371 ? 2.106 -8.348 -13.099 1.00 95.00 371 ILE A C 1
ATOM 3001 O O . ILE A 1 371 ? 3.306 -8.161 -13.276 1.00 95.00 371 ILE A O 1
ATOM 3005 N N . GLY A 1 372 ? 1.445 -9.319 -13.739 1.00 93.88 372 GLY A N 1
ATOM 3006 C CA . GLY A 1 372 ? 2.112 -10.206 -14.701 1.00 93.88 372 GLY A CA 1
ATOM 3007 C C . GLY A 1 372 ? 2.767 -9.432 -15.853 1.00 93.88 372 GLY A C 1
ATOM 3008 O O . GLY A 1 372 ? 3.926 -9.662 -16.182 1.00 93.88 372 GLY A O 1
ATOM 3009 N N . GLU A 1 373 ? 2.064 -8.431 -16.391 1.00 94.44 373 GLU A N 1
ATOM 3010 C CA . GLU A 1 373 ? 2.572 -7.550 -17.451 1.00 94.44 373 GLU A CA 1
ATOM 3011 C C . GLU A 1 373 ? 3.737 -6.674 -16.963 1.00 94.44 373 GLU A C 1
ATOM 3013 O O . GLU A 1 373 ? 4.678 -6.415 -17.714 1.00 94.44 373 GLU A O 1
ATOM 3018 N N . PHE A 1 374 ? 3.695 -6.237 -15.699 1.00 95.75 374 PHE A N 1
ATOM 3019 C CA . PHE A 1 374 ? 4.789 -5.503 -15.060 1.00 95.75 374 PHE A CA 1
ATOM 3020 C C . PHE A 1 374 ? 6.053 -6.349 -14.927 1.00 95.75 374 PHE A C 1
ATOM 3022 O O . PHE A 1 374 ? 7.146 -5.882 -15.249 1.00 95.75 374 PHE A O 1
ATOM 3029 N N . LEU A 1 375 ? 5.920 -7.602 -14.493 1.00 95.38 375 LEU A N 1
ATOM 3030 C CA . LEU A 1 375 ? 7.053 -8.517 -14.368 1.00 95.38 375 LEU A CA 1
ATOM 3031 C C . LEU A 1 375 ? 7.629 -8.887 -15.743 1.00 95.38 375 LEU A C 1
ATOM 3033 O O . LEU A 1 375 ? 8.847 -8.861 -15.924 1.00 95.38 375 LEU A O 1
ATOM 3037 N N . ASP A 1 376 ? 6.773 -9.110 -16.742 1.00 94.50 376 ASP A N 1
ATOM 3038 C CA . ASP A 1 376 ? 7.197 -9.320 -18.131 1.00 94.50 376 ASP A CA 1
ATOM 3039 C C . ASP A 1 376 ? 7.964 -8.116 -18.696 1.00 94.50 376 ASP A C 1
ATOM 3041 O O . ASP A 1 376 ? 8.915 -8.278 -19.472 1.00 94.50 376 ASP A O 1
ATOM 3045 N N . LEU A 1 377 ? 7.564 -6.900 -18.308 1.00 94.56 377 LEU A N 1
ATOM 3046 C CA . LEU A 1 377 ? 8.260 -5.672 -18.667 1.00 94.56 377 LEU A CA 1
ATOM 3047 C C . LEU A 1 377 ? 9.637 -5.576 -17.991 1.00 94.56 377 LEU A C 1
ATOM 3049 O O . LEU A 1 377 ? 10.606 -5.184 -18.647 1.00 94.56 377 LEU A O 1
ATOM 3053 N N . CYS A 1 378 ? 9.747 -5.971 -16.720 1.00 94.75 378 CYS A N 1
ATOM 3054 C CA . CYS A 1 378 ? 11.031 -6.045 -16.021 1.00 94.75 378 CYS A CA 1
ATOM 3055 C C . CYS A 1 378 ? 12.000 -6.982 -16.759 1.00 94.75 378 CYS A C 1
ATOM 3057 O O . CYS A 1 378 ? 13.135 -6.601 -17.051 1.00 94.75 378 CYS A O 1
ATOM 3059 N N . GLU A 1 379 ? 11.536 -8.175 -17.139 1.00 94.19 379 GLU A N 1
ATOM 3060 C CA . GLU A 1 379 ? 12.343 -9.144 -17.889 1.00 94.19 379 GLU A CA 1
ATOM 3061 C C . GLU A 1 379 ? 12.708 -8.645 -19.292 1.00 94.19 379 GLU A C 1
ATOM 3063 O O . GLU A 1 379 ? 13.852 -8.788 -19.725 1.00 94.19 379 GLU A O 1
ATOM 3068 N N . LEU A 1 380 ? 11.786 -7.974 -19.990 1.00 93.75 380 LEU A N 1
ATOM 3069 C CA . LEU A 1 380 ? 12.086 -7.335 -21.272 1.00 93.75 380 LEU A CA 1
ATOM 3070 C C . LEU A 1 380 ? 13.211 -6.295 -21.150 1.00 93.75 380 LEU A C 1
ATOM 3072 O O . LEU A 1 380 ? 14.093 -6.233 -22.007 1.00 93.75 380 LEU A O 1
ATOM 3076 N N . ILE A 1 381 ? 13.197 -5.468 -20.105 1.00 93.06 381 ILE A N 1
ATOM 3077 C CA . ILE A 1 381 ? 14.249 -4.470 -19.885 1.00 93.06 381 ILE A CA 1
ATOM 3078 C C . ILE A 1 381 ? 15.587 -5.151 -19.581 1.00 93.06 381 ILE A C 1
ATOM 3080 O O . ILE A 1 381 ? 16.611 -4.746 -20.137 1.00 93.06 381 ILE A O 1
ATOM 3084 N N . LYS A 1 382 ? 15.596 -6.215 -18.770 1.00 92.38 382 LYS A N 1
ATOM 3085 C CA . LYS A 1 382 ? 16.802 -7.024 -18.528 1.00 92.38 382 LYS A CA 1
ATOM 3086 C C . LYS A 1 382 ? 17.335 -7.644 -19.822 1.00 92.38 382 LYS A C 1
ATOM 3088 O O . LYS A 1 382 ? 18.542 -7.604 -20.061 1.00 92.38 382 LYS A O 1
ATOM 3093 N N . ASP A 1 383 ? 16.465 -8.169 -20.684 1.00 91.12 383 ASP A N 1
ATOM 3094 C CA . ASP A 1 383 ? 16.828 -8.678 -22.014 1.00 91.12 383 ASP A CA 1
ATOM 3095 C C . ASP A 1 383 ? 17.474 -7.586 -22.878 1.00 91.12 383 ASP A C 1
ATOM 3097 O O . ASP A 1 383 ? 18.532 -7.802 -23.469 1.00 91.12 383 ASP A O 1
ATOM 3101 N N . LEU A 1 384 ? 16.874 -6.392 -22.920 1.00 90.25 384 LEU A N 1
ATOM 3102 C CA . LEU A 1 384 ? 17.397 -5.244 -23.665 1.00 90.25 384 LEU A CA 1
ATOM 3103 C C . LEU A 1 384 ? 18.763 -4.789 -23.136 1.00 90.25 384 LEU A C 1
ATOM 3105 O O . LEU A 1 384 ? 19.665 -4.540 -23.938 1.00 90.25 384 LEU A O 1
ATOM 3109 N N . LYS A 1 385 ? 18.947 -4.732 -21.810 1.00 89.31 385 LYS A N 1
ATOM 3110 C CA . LYS A 1 385 ? 20.241 -4.436 -21.170 1.00 89.31 385 LYS A CA 1
ATOM 3111 C C . LYS A 1 385 ? 21.299 -5.471 -21.560 1.00 89.31 385 LYS A C 1
ATOM 3113 O O . LYS A 1 385 ? 22.379 -5.095 -22.010 1.00 89.31 385 LYS A O 1
ATOM 3118 N N . ARG A 1 386 ? 20.979 -6.770 -21.457 1.00 88.38 386 ARG A N 1
ATOM 3119 C CA . ARG A 1 386 ? 21.871 -7.873 -21.876 1.00 88.38 386 ARG A CA 1
ATOM 3120 C C . ARG A 1 386 ? 22.239 -7.794 -23.353 1.00 88.38 386 ARG A C 1
ATOM 3122 O O . ARG A 1 386 ? 23.349 -8.150 -23.732 1.00 88.38 386 ARG A O 1
ATOM 3129 N N . ALA A 1 387 ? 21.322 -7.295 -24.172 1.00 88.50 387 ALA A N 1
ATOM 3130 C CA . ALA A 1 387 ? 21.534 -7.078 -25.590 1.00 88.50 387 ALA A CA 1
ATOM 3131 C C . ALA A 1 387 ? 22.225 -5.729 -25.910 1.00 88.50 387 ALA A C 1
ATOM 3133 O O . ALA A 1 387 ? 22.339 -5.365 -27.074 1.00 88.50 387 ALA A O 1
ATOM 3134 N N . GLY A 1 388 ? 22.716 -4.985 -24.912 1.00 88.00 388 GLY A N 1
ATOM 3135 C CA . GLY A 1 388 ? 23.556 -3.793 -25.099 1.00 88.00 388 GLY A CA 1
ATOM 3136 C C . GLY A 1 388 ? 22.834 -2.444 -24.996 1.00 88.00 388 GLY A C 1
ATOM 3137 O O . GLY A 1 388 ? 23.453 -1.398 -25.222 1.00 88.00 388 GLY A O 1
ATOM 3138 N N . LEU A 1 389 ? 21.544 -2.416 -24.641 1.00 89.50 389 LEU A N 1
ATOM 3139 C CA . LEU A 1 389 ? 20.843 -1.162 -24.359 1.00 89.50 389 LEU A CA 1
ATOM 3140 C C . LEU A 1 389 ? 21.408 -0.523 -23.078 1.00 89.50 389 LEU A C 1
ATOM 3142 O O . LEU A 1 389 ? 21.388 -1.128 -22.010 1.00 89.50 389 LEU A O 1
ATOM 3146 N N . ASN A 1 390 ? 21.908 0.708 -23.182 1.00 89.38 390 ASN A N 1
ATOM 3147 C CA . ASN A 1 390 ? 22.536 1.444 -22.083 1.00 89.38 390 ASN A CA 1
ATOM 3148 C C . ASN A 1 390 ? 21.863 2.813 -21.880 1.00 89.38 390 ASN A C 1
ATOM 3150 O O . ASN A 1 390 ? 20.972 3.195 -22.639 1.00 89.38 390 ASN A O 1
ATOM 3154 N N . GLN A 1 391 ? 22.314 3.570 -20.880 1.00 88.62 391 GLN A N 1
ATOM 3155 C CA . GLN A 1 391 ? 21.774 4.892 -20.549 1.00 88.62 391 GLN A CA 1
ATOM 3156 C C . GLN A 1 391 ? 21.778 5.879 -21.729 1.00 88.62 391 GLN A C 1
ATOM 3158 O O . GLN A 1 391 ? 20.788 6.570 -21.950 1.00 88.62 391 GLN A O 1
ATOM 3163 N N . ASN A 1 392 ? 22.841 5.911 -22.540 1.00 88.62 392 ASN A N 1
ATOM 3164 C CA . ASN A 1 392 ? 22.901 6.797 -23.709 1.00 88.62 392 ASN A CA 1
ATOM 3165 C C . ASN A 1 392 ? 21.870 6.401 -24.771 1.00 88.62 392 ASN A C 1
ATOM 3167 O O . ASN A 1 392 ? 21.307 7.256 -25.455 1.00 88.62 392 ASN A O 1
ATOM 3171 N N . HIS A 1 393 ? 21.618 5.098 -24.922 1.00 91.19 393 HIS A N 1
ATOM 3172 C CA . HIS A 1 393 ? 20.564 4.614 -25.803 1.00 91.19 393 HIS A CA 1
ATOM 3173 C C . HIS A 1 393 ? 19.176 4.978 -25.274 1.00 91.19 393 HIS A C 1
ATOM 3175 O O . HIS A 1 393 ? 18.325 5.392 -26.057 1.00 91.19 393 HIS A O 1
ATOM 3181 N N . MET A 1 394 ? 18.968 4.875 -23.962 1.00 90.06 394 MET A N 1
ATOM 3182 C CA . MET A 1 394 ? 17.712 5.253 -23.324 1.00 90.06 394 MET A CA 1
ATOM 3183 C C . MET A 1 394 ? 17.412 6.746 -23.489 1.00 90.06 394 MET A C 1
ATOM 3185 O O . MET A 1 394 ? 16.298 7.094 -23.870 1.00 90.06 394 MET A O 1
ATOM 3189 N N . GLN A 1 395 ? 18.414 7.615 -23.320 1.00 88.00 395 GLN A N 1
ATOM 3190 C CA . GLN A 1 395 ? 18.255 9.051 -23.556 1.00 88.00 395 GLN A CA 1
ATOM 3191 C C . GLN A 1 395 ? 17.809 9.340 -24.995 1.00 88.00 395 GLN A C 1
ATOM 3193 O O . GLN A 1 395 ? 16.834 10.047 -25.207 1.00 88.00 395 GLN A O 1
ATOM 3198 N N . ARG A 1 396 ? 18.435 8.701 -25.994 1.00 90.19 396 ARG A N 1
ATOM 3199 C CA . ARG A 1 396 ? 18.007 8.847 -27.397 1.00 90.19 396 ARG A CA 1
ATOM 3200 C C . ARG A 1 396 ? 16.580 8.359 -27.639 1.00 90.19 396 ARG A C 1
ATOM 3202 O O . ARG A 1 396 ? 15.880 8.924 -28.472 1.00 90.19 396 ARG A O 1
ATOM 3209 N N . LEU A 1 397 ? 16.147 7.299 -26.954 1.00 90.12 397 LEU A N 1
ATOM 3210 C CA . LEU A 1 397 ? 14.763 6.832 -27.040 1.00 90.12 397 LEU A CA 1
ATOM 3211 C C . LEU A 1 397 ? 13.788 7.853 -26.445 1.00 90.12 397 LEU A C 1
ATOM 3213 O O . LEU A 1 397 ? 12.737 8.067 -27.043 1.00 90.12 397 LEU A O 1
ATOM 3217 N N . MET A 1 398 ? 14.140 8.499 -25.327 1.00 87.00 398 MET A N 1
ATOM 3218 C CA . MET A 1 398 ? 13.366 9.614 -24.762 1.00 87.00 398 MET A CA 1
ATOM 3219 C C . MET A 1 398 ? 13.266 10.767 -25.760 1.00 87.00 398 MET A C 1
ATOM 3221 O O . MET A 1 398 ? 12.155 11.179 -26.084 1.00 87.00 398 MET A O 1
ATOM 3225 N N . ASP A 1 399 ? 14.390 11.180 -26.352 1.00 87.81 399 ASP A N 1
ATOM 3226 C CA . ASP A 1 399 ? 14.417 12.256 -27.347 1.00 87.81 399 ASP A CA 1
ATOM 3227 C C . ASP A 1 399 ? 13.493 11.944 -28.544 1.00 87.81 399 ASP A C 1
ATOM 3229 O O . ASP A 1 399 ? 12.765 12.813 -29.019 1.00 87.81 399 ASP A O 1
ATOM 3233 N N . ILE A 1 400 ? 13.463 10.690 -29.023 1.00 89.19 400 ILE A N 1
ATOM 3234 C CA . ILE A 1 400 ? 12.554 10.257 -30.104 1.00 89.19 400 ILE A CA 1
ATOM 3235 C C . ILE A 1 400 ? 11.079 10.353 -29.678 1.00 89.19 400 ILE A C 1
ATOM 3237 O O . ILE A 1 400 ? 10.225 10.687 -30.499 1.00 89.19 400 ILE A O 1
ATOM 3241 N N . GLN A 1 401 ? 10.751 10.037 -28.422 1.00 84.31 401 GLN A N 1
ATOM 3242 C CA . GLN A 1 401 ? 9.369 10.106 -27.935 1.00 84.31 401 GLN A CA 1
ATOM 3243 C C . GLN A 1 401 ? 8.903 11.549 -27.698 1.00 84.31 401 GLN A C 1
ATOM 3245 O O . GLN A 1 401 ? 7.723 11.839 -27.916 1.00 84.31 401 GLN A O 1
ATOM 3250 N N . GLU A 1 402 ? 9.814 12.448 -27.324 1.00 82.88 402 GLU A N 1
ATOM 3251 C CA . GLU A 1 402 ? 9.545 13.874 -27.097 1.00 82.88 402 GLU A CA 1
ATOM 3252 C C . GLU A 1 402 ? 9.468 14.700 -28.390 1.00 82.88 402 GLU A C 1
ATOM 3254 O O . GLU A 1 402 ? 8.841 15.758 -28.398 1.00 82.88 402 GLU A O 1
ATOM 3259 N N . GLN A 1 403 ? 10.042 14.215 -29.497 1.00 83.94 403 GLN A N 1
ATOM 3260 C CA . GLN A 1 403 ? 9.960 14.882 -30.802 1.00 83.94 403 GLN A CA 1
ATOM 3261 C C . GLN A 1 403 ? 8.508 15.145 -31.241 1.00 83.94 403 GLN A C 1
ATOM 3263 O O . GLN A 1 403 ? 7.612 14.309 -31.071 1.00 83.94 403 GLN A O 1
ATOM 3268 N N . GLU A 1 404 ? 8.280 16.302 -31.865 1.00 76.62 404 GLU A N 1
ATOM 3269 C CA . GLU A 1 404 ? 7.036 16.581 -32.583 1.00 76.62 404 GLU A CA 1
ATOM 3270 C C . GLU A 1 404 ? 6.941 15.670 -33.815 1.00 76.62 404 GLU A C 1
ATOM 3272 O O . GLU A 1 404 ? 7.892 15.543 -34.585 1.00 76.62 404 GLU A O 1
ATOM 3277 N N . GLY A 1 405 ? 5.802 15.000 -33.992 1.00 79.81 405 GLY A N 1
ATOM 3278 C CA . GLY A 1 405 ? 5.595 14.055 -35.088 1.00 79.81 405 GLY A CA 1
ATOM 3279 C C . GLY A 1 405 ? 4.452 13.083 -34.820 1.00 79.81 405 GLY A C 1
ATOM 3280 O O . GLY A 1 405 ? 3.930 12.989 -33.705 1.00 79.81 405 GLY A O 1
ATOM 3281 N N . SER A 1 406 ? 4.058 12.350 -35.855 1.00 84.88 406 SER A N 1
ATOM 3282 C CA . SER A 1 406 ? 3.037 11.306 -35.769 1.00 84.88 406 SER A CA 1
ATOM 3283 C C . SER A 1 406 ? 3.518 10.087 -34.966 1.00 84.88 406 SER A C 1
ATOM 3285 O O . SER A 1 406 ? 4.708 9.768 -34.933 1.00 84.88 406 SER A O 1
ATOM 3287 N N . ASP A 1 407 ? 2.585 9.332 -34.370 1.00 81.31 407 ASP A N 1
ATOM 3288 C CA . ASP A 1 407 ? 2.892 8.065 -33.677 1.00 81.31 407 ASP A CA 1
ATOM 3289 C C . ASP A 1 407 ? 3.646 7.068 -34.586 1.00 81.31 407 ASP A C 1
ATOM 3291 O O . ASP A 1 407 ? 4.479 6.281 -34.123 1.00 81.31 407 ASP A O 1
ATOM 3295 N N . LEU A 1 408 ? 3.380 7.113 -35.898 1.00 84.62 408 LEU A N 1
ATOM 3296 C CA . LEU A 1 408 ? 4.041 6.273 -36.893 1.00 84.62 408 LEU A CA 1
ATOM 3297 C C . LEU A 1 408 ? 5.509 6.671 -37.096 1.00 84.62 408 LEU A C 1
ATOM 3299 O O . LEU A 1 408 ? 6.371 5.795 -37.092 1.00 84.62 408 LEU A O 1
ATOM 3303 N N . GLU A 1 409 ? 5.806 7.965 -37.232 1.00 86.44 409 GLU A N 1
ATOM 3304 C CA . GLU A 1 409 ? 7.184 8.466 -37.363 1.00 86.44 409 GLU A CA 1
ATOM 3305 C C . GLU A 1 409 ? 8.016 8.119 -36.129 1.00 86.44 409 GLU A C 1
ATOM 3307 O O . GLU A 1 409 ? 9.115 7.576 -36.262 1.00 86.44 409 GLU A O 1
ATOM 3312 N N . LYS A 1 410 ? 7.453 8.320 -34.930 1.00 86.62 410 LYS A N 1
ATOM 3313 C CA . LYS A 1 410 ? 8.091 7.915 -33.668 1.00 86.62 410 LYS A CA 1
ATOM 3314 C C . LYS A 1 410 ? 8.392 6.417 -33.663 1.00 86.62 410 LYS A C 1
ATOM 3316 O O . LYS A 1 410 ? 9.519 6.016 -33.386 1.00 86.62 410 LYS A O 1
ATOM 3321 N N . THR A 1 411 ? 7.421 5.589 -34.054 1.00 85.50 411 THR A N 1
ATOM 3322 C CA . THR A 1 411 ?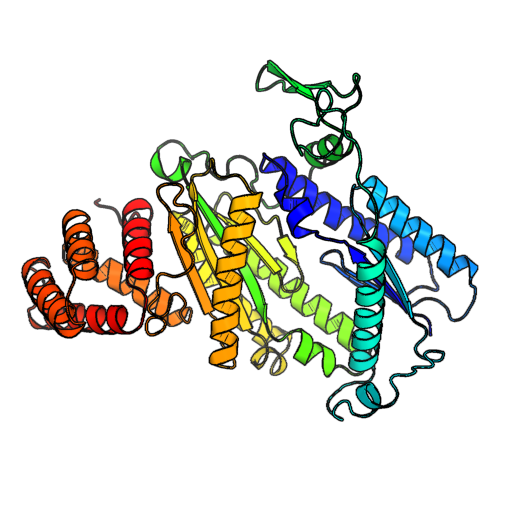 7.590 4.127 -34.139 1.00 85.50 411 THR A CA 1
ATOM 3323 C C . THR A 1 411 ? 8.704 3.728 -35.115 1.00 85.50 411 THR A C 1
ATOM 3325 O O . THR A 1 411 ? 9.526 2.870 -34.787 1.00 85.50 411 THR A O 1
ATOM 3328 N N . ILE A 1 412 ? 8.762 4.342 -36.302 1.00 87.44 412 ILE A N 1
ATOM 3329 C CA . ILE A 1 412 ? 9.789 4.063 -37.321 1.00 87.44 412 ILE A CA 1
ATOM 3330 C C . ILE A 1 412 ? 11.180 4.470 -36.821 1.00 87.44 412 ILE A C 1
ATOM 3332 O O . ILE A 1 412 ? 12.128 3.691 -36.944 1.00 87.44 412 ILE A O 1
ATOM 3336 N N . ASN A 1 413 ? 11.303 5.652 -36.215 1.00 88.75 413 ASN A N 1
ATOM 3337 C CA . ASN A 1 413 ? 12.569 6.141 -35.672 1.00 88.75 413 ASN A CA 1
ATOM 3338 C C . ASN A 1 413 ? 13.071 5.250 -34.532 1.00 88.75 413 ASN A C 1
ATOM 3340 O O . ASN A 1 413 ? 14.248 4.883 -34.502 1.00 88.75 413 ASN A O 1
ATOM 3344 N N . THR A 1 414 ? 12.175 4.830 -33.637 1.00 88.62 414 THR A N 1
ATOM 3345 C CA . THR A 1 414 ? 12.510 3.896 -32.561 1.00 88.62 414 THR A CA 1
ATOM 3346 C C . THR A 1 414 ? 12.956 2.534 -33.097 1.00 88.62 414 THR A C 1
ATOM 3348 O O . THR A 1 414 ? 13.974 2.009 -32.645 1.00 88.62 414 THR A O 1
ATOM 3351 N N . LEU A 1 415 ? 12.258 1.981 -34.097 1.00 86.44 415 LEU A N 1
ATOM 3352 C CA . LEU A 1 415 ? 12.649 0.737 -34.772 1.00 86.44 415 LEU A CA 1
ATOM 3353 C C . LEU A 1 415 ? 14.058 0.818 -35.354 1.00 86.44 415 LEU A C 1
ATOM 3355 O O . LEU A 1 415 ? 14.901 -0.038 -35.082 1.00 86.44 415 LEU A O 1
ATOM 3359 N N . TYR A 1 416 ? 14.305 1.852 -36.157 1.00 87.25 416 TYR A N 1
ATOM 3360 C CA . TYR A 1 416 ? 15.590 2.064 -36.809 1.00 87.25 416 TYR A CA 1
ATOM 3361 C C . TYR A 1 416 ? 16.724 2.195 -35.790 1.00 87.25 416 TYR A C 1
ATOM 3363 O O . TYR A 1 416 ? 17.798 1.615 -35.968 1.00 87.25 416 TYR A O 1
ATOM 3371 N N . PHE A 1 417 ? 16.474 2.928 -34.704 1.00 89.75 417 PHE A N 1
ATOM 3372 C CA . PHE A 1 417 ? 17.445 3.115 -33.642 1.00 89.75 417 PHE A CA 1
ATOM 3373 C C . PHE A 1 417 ? 17.754 1.806 -32.901 1.00 89.75 417 PHE A C 1
ATOM 3375 O O . PHE A 1 417 ? 18.922 1.436 -32.797 1.00 89.75 417 PHE A O 1
ATOM 3382 N N . LEU A 1 418 ? 16.737 1.071 -32.440 1.00 86.81 418 LEU A N 1
ATOM 3383 C CA . LEU A 1 418 ? 16.938 -0.163 -31.669 1.00 86.81 418 LEU A CA 1
ATOM 3384 C C . LEU A 1 418 ? 17.634 -1.262 -32.476 1.00 86.81 418 LEU A C 1
ATOM 3386 O O . LEU A 1 418 ? 18.526 -1.926 -31.951 1.00 86.81 418 LEU A O 1
ATOM 3390 N N . LEU A 1 419 ? 17.298 -1.414 -33.762 1.00 84.31 419 LEU A N 1
ATOM 3391 C CA . LEU A 1 419 ? 17.967 -2.372 -34.653 1.00 84.31 419 LEU A CA 1
ATOM 3392 C C . LEU A 1 419 ? 19.465 -2.074 -34.845 1.00 84.31 419 LEU A C 1
ATOM 3394 O O . LEU A 1 419 ? 20.221 -2.964 -35.230 1.00 84.31 419 LEU A O 1
ATOM 3398 N N . ARG A 1 420 ? 19.899 -0.834 -34.590 1.00 84.06 420 ARG A N 1
ATOM 3399 C CA . ARG A 1 420 ? 21.310 -0.423 -34.634 1.00 84.06 420 ARG A CA 1
ATOM 3400 C C . ARG A 1 420 ? 21.993 -0.423 -33.269 1.00 84.06 420 ARG A C 1
ATOM 3402 O O . ARG A 1 420 ? 23.201 -0.619 -33.216 1.00 84.06 420 ARG A O 1
ATOM 3409 N N . ALA A 1 421 ? 21.249 -0.131 -32.205 1.00 82.00 421 ALA A N 1
ATOM 3410 C CA . ALA A 1 421 ? 21.782 0.048 -30.856 1.00 82.00 421 ALA A CA 1
ATOM 3411 C C . ALA A 1 421 ? 21.991 -1.276 -30.106 1.00 82.00 421 ALA A C 1
ATOM 3413 O O . ALA A 1 421 ? 22.868 -1.360 -29.250 1.00 82.00 421 ALA A O 1
ATOM 3414 N N . ILE A 1 422 ? 21.180 -2.291 -30.414 1.00 79.81 422 ILE A N 1
ATOM 3415 C CA . ILE A 1 422 ? 21.251 -3.622 -29.805 1.00 79.81 422 ILE A CA 1
ATOM 3416 C C . ILE A 1 422 ? 22.347 -4.456 -30.501 1.00 79.81 422 ILE A C 1
ATOM 3418 O O . ILE A 1 422 ? 22.431 -4.452 -31.729 1.00 79.81 422 ILE A O 1
ATOM 3422 N N . ASP A 1 423 ? 23.178 -5.150 -29.715 1.00 74.56 423 ASP A N 1
ATOM 3423 C CA . ASP A 1 423 ? 24.397 -5.861 -30.130 1.00 74.56 423 ASP A CA 1
ATOM 3424 C C . ASP A 1 423 ? 24.136 -6.919 -31.223 1.00 74.56 423 ASP A C 1
ATOM 3426 O O . ASP A 1 423 ? 23.133 -7.631 -31.229 1.00 74.56 423 ASP A O 1
ATOM 3430 N N . VAL A 1 424 ? 25.106 -7.070 -32.126 1.00 59.19 424 VAL A N 1
ATOM 3431 C CA . VAL A 1 424 ? 25.155 -8.071 -33.204 1.00 59.19 424 VAL A CA 1
ATOM 3432 C C . VAL A 1 424 ? 25.407 -9.486 -32.654 1.00 59.19 424 VAL A C 1
ATOM 3434 O O . VAL A 1 424 ? 25.256 -10.469 -33.378 1.00 59.19 424 VAL A O 1
ATOM 3437 N N . LYS A 1 425 ? 25.793 -9.614 -31.375 1.00 66.25 425 LYS A N 1
ATOM 3438 C CA . LYS A 1 425 ? 26.037 -10.908 -30.710 1.00 66.25 425 LYS A CA 1
ATOM 3439 C C . LYS A 1 425 ? 24.782 -11.754 -30.475 1.00 66.25 425 LYS A C 1
ATOM 3441 O O . LYS A 1 425 ? 24.922 -12.944 -30.200 1.00 66.25 425 LYS A O 1
ATOM 3446 N N . ILE A 1 426 ? 23.581 -11.187 -30.591 1.00 74.56 426 ILE A N 1
ATOM 3447 C CA . ILE A 1 426 ? 22.333 -11.964 -30.629 1.00 74.56 426 ILE A CA 1
ATOM 3448 C C . ILE A 1 426 ? 21.928 -12.253 -32.076 1.00 74.56 426 ILE A C 1
ATOM 3450 O O . ILE A 1 426 ? 22.266 -11.508 -32.997 1.00 74.56 426 ILE A O 1
ATOM 3454 N N . THR A 1 427 ? 21.198 -13.345 -32.310 1.00 78.25 427 THR A N 1
ATOM 3455 C CA . THR A 1 427 ? 20.762 -13.664 -33.674 1.00 78.25 427 THR A CA 1
ATOM 3456 C C . THR A 1 427 ? 19.817 -12.576 -34.201 1.00 78.25 427 THR A C 1
ATOM 3458 O O . THR A 1 427 ? 19.059 -11.968 -33.444 1.00 78.25 427 THR A O 1
ATOM 3461 N N . LYS A 1 428 ? 19.793 -12.348 -35.523 1.00 78.38 428 LYS A N 1
ATOM 3462 C CA . LYS A 1 428 ? 18.838 -11.401 -36.144 1.00 78.38 428 LYS A CA 1
ATOM 3463 C C . LYS A 1 428 ? 17.377 -11.736 -35.814 1.00 78.38 428 LYS A C 1
ATOM 3465 O O . LYS A 1 428 ? 16.534 -10.840 -35.746 1.00 78.38 428 LYS A O 1
ATOM 3470 N N . HIS A 1 429 ? 17.078 -13.024 -35.629 1.00 80.88 429 HIS A N 1
ATOM 3471 C CA . HIS A 1 429 ? 15.759 -13.494 -35.223 1.00 80.88 429 HIS A CA 1
ATOM 3472 C C . HIS A 1 429 ? 15.419 -13.027 -33.799 1.00 80.88 429 HIS A C 1
ATOM 3474 O O . HIS A 1 429 ? 14.361 -12.431 -33.591 1.00 80.88 429 HIS A O 1
ATOM 3480 N N . ASP A 1 430 ? 16.341 -13.208 -32.852 1.00 83.00 430 ASP A N 1
ATOM 3481 C CA . ASP A 1 430 ? 16.160 -12.798 -31.455 1.00 83.00 430 ASP A CA 1
ATOM 3482 C C . ASP A 1 430 ? 16.092 -11.277 -31.313 1.00 83.00 430 ASP A C 1
ATOM 3484 O O . ASP A 1 430 ? 15.225 -10.760 -30.609 1.00 83.00 430 ASP A O 1
ATOM 3488 N N . GLN A 1 431 ? 16.926 -10.550 -32.064 1.00 83.25 431 GLN A N 1
ATOM 3489 C CA . GLN A 1 431 ? 16.880 -9.090 -32.127 1.00 83.25 431 GLN A CA 1
ATOM 3490 C C . GLN A 1 431 ? 15.503 -8.602 -32.601 1.00 83.25 431 GLN A C 1
ATOM 3492 O O . GLN A 1 431 ? 14.892 -7.739 -31.973 1.00 83.25 431 GLN A O 1
ATOM 3497 N N . SER A 1 432 ? 14.972 -9.197 -33.674 1.00 83.25 432 SER A N 1
ATOM 3498 C CA . SER A 1 432 ? 13.651 -8.840 -34.208 1.00 83.25 432 SER A CA 1
ATOM 3499 C C . SER A 1 432 ? 12.528 -9.141 -33.211 1.00 83.25 432 SER A C 1
ATOM 3501 O O . SER A 1 432 ? 11.600 -8.345 -33.062 1.00 83.25 432 SER A O 1
ATOM 3503 N N . LYS A 1 433 ? 12.615 -10.270 -32.494 1.00 87.62 433 LYS A N 1
ATOM 3504 C CA . LYS A 1 433 ? 11.650 -10.650 -31.453 1.00 87.62 433 LYS A CA 1
ATOM 3505 C C . LYS A 1 433 ? 11.676 -9.673 -30.275 1.00 87.62 433 LYS A C 1
ATOM 3507 O O . LYS A 1 433 ? 10.616 -9.279 -29.792 1.00 87.62 433 LYS A O 1
ATOM 3512 N N . LEU A 1 434 ? 12.866 -9.261 -29.842 1.00 87.75 434 LEU A N 1
ATOM 3513 C CA . LEU A 1 434 ? 13.056 -8.339 -28.726 1.00 87.75 434 LEU A CA 1
ATOM 3514 C C . LEU A 1 434 ? 12.532 -6.935 -29.051 1.00 87.75 434 LEU A C 1
ATOM 3516 O O . LEU A 1 434 ? 11.767 -6.359 -28.280 1.00 87.75 434 LEU A O 1
ATOM 3520 N N . VAL A 1 435 ? 12.865 -6.426 -30.239 1.00 87.19 435 VAL A N 1
ATOM 3521 C CA . VAL A 1 435 ? 12.359 -5.140 -30.735 1.00 87.19 435 VAL A CA 1
ATOM 3522 C C . VAL A 1 435 ? 10.837 -5.168 -30.891 1.00 87.19 435 VAL A C 1
ATOM 3524 O O . VAL A 1 435 ? 10.169 -4.203 -30.523 1.00 87.19 435 VAL A O 1
ATOM 3527 N N . LYS A 1 436 ? 10.262 -6.278 -31.373 1.00 88.44 436 LYS A N 1
ATOM 3528 C CA . LYS A 1 436 ? 8.804 -6.436 -31.459 1.00 88.44 436 LYS A CA 1
ATOM 3529 C C . LYS A 1 436 ? 8.141 -6.361 -30.079 1.00 88.44 436 LYS A C 1
ATOM 3531 O O . LYS A 1 436 ? 7.209 -5.581 -29.918 1.00 88.44 436 LYS A O 1
ATOM 3536 N N . ARG A 1 437 ? 8.656 -7.098 -29.084 1.00 90.81 437 ARG A N 1
ATOM 3537 C CA . ARG A 1 437 ? 8.159 -7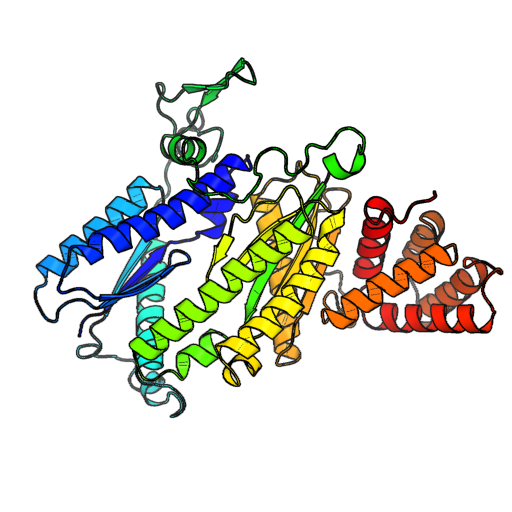.037 -27.693 1.00 90.81 437 ARG A CA 1
ATOM 3538 C C . ARG A 1 437 ? 8.207 -5.611 -27.141 1.00 90.81 437 ARG A C 1
ATOM 3540 O O . ARG A 1 437 ? 7.225 -5.146 -26.577 1.00 90.81 437 ARG A O 1
ATOM 3547 N N . TYR A 1 438 ? 9.318 -4.906 -27.352 1.00 89.88 438 TYR A N 1
ATOM 3548 C CA . TYR A 1 438 ? 9.450 -3.502 -26.963 1.00 89.88 438 TYR A CA 1
ATOM 3549 C C . TYR A 1 438 ? 8.383 -2.612 -27.613 1.00 89.88 438 TYR A C 1
ATOM 3551 O O . TYR A 1 438 ? 7.733 -1.832 -26.920 1.00 89.88 438 TYR A O 1
ATOM 3559 N N . LEU A 1 439 ? 8.157 -2.748 -28.923 1.00 87.88 439 LEU A N 1
ATOM 3560 C CA . LEU A 1 439 ? 7.140 -1.960 -29.620 1.00 87.88 439 LEU A CA 1
ATOM 3561 C C . LEU A 1 439 ? 5.727 -2.214 -29.099 1.00 87.88 439 LEU A C 1
ATOM 3563 O O . LEU A 1 439 ? 4.935 -1.277 -29.012 1.00 87.88 439 LEU A O 1
ATOM 3567 N N . ASP A 1 440 ? 5.406 -3.467 -28.788 1.00 88.12 440 ASP A N 1
ATOM 3568 C CA . ASP A 1 440 ? 4.095 -3.834 -28.257 1.00 88.12 440 ASP A CA 1
ATOM 3569 C C . ASP A 1 440 ? 3.859 -3.169 -26.888 1.00 88.12 440 ASP A C 1
ATOM 3571 O O . ASP A 1 440 ? 2.768 -2.655 -26.631 1.00 88.12 440 ASP A O 1
ATOM 3575 N N . VAL A 1 441 ? 4.903 -3.069 -26.056 1.00 85.69 441 VAL A N 1
ATOM 3576 C CA . VAL A 1 441 ? 4.867 -2.357 -24.768 1.00 85.69 441 VAL A CA 1
ATOM 3577 C C . VAL A 1 441 ? 4.665 -0.854 -24.956 1.00 85.69 441 VAL A C 1
ATOM 3579 O O . VAL A 1 441 ? 3.717 -0.304 -24.398 1.00 85.69 441 VAL A O 1
ATOM 3582 N N . ILE A 1 442 ? 5.505 -0.173 -25.745 1.00 84.12 442 ILE A N 1
ATOM 3583 C CA . ILE A 1 442 ? 5.452 1.302 -25.850 1.00 84.12 442 ILE A CA 1
ATOM 3584 C C . ILE A 1 442 ? 4.197 1.828 -26.562 1.00 84.12 442 ILE A C 1
ATOM 3586 O O . ILE A 1 442 ? 3.860 3.004 -26.444 1.00 84.12 442 ILE A O 1
ATOM 3590 N N . LYS A 1 443 ? 3.491 0.964 -27.303 1.00 84.31 443 LYS A N 1
ATOM 3591 C CA . LYS A 1 443 ? 2.165 1.269 -27.860 1.00 84.31 443 LYS A CA 1
ATOM 3592 C C . LYS A 1 443 ? 1.058 1.192 -26.813 1.00 84.31 443 LYS A C 1
ATOM 3594 O O . LYS A 1 443 ? 0.041 1.865 -26.962 1.00 84.31 443 LYS A O 1
ATOM 3599 N N . LYS A 1 444 ? 1.222 0.335 -25.805 1.00 85.69 444 LYS A N 1
ATOM 3600 C CA . LYS A 1 444 ? 0.201 0.039 -24.796 1.00 85.69 444 LYS A CA 1
ATOM 3601 C C . LYS A 1 444 ? 0.340 0.916 -23.553 1.00 85.69 444 LYS A C 1
ATOM 3603 O O . LYS A 1 444 ? -0.673 1.360 -23.006 1.00 85.69 444 LYS A O 1
ATOM 3608 N N . TYR A 1 445 ? 1.570 1.178 -23.124 1.00 86.31 445 TYR A N 1
ATOM 3609 C CA . TYR A 1 445 ? 1.863 1.889 -21.885 1.00 86.31 445 TYR A CA 1
ATOM 3610 C C . TYR A 1 445 ? 2.558 3.219 -22.132 1.00 86.31 445 TYR A C 1
ATOM 3612 O O . TYR A 1 445 ? 3.171 3.446 -23.177 1.00 86.31 445 TYR A O 1
ATOM 3620 N N . ASP A 1 446 ? 2.433 4.107 -21.153 1.00 85.75 446 ASP A N 1
ATOM 3621 C CA . ASP A 1 446 ? 3.171 5.358 -21.124 1.00 85.75 446 ASP A CA 1
ATOM 3622 C C . ASP A 1 446 ? 4.676 5.054 -21.136 1.00 85.75 446 ASP A C 1
ATOM 3624 O O . ASP A 1 446 ? 5.181 4.237 -20.357 1.00 85.75 446 ASP A O 1
ATOM 3628 N N . PHE A 1 447 ? 5.392 5.722 -22.037 1.00 86.12 447 PHE A N 1
ATOM 3629 C CA . PHE A 1 447 ? 6.831 5.576 -22.170 1.00 86.12 447 PHE A CA 1
ATOM 3630 C C . PHE A 1 447 ? 7.570 5.952 -20.882 1.00 86.12 447 PHE A C 1
ATOM 3632 O O . PHE A 1 447 ? 8.617 5.371 -20.597 1.00 86.12 447 PHE A O 1
ATOM 3639 N N . LYS A 1 448 ? 7.001 6.852 -20.068 1.00 85.94 448 LYS A N 1
ATOM 3640 C CA . LYS A 1 448 ? 7.569 7.211 -18.769 1.00 85.94 448 LYS A CA 1
ATOM 3641 C C . LYS A 1 448 ? 7.720 5.997 -17.849 1.00 85.94 448 LYS A C 1
ATOM 3643 O O . LYS A 1 448 ? 8.730 5.864 -17.169 1.00 85.94 448 LYS A O 1
ATOM 3648 N N . VAL A 1 449 ? 6.758 5.072 -17.850 1.00 88.25 449 VAL A N 1
ATOM 3649 C CA . VAL A 1 449 ? 6.853 3.861 -17.016 1.00 88.25 449 VAL A CA 1
ATOM 3650 C C . VAL A 1 449 ? 8.025 2.990 -17.467 1.00 88.25 449 VAL A C 1
ATOM 3652 O O . VAL A 1 449 ? 8.774 2.479 -16.637 1.00 88.25 449 VAL A O 1
ATOM 3655 N N . PHE A 1 450 ? 8.225 2.870 -18.784 1.00 90.44 450 PHE A N 1
ATOM 3656 C CA . PHE A 1 450 ? 9.375 2.163 -19.345 1.00 90.44 450 PHE A CA 1
ATOM 3657 C C . PHE A 1 450 ? 10.696 2.830 -18.937 1.00 90.44 450 PHE A C 1
ATOM 3659 O O . PHE A 1 450 ? 11.616 2.137 -18.506 1.00 90.44 450 PHE A O 1
ATOM 3666 N N . SER A 1 451 ? 10.802 4.160 -19.057 1.00 89.75 451 SER A N 1
ATOM 3667 C CA . SER A 1 451 ? 12.025 4.887 -18.700 1.00 89.75 451 SER A CA 1
ATOM 3668 C C . SER A 1 451 ? 12.337 4.797 -17.211 1.00 89.75 451 SER A C 1
ATOM 3670 O O . SER A 1 451 ? 13.472 4.494 -16.851 1.00 89.75 451 SER A O 1
ATOM 3672 N N . ASP A 1 452 ? 11.336 5.007 -16.354 1.00 91.31 452 ASP A N 1
ATOM 3673 C CA . ASP A 1 452 ? 11.481 4.919 -14.901 1.00 91.31 452 ASP A CA 1
ATOM 3674 C C . ASP A 1 452 ? 11.991 3.527 -14.508 1.00 91.31 452 ASP A C 1
ATOM 3676 O O . ASP A 1 452 ? 12.946 3.405 -13.743 1.00 91.31 452 ASP A O 1
ATOM 3680 N N . LEU A 1 453 ? 11.400 2.468 -15.074 1.00 92.44 453 LEU A N 1
ATOM 3681 C CA . LEU A 1 453 ? 11.783 1.094 -14.757 1.00 92.44 453 LEU A CA 1
ATOM 3682 C C . LEU A 1 453 ? 13.164 0.743 -15.318 1.00 92.44 453 LEU A C 1
ATOM 3684 O O . LEU A 1 453 ? 13.930 0.041 -14.662 1.00 92.44 453 LEU A O 1
ATOM 3688 N N . PHE A 1 454 ? 13.523 1.268 -16.495 1.00 92.44 454 PHE A N 1
ATOM 3689 C CA . PHE A 1 454 ? 14.866 1.117 -17.049 1.00 92.44 454 PHE A CA 1
ATOM 3690 C C . PHE A 1 454 ? 15.927 1.712 -16.126 1.00 92.44 454 PHE A C 1
ATOM 3692 O O . PHE A 1 454 ? 16.913 1.039 -15.828 1.00 92.44 454 PHE A O 1
ATOM 3699 N N . TYR A 1 455 ? 15.727 2.947 -15.659 1.00 90.31 455 TYR A N 1
ATOM 3700 C CA . TYR A 1 455 ? 16.676 3.600 -14.760 1.00 90.31 455 TYR A CA 1
ATOM 3701 C C . TYR A 1 455 ? 16.711 2.938 -13.384 1.00 90.31 455 TYR A C 1
ATOM 3703 O O . TYR A 1 455 ? 17.795 2.685 -12.870 1.00 90.31 455 TYR A O 1
ATOM 3711 N N . PHE A 1 456 ? 15.559 2.542 -12.841 1.00 91.62 456 PHE A N 1
ATOM 3712 C CA . PHE A 1 456 ? 15.504 1.772 -11.601 1.00 91.62 456 PHE A CA 1
ATOM 3713 C C . PHE A 1 456 ? 16.322 0.474 -11.702 1.00 91.62 456 PHE A C 1
ATOM 3715 O O . PHE A 1 456 ? 17.180 0.209 -10.864 1.00 91.62 456 PHE A O 1
ATOM 3722 N N . LEU A 1 457 ? 16.119 -0.319 -12.761 1.00 91.25 457 LEU A N 1
ATOM 3723 C CA . LEU A 1 457 ? 16.885 -1.549 -12.979 1.00 91.25 457 LEU A CA 1
ATOM 3724 C C . LEU A 1 457 ? 18.355 -1.258 -13.316 1.00 91.25 457 LEU A C 1
ATOM 3726 O O . LEU A 1 457 ? 19.216 -2.110 -13.129 1.00 91.25 457 LEU A O 1
ATOM 3730 N N . LEU A 1 458 ? 18.690 -0.094 -13.866 1.00 86.88 458 LEU A N 1
ATOM 3731 C CA . LEU A 1 458 ? 20.086 0.299 -14.058 1.00 86.88 458 LEU A CA 1
ATOM 3732 C C . LEU A 1 458 ? 20.774 0.583 -12.717 1.00 86.88 458 LEU A C 1
ATOM 3734 O O . LEU A 1 458 ? 21.932 0.209 -12.553 1.00 86.88 458 LEU A O 1
ATOM 3738 N N . ASP A 1 459 ? 20.068 1.229 -11.790 1.00 85.94 459 ASP A N 1
ATOM 3739 C CA . ASP A 1 459 ? 20.623 1.677 -10.515 1.00 85.94 459 ASP A CA 1
ATOM 3740 C C . ASP A 1 459 ? 20.612 0.601 -9.420 1.00 85.94 459 ASP A C 1
ATOM 3742 O O . ASP A 1 459 ? 21.522 0.602 -8.592 1.00 85.94 459 ASP A O 1
ATOM 3746 N N . PHE A 1 460 ? 19.632 -0.313 -9.416 1.00 86.19 460 PHE A N 1
ATOM 3747 C CA . PHE A 1 460 ? 19.403 -1.232 -8.287 1.00 86.19 460 PHE A CA 1
ATOM 3748 C C . PHE A 1 460 ? 19.342 -2.723 -8.644 1.00 86.19 460 PHE A C 1
ATOM 3750 O O . PHE A 1 460 ? 19.454 -3.562 -7.754 1.00 86.19 460 PHE A O 1
ATOM 3757 N N . ASP A 1 461 ? 19.193 -3.090 -9.920 1.00 76.88 461 ASP A N 1
ATOM 3758 C CA . ASP A 1 461 ? 19.240 -4.496 -10.343 1.00 76.88 461 ASP A CA 1
ATOM 3759 C C . ASP A 1 461 ? 20.700 -4.879 -10.622 1.00 76.88 461 ASP A C 1
ATOM 3761 O O . ASP A 1 461 ? 21.186 -4.856 -11.759 1.00 76.88 461 ASP A O 1
ATOM 3765 N N . GLY A 1 462 ? 21.418 -5.155 -9.527 1.00 55.25 462 GLY A N 1
ATOM 3766 C CA . GLY A 1 462 ? 22.820 -5.568 -9.464 1.00 55.25 462 GLY A CA 1
ATOM 3767 C C . GLY A 1 462 ? 23.076 -6.976 -10.007 1.00 55.25 462 GLY A C 1
ATOM 3768 O O . GLY A 1 462 ? 23.741 -7.786 -9.362 1.00 55.25 462 GLY A O 1
ATOM 3769 N N . GLY A 1 463 ? 22.589 -7.271 -11.214 1.00 39.41 463 GLY A N 1
ATOM 3770 C CA . GLY A 1 463 ? 23.133 -8.350 -12.029 1.00 39.41 463 GLY A CA 1
ATOM 3771 C C . GLY A 1 463 ? 24.599 -8.040 -12.312 1.00 39.41 463 GLY A C 1
ATOM 3772 O O . GLY A 1 463 ? 24.907 -7.256 -13.208 1.00 39.41 463 GLY A O 1
ATOM 3773 N N . GLY A 1 464 ? 25.486 -8.597 -11.488 1.00 29.70 464 GLY A N 1
ATOM 3774 C CA . GLY A 1 464 ? 26.911 -8.321 -11.523 1.00 29.70 464 GLY A CA 1
ATOM 3775 C C . GLY A 1 464 ? 27.496 -8.444 -12.927 1.00 29.70 464 GLY A C 1
ATOM 3776 O O . GLY A 1 464 ? 27.396 -9.481 -13.578 1.00 29.70 464 GLY A O 1
ATOM 3777 N N . THR A 1 465 ? 28.224 -7.416 -13.345 1.00 29.22 465 THR A N 1
ATOM 3778 C CA . THR A 1 465 ? 29.550 -7.684 -13.894 1.00 29.22 465 THR A CA 1
ATOM 3779 C C . THR A 1 465 ? 30.396 -8.246 -12.753 1.00 29.22 465 THR A C 1
ATOM 3781 O O . THR A 1 465 ? 30.991 -7.484 -11.989 1.00 29.22 465 THR A O 1
ATOM 3784 N N . GLN A 1 466 ? 30.354 -9.570 -12.592 1.00 27.73 466 GLN A N 1
ATOM 3785 C CA . GLN A 1 466 ? 31.521 -10.318 -12.131 1.00 27.73 466 GLN A CA 1
ATOM 3786 C C . GLN A 1 466 ? 32.456 -10.534 -13.316 1.00 27.73 466 GLN A C 1
ATOM 3788 O O . GLN A 1 466 ? 31.935 -10.796 -14.427 1.00 27.73 466 GLN A O 1
#

Secondary structure (DSSP, 8-state):
--EEEEEETTHHHHHHT-SSHHHHHHHHHHHHHHHHHHHHHHHT-TT-EEEEEETTEEEEEPPSS-HHHHHHHHHHHHHHHHHTT--EEEEEE-TTT---TTTTTSTTS-TTS-HHHHHHHHHHHHHHHHHHHHTT-------GGGB-TTTSSSB--TT-EEEETTTTEEEE--HHHHHHHH---TT--S--TTTT--STT-TTGGGEEEEEEEEEESHHHHHTT--SHHHHHHHHHHHHHHHHHHHHHHHHHH-SS-EEEEEETTEEEEEE-GGGHHHHHHHHHHHHHHHHHHHHGGGGGG-EEEEEEEEEETTS-HHHHHHHHHHHHHHHHHHHHHHTSS-EEEEEE-SS--------S-TTSBSEEEHHHHHHHHHHHHHHHHTT--HHHHHHHHHHHHSSS-HHHHHHHHHHHHHHHS-TTS-HHHHHHHHHHHHHHHHHB-HHHHHHHHHHHHHH------

Sequence (466 aa):
MKLLAYDVEHIKKYIFSGKHLKTVIGGSGLVRKFEKDIEEFFKNESDCEIVYNGGGNGLIRLPDQPDQVDERVVEFIKKKAEDYGLQVNISIVDPGEFEIDTLGFFDSLPESFGEIGKIMLKTGFALKKENQRLRKSRIIELDADRICEFCGKEEYEEDQIEFDENTEEERRICEKCKKRISFRQPDSESNINHIGEPPKGEEKENTYIAILYADGNSFGTVFEKLNSLEEYRHFSQAINTVVEKTSIDVAKAHAKRFAMPILGGDDIFLFLPPSSAINVLADLYESIKENLSRMIGEKSKNIDFSFALLVVPSSTPFLIEYEIASELLRKAKMRRNEEKGGYFVAFQYTSRFEPFRHDSGDRRRKSTMEIGEFLDLCELIKDLKRAGLNQNHMQRLMDIQEQEGSDLEKTINTLYFLLRAIDVKITKHDQSKLVKRYLDVIKKYDFKVFSDLFYFLLDFDGGGTQ

pLDDT: mean 78.98, std 15.13, range [27.73, 97.5]

Foldseek 3Di:
DKKKKKAWPPLVCQLQLWQALLLNLLSLLLLVVLQVVLVVVVVVVPQKDWLDTDPRITMMDHHPDDPVVVVVSVVVSCVSCVLLPIDMQMDMDDPVPPPDPPVPPLVPPDPLFAPQLSVVVVRVVRSVVRVVVVVPDDDDDDDPVQQFPTNSPDGADPVQWDQDPVVRDTGGHHPNSVSSNPDDDPDFPAPSPCLLNDPPDADLLNFKKKKKKKFKPCPSVLLRNDHDSVSSSLVQVLLLVQQQVLLSVLLVVQAPHKGWSDRGRGITIMIGRLLSQLSSVVSSQVSSLVSCCVRVNPSSQSMHMEIEIEMDTPSDRSSVVSVVRVVQSVLRVVVCVVVVHAYKYAYFYDPDPDPDPDDPPDPQAGRMDGSVVVVVLLVLLVVQVVQQCDPVLLVVLVVLVPDDDDPVSSLVVLLVSQLVRGDPVDPPVVSVVSSVVVSVNVSHHPVNNSSRSNVSCVSRVCPDPD